Protein AF-0000000066029181 (afdb_homodimer)

Foldseek 3Di:
DPPPPPPPPPPPPQAEEEEAFDPDPLRVVCVVVLCVQQVVGHHYDPDHQPHQEYEYREAPLSQFVVCQVNFAANYEYAYEYSDPQHQAHAHYPVCSNCCNVCVVVFDKDWAKWKWKDWDHDIDIARFKKKWFFPFWFWKFKAKQNHGDFIFIDGTKIKGFQSNCLPCVVVLVADRHDPPDAWIKMADHGTDDDPVGDDPRYIDTGHQAMKMKMFGAAADDDQRGFIFMAGSRRTDGGDDHRIMMMMHMDITNYIYRPTDDPVRNVVSCCVVPND/DPPPPPPPPPPPPQAEEEEAFDPDPLRVVCVVVLCVLQVVGHHYDPDHQPHQEYEYREAPLSQFVVCQVNFAANYEYAYEYSDPQHQAHDHYPVCSNCCNVCVVVFDKDWAKWKWKDWDHDIDIARFKKKWFFPFWFWKFKAKQNHGDFIFIAGTKIKGFQSNCLPCVVVLVADRHDPPDAWIKMADHGTDDDPVGDDPRYIDTGHQAMKMKMFGAAADDDQRGFIFMAGSRHTDGGDDHRIMMMMHMDITNYIYRPTDDPVSNVVSCCVVPND

pLDDT: mean 89.33, std 13.44, range [31.59, 98.69]

Secondary structure (DSSP, 8-state):
---------------EEEEEE-SSHHHHHHHHHHHHHHTTT-EE-S-GGG-SEEEEEE-HHHHHHHHHHT--TT-EEEEEE-SS--SS--B-TTTGGGTTTTTTTS-EEPPEEEEEEETTEEEEESSEEEEEEEEEEEEEEEETTEEEEEEEEEEEEEE-TGGGGTHHHHTTPPEEPTT--EEEEEEEEE--BTTB----S-EEEETT--EEEEE------GGGS-EEEETTEEEE----SEEEEEEEEE-SSEEE----HHHHHHHHHHHH--/---------------EEEEEE-SSHHHHHHHHHHHHHHTTT-EE-S-GGG-SEEEEEE-HHHHHHHHHHT--TT-EEEEEE-SS--SS--B-TTTGGGTTTTTTTS-EEPPEEEEEEETTEEEEESSEEEEEEEEEEEEEEEETTEEEEEEEEEEEEEE-TGGGGTHHHHTTPPEEPTT--EEEEEEEEE--BTTB----S-EEEETT--EEEEE------GGGS-EEEETTEEEE----SEEEEEEEEE-SSEEE----HHHHHHHHHHHH--

Solvent-accessible surface area (backbone atoms only — not comparable to full-atom values): 28624 Å² total; per-residue (Å²): 136,82,80,75,75,72,73,71,69,73,70,75,76,69,53,31,25,20,79,48,64,40,87,47,69,57,16,53,68,43,44,66,58,52,50,58,40,40,56,74,68,34,41,81,48,96,44,68,90,74,24,43,28,38,38,32,28,18,32,49,70,56,38,52,57,49,51,65,73,64,52,31,72,78,27,35,40,40,31,27,37,26,52,60,95,46,85,65,37,80,32,33,87,90,50,44,85,46,51,55,80,35,59,86,71,54,56,67,34,64,47,64,28,39,36,39,37,44,86,93,44,77,48,71,21,57,30,27,42,37,38,34,33,78,41,74,42,57,35,41,36,23,50,70,87,32,81,58,48,77,44,43,14,26,32,40,36,39,24,29,31,79,12,14,74,44,69,37,39,78,64,61,19,44,37,41,36,84,88,47,68,35,35,36,41,31,71,32,68,63,54,78,39,96,76,36,34,60,77,88,42,23,35,39,34,41,39,87,47,39,38,36,39,35,31,66,53,75,75,53,62,71,79,42,18,33,27,35,25,38,66,83,40,79,76,45,68,57,52,50,56,42,58,39,40,37,33,57,41,69,47,54,22,29,27,57,53,63,63,56,70,64,56,44,45,51,51,48,30,74,71,50,36,83,137,81,79,75,74,74,70,70,68,72,72,76,73,71,51,33,25,20,81,46,66,40,87,46,68,56,15,53,66,43,45,64,57,53,50,59,40,38,54,72,66,33,41,81,48,97,44,68,90,76,25,42,28,40,37,31,28,18,31,48,70,55,39,50,56,49,53,63,73,66,51,31,75,78,29,35,41,41,33,26,38,24,54,61,95,45,85,68,37,82,32,32,87,89,48,44,84,47,51,57,80,35,58,86,71,54,57,69,35,64,47,64,28,39,35,38,35,43,87,94,44,77,48,72,20,56,30,27,42,38,38,35,33,78,40,74,43,59,34,41,34,24,51,70,86,34,81,60,48,76,43,41,15,27,30,39,36,39,25,28,32,78,14,13,74,46,68,37,38,78,62,61,19,44,36,43,37,83,88,46,66,34,34,36,41,31,73,32,70,63,55,77,40,96,77,35,34,59,77,87,44,22,36,40,35,42,40,87,46,39,39,37,39,37,33,66,54,75,73,56,60,70,79,43,18,34,27,35,26,40,66,85,39,78,74,45,70,57,54,50,54,42,55,39,38,37,32,56,41,71,47,54,22,31,26,57,53,67,64,56,69,64,58,44,45,50,50,49,30,74,71,51,35,84

InterPro domains:
  IPR002504 NAD kinase [MF_00361] (14-274)
  IPR002504 NAD kinase [PF01513] (37-103)
  IPR016064 NAD kinase/diacylglycerol kinase-like domain superfamily [SSF111331] (42-272)
  IPR017437 ATP-NAD kinase, PpnK-type, C-terminal [G3DSA:2.60.200.30] (113-250)
  IPR017438 Inorganic polyphosphate/ATP-NAD kinase, N-terminal [G3DSA:3.40.50.10330] (40-267)

Nearest PDB structures (foldseek):
  5dhq-assembly1_B  TM=8.739E-01  e=8.557E-24  Listeria monocytogenes EGD-e
  5dhu-assembly1_B  TM=8.751E-01  e=8.052E-23  Listeria monocytogenes EGD-e
  6rga-assembly1_A  TM=8.544E-01  e=4.959E-23  Listeria monocytogenes EGD-e
  5dht-assembly1_D  TM=8.774E-01  e=8.050E-22  Listeria monocytogenes EGD-e
  5dhs-assembly1_D  TM=8.440E-01  e=1.230E-20  Listeria monocytogenes EGD-e

Sequence (548 aa):
MIMKVHQVQEKKMNKTYYLISSLAPKSESLKPLIKKELNKKLVEVDDPTVADYLFINGGDGTFIKNAIKYDRAGLKIIGINGGSLGFYTTFNETNIDQIANNLDQLKYTQLDFIRLQIDDQIHHALNEFNINSTTAYGYDIFIDNEFYQKFRGTGLLISTTTGSTGINKSANGAILFPRIKAIQMVELYPLLHSSFTTIQSPIILPIDTKIRIEIKENYCDHDACPRIVADGAVIRQGLSSTTIEISATRSQADYVATTDLRSYIQRLQKTFIYMIMKVHQVQEKKMNKTYYLISSLAPKSESLKPLIKKELNKKLVEVDDPTVADYLFINGGDGTFIKNAIKYDRAGLKIIGINGGSLGFYTTFNETNIDQIANNLDQLKYTQLDFIRLQIDDQIHHALNEFNINSTTAYGYDIFIDNEFYQKFRGTGLLISTTTGSTGINKSANGAILFPRIKAIQMVELYPLLHSSFTTIQSPIILPIDTKIRIEIKENYCDHDACPRIVADGAVIRQGLSSTTIEISATRSQADYVATTDLRSYIQRLQKTFIY

Radius of gyration: 28.31 Å; Cα contacts (8 Å, |Δi|>4): 1292; chains: 2; bounding box: 60×95×96 Å

Structure (mmCIF, N/CA/C/O backbone):
data_AF-0000000066029181-model_v1
#
loop_
_entity.id
_entity.type
_entity.pdbx_description
1 polymer 'NAD kinase'
#
loop_
_atom_site.group_PDB
_atom_site.id
_atom_site.type_symbol
_atom_site.label_atom_id
_atom_site.label_alt_id
_atom_site.label_comp_id
_atom_site.label_asym_id
_atom_site.label_entity_id
_atom_site.label_seq_id
_atom_site.pdbx_PDB_ins_code
_atom_site.Cartn_x
_atom_site.Cartn_y
_atom_site.Cartn_z
_atom_site.occupancy
_atom_site.B_iso_or_equiv
_atom_site.auth_seq_id
_atom_site.auth_comp_id
_atom_site.auth_asym_id
_atom_site.auth_atom_id
_atom_site.pdbx_PDB_model_num
ATOM 1 N N . MET A 1 1 ? 28.469 -62.094 28.328 1 31.59 1 MET A N 1
ATOM 2 C CA . MET A 1 1 ? 27.203 -61.719 27.688 1 31.59 1 MET A CA 1
ATOM 3 C C . MET A 1 1 ? 27.297 -60.344 27.062 1 31.59 1 MET A C 1
ATOM 5 O O . MET A 1 1 ? 27.344 -59.344 27.766 1 31.59 1 MET A O 1
ATOM 9 N N . ILE A 1 2 ? 28.047 -60.156 25.953 1 38.91 2 ILE A N 1
ATOM 10 C CA . ILE A 1 2 ? 28.359 -58.969 25.156 1 38.91 2 ILE A CA 1
ATOM 11 C C . ILE A 1 2 ? 27.078 -58.375 24.578 1 38.91 2 ILE A C 1
ATOM 13 O O . ILE A 1 2 ? 26.344 -59.062 23.844 1 38.91 2 ILE A O 1
ATOM 17 N N . MET A 1 3 ? 26.422 -57.438 25.266 1 36.38 3 MET A N 1
ATOM 18 C CA . MET A 1 3 ? 25.25 -56.719 24.781 1 36.38 3 MET A CA 1
ATOM 19 C C . MET A 1 3 ? 25.531 -56.094 23.406 1 36.38 3 MET A C 1
ATOM 21 O O . MET A 1 3 ? 26.453 -55.281 23.266 1 36.38 3 MET A O 1
ATOM 25 N N . LYS A 1 4 ? 25.328 -56.844 22.312 1 32.94 4 LYS A N 1
ATOM 26 C CA . LYS A 1 4 ? 25.266 -56.281 20.969 1 32.94 4 LYS A CA 1
ATOM 27 C C . LYS A 1 4 ? 24.391 -55.031 20.938 1 32.94 4 LYS A C 1
ATOM 29 O O . LYS A 1 4 ? 23.188 -55.125 21.172 1 32.94 4 LYS A O 1
ATOM 34 N N . VAL A 1 5 ? 24.891 -53.844 21.312 1 38.62 5 VAL A N 1
ATOM 35 C CA . VAL A 1 5 ? 24.25 -52.562 21.031 1 38.62 5 VAL A CA 1
ATOM 36 C C . VAL A 1 5 ? 23.766 -52.531 19.578 1 38.62 5 VAL A C 1
ATOM 38 O O . VAL A 1 5 ? 24.578 -52.625 18.641 1 38.62 5 VAL A O 1
ATOM 41 N N . HIS A 1 6 ? 22.672 -53.219 19.266 1 33.16 6 HIS A N 1
ATOM 42 C CA . HIS A 1 6 ? 22.031 -53 17.969 1 33.16 6 HIS A CA 1
ATOM 43 C C . HIS A 1 6 ? 22.094 -51.5 17.578 1 33.16 6 HIS A C 1
ATOM 45 O O . HIS A 1 6 ? 21.516 -50.656 18.266 1 33.16 6 HIS A O 1
ATOM 51 N N . GLN A 1 7 ? 23.234 -51.031 17.078 1 37.78 7 GLN A N 1
ATOM 52 C CA .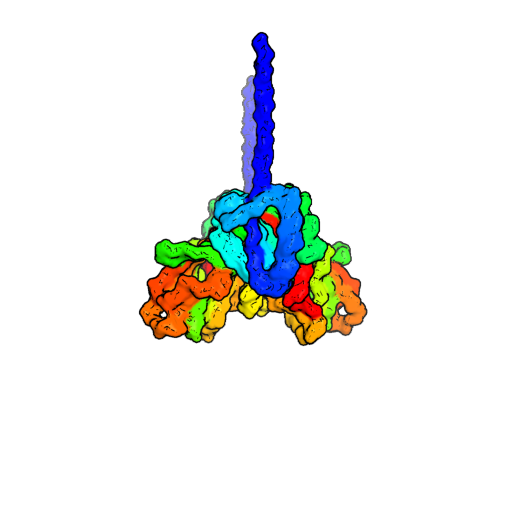 GLN A 1 7 ? 23.219 -49.719 16.406 1 37.78 7 GLN A CA 1
ATOM 53 C C . GLN A 1 7 ? 22.031 -49.625 15.461 1 37.78 7 GLN A C 1
ATOM 55 O O . GLN A 1 7 ? 21.938 -50.375 14.484 1 37.78 7 GLN A O 1
ATOM 60 N N . VAL A 1 8 ? 20.844 -49.469 16.016 1 36.41 8 VAL A N 1
ATOM 61 C CA . VAL A 1 8 ? 19.75 -49 15.164 1 36.41 8 VAL A CA 1
ATOM 62 C C . VAL A 1 8 ? 20.266 -48 14.148 1 36.41 8 VAL A C 1
ATOM 64 O O . VAL A 1 8 ? 20.719 -46.906 14.516 1 36.41 8 VAL A O 1
ATOM 67 N N . GLN A 1 9 ? 20.984 -48.438 13.148 1 37.94 9 GLN A N 1
ATOM 68 C CA . GLN A 1 9 ? 21.172 -47.562 12.016 1 37.94 9 GLN A CA 1
ATOM 69 C C . GLN A 1 9 ? 19.922 -46.719 11.766 1 37.94 9 GLN A C 1
ATOM 71 O O . GLN A 1 9 ? 18.859 -47.25 11.484 1 37.94 9 GLN A O 1
ATOM 76 N N . GLU A 1 10 ? 19.656 -45.781 12.547 1 42.59 10 GLU A N 1
ATOM 77 C CA . GLU A 1 10 ? 18.641 -44.812 12.148 1 42.59 10 GLU A CA 1
ATOM 78 C C . GLU A 1 10 ? 18.641 -44.594 10.641 1 42.59 10 GLU A C 1
ATOM 80 O O . GLU A 1 10 ? 19.641 -44.156 10.062 1 42.59 10 GLU A O 1
ATOM 85 N N . LYS A 1 11 ? 18.234 -45.625 9.867 1 39.16 11 LYS A N 1
ATOM 86 C CA . LYS A 1 11 ? 17.984 -45.438 8.445 1 39.16 11 LYS A CA 1
ATOM 87 C C . LYS A 1 11 ? 17.5 -44.031 8.141 1 39.16 11 LYS A C 1
ATOM 89 O O . LYS A 1 11 ? 16.438 -43.625 8.602 1 39.16 11 LYS A O 1
ATOM 94 N N . LYS A 1 12 ? 18.281 -43.094 8.07 1 50.88 12 LYS A N 1
ATOM 95 C CA . LYS A 1 12 ? 18.016 -41.719 7.613 1 50.88 12 LYS A CA 1
ATOM 96 C C . LYS A 1 12 ? 17.031 -41.719 6.449 1 50.88 12 LYS A C 1
ATOM 98 O O . LYS A 1 12 ? 17.359 -42.125 5.34 1 50.88 12 LYS A O 1
ATOM 103 N N . MET A 1 13 ? 15.742 -42 6.633 1 59.78 13 MET A N 1
ATOM 104 C CA . MET A 1 13 ? 14.703 -42.062 5.609 1 59.78 13 MET A CA 1
ATOM 105 C C . MET A 1 13 ? 14.867 -40.906 4.621 1 59.78 13 MET A C 1
ATOM 107 O O . MET A 1 13 ? 14.93 -39.75 5.02 1 59.78 13 MET A O 1
ATOM 111 N N . ASN A 1 14 ? 15.234 -41.156 3.354 1 84.38 14 ASN A N 1
ATOM 112 C CA . ASN A 1 14 ? 15.484 -40.188 2.299 1 84.38 14 ASN A CA 1
ATOM 113 C C . ASN A 1 14 ? 14.258 -39.312 2.051 1 84.38 14 ASN A C 1
ATOM 115 O O . ASN A 1 14 ? 13.133 -39.781 2.023 1 84.38 14 ASN A O 1
ATOM 119 N N .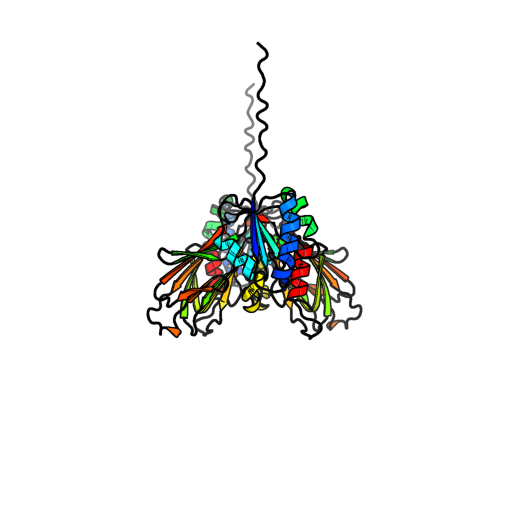 LYS A 1 15 ? 14.344 -38.031 2.189 1 93.5 15 LYS A N 1
ATOM 120 C CA . LYS A 1 15 ? 13.266 -37.094 1.857 1 93.5 15 LYS A CA 1
ATOM 121 C C . LYS A 1 15 ? 12.742 -37.344 0.446 1 93.5 15 LYS A C 1
ATOM 123 O O . LYS A 1 15 ? 13.477 -37.844 -0.415 1 93.5 15 LYS A O 1
ATOM 128 N N . THR A 1 16 ? 11.469 -37.188 0.278 1 97.5 16 THR A N 1
ATOM 129 C CA . THR A 1 16 ? 10.805 -37.531 -0.976 1 97.5 16 THR A CA 1
ATOM 130 C C . THR A 1 16 ? 10.391 -36.25 -1.725 1 97.5 16 THR A C 1
ATOM 132 O O . THR A 1 16 ? 10.281 -35.188 -1.129 1 97.5 16 THR A O 1
ATOM 135 N N . TYR A 1 17 ? 10.258 -36.406 -3.082 1 97.94 17 TYR A N 1
ATOM 136 C CA . TYR A 1 17 ? 9.773 -35.281 -3.855 1 97.94 17 TYR A CA 1
ATOM 137 C C . TYR A 1 17 ? 8.789 -35.719 -4.93 1 97.94 17 TYR A C 1
ATOM 139 O O . TYR A 1 17 ? 8.734 -36.906 -5.277 1 97.94 17 TYR A O 1
ATOM 147 N N . TYR A 1 18 ? 7.914 -34.844 -5.301 1 98.44 18 TYR A N 1
ATOM 148 C CA . TYR A 1 18 ? 7.07 -34.938 -6.484 1 98.44 18 TYR A CA 1
ATOM 149 C C . TYR A 1 18 ? 7.297 -33.75 -7.422 1 98.44 18 TYR A C 1
ATOM 151 O O . TYR A 1 18 ? 7.473 -32.625 -6.969 1 98.44 18 TYR A O 1
ATOM 159 N N . LEU A 1 19 ? 7.336 -34.031 -8.719 1 98.25 19 LEU A N 1
ATOM 160 C CA . LEU A 1 19 ? 7.562 -33 -9.711 1 98.25 19 LEU A CA 1
ATOM 161 C C . LEU A 1 19 ? 6.328 -32.812 -10.586 1 98.25 19 LEU A C 1
ATOM 163 O O . LEU A 1 19 ? 5.836 -33.75 -11.188 1 98.25 19 LEU A O 1
ATOM 167 N N . ILE A 1 20 ? 5.785 -31.578 -10.57 1 97.81 20 ILE A N 1
ATOM 168 C CA . ILE A 1 20 ? 4.75 -31.156 -11.516 1 97.81 20 ILE A CA 1
ATOM 169 C C . ILE A 1 20 ? 5.367 -30.281 -12.602 1 97.81 20 ILE A C 1
ATOM 171 O O . ILE A 1 20 ? 6.078 -29.328 -12.305 1 97.81 20 ILE A O 1
ATOM 175 N N . SER A 1 21 ? 5.105 -30.609 -13.859 1 96.44 21 SER A N 1
ATOM 176 C CA . SER A 1 21 ? 5.672 -29.844 -14.961 1 96.44 21 SER A CA 1
ATOM 177 C C . SER A 1 21 ? 4.594 -29.453 -15.969 1 96.44 21 SER A C 1
ATOM 179 O O . SER A 1 21 ? 3.734 -30.25 -16.328 1 96.44 21 SER A O 1
ATOM 181 N N . SER A 1 22 ? 4.664 -28.156 -16.328 1 94.94 22 SER A N 1
ATOM 182 C CA . SER A 1 22 ? 3.777 -27.719 -17.406 1 94.94 22 SER A CA 1
ATOM 183 C C . SER A 1 22 ? 4.113 -28.406 -18.719 1 94.94 22 SER A C 1
ATOM 185 O O . SER A 1 22 ? 5.211 -28.938 -18.891 1 94.94 22 SER A O 1
ATOM 187 N N . LEU A 1 23 ? 3.166 -28.359 -19.656 1 92.94 23 LEU A N 1
ATOM 188 C CA . LEU A 1 23 ? 3.348 -29 -20.938 1 92.94 23 LEU A CA 1
ATOM 189 C C . LEU A 1 23 ? 4.07 -28.094 -21.922 1 92.94 23 LEU A C 1
ATOM 191 O O . LEU A 1 23 ? 4.344 -28.484 -23.062 1 92.94 23 LEU A O 1
ATOM 195 N N . ALA A 1 24 ? 4.414 -26.938 -21.422 1 92.44 24 ALA A N 1
ATOM 196 C CA . ALA A 1 24 ? 5.152 -26.031 -22.281 1 92.44 24 ALA A CA 1
ATOM 197 C C . ALA A 1 24 ? 6.5 -26.625 -22.688 1 92.44 24 ALA A C 1
ATOM 199 O O . ALA A 1 24 ? 7.156 -27.297 -21.875 1 92.44 24 ALA A O 1
ATOM 200 N N . PRO A 1 25 ? 6.98 -26.312 -23.891 1 93.31 25 PRO A N 1
ATOM 201 C CA . PRO A 1 25 ? 8.211 -26.922 -24.406 1 93.31 25 PRO A CA 1
ATOM 202 C C . PRO A 1 25 ? 9.414 -26.672 -23.5 1 93.31 25 PRO A C 1
ATOM 204 O O . PRO A 1 25 ? 10.203 -27.578 -23.25 1 93.31 25 PRO A O 1
ATOM 207 N N . LYS A 1 26 ? 9.5 -25.5 -23.031 1 92.75 26 LYS A N 1
ATOM 208 C CA . LYS A 1 26 ? 10.625 -25.172 -22.156 1 92.75 26 LYS A CA 1
ATOM 209 C C . LYS A 1 26 ? 10.594 -26.016 -20.875 1 92.75 26 LYS A C 1
ATOM 211 O O . LYS A 1 26 ? 11.617 -26.531 -20.438 1 92.75 26 LYS A O 1
ATOM 216 N N . SER A 1 27 ? 9.484 -26.109 -20.297 1 94.44 27 SER A N 1
ATOM 217 C CA . SER A 1 27 ? 9.328 -26.906 -19.078 1 94.44 27 SER A CA 1
ATOM 218 C C . SER A 1 27 ? 9.641 -28.375 -19.344 1 94.44 27 SER A C 1
ATOM 220 O O . SER A 1 27 ? 10.328 -29.016 -18.547 1 94.44 27 SER A O 1
ATOM 222 N N . GLU A 1 28 ? 9.188 -28.844 -20.453 1 94.81 28 GLU A N 1
ATOM 223 C CA . GLU A 1 28 ? 9.398 -30.234 -20.797 1 94.81 28 GLU A CA 1
ATOM 224 C C . GLU A 1 28 ? 10.883 -30.531 -21.016 1 94.81 28 GLU A C 1
ATOM 226 O O . GLU A 1 28 ? 11.375 -31.594 -20.625 1 94.81 28 GLU A O 1
ATOM 231 N N . SER A 1 29 ? 11.484 -29.578 -21.625 1 94.38 29 SER A N 1
ATOM 232 C CA . SER A 1 29 ? 12.898 -29.766 -21.922 1 94.38 29 SER A CA 1
ATOM 233 C C . SER A 1 29 ? 13.734 -29.766 -20.641 1 94.38 29 SER A C 1
ATOM 235 O O . SER A 1 29 ? 14.812 -30.375 -20.594 1 94.38 29 SER A O 1
ATOM 237 N N . LEU A 1 30 ? 13.266 -29.156 -19.609 1 95.12 30 LEU A N 1
ATOM 238 C CA . LEU A 1 30 ? 14.016 -29.016 -18.375 1 95.12 30 LEU A CA 1
ATOM 239 C C . LEU A 1 30 ? 13.797 -30.219 -17.453 1 95.12 30 LEU A C 1
ATOM 241 O O . LEU A 1 30 ? 14.562 -30.453 -16.531 1 95.12 30 LEU A O 1
ATOM 245 N N . LYS A 1 31 ? 12.797 -31 -17.688 1 95.88 31 LYS A N 1
ATOM 246 C CA . LYS A 1 31 ? 12.344 -32.062 -16.797 1 95.88 31 LYS A CA 1
ATOM 247 C C . LYS A 1 31 ? 13.469 -33.062 -16.5 1 95.88 31 LYS A C 1
ATOM 249 O O . LYS A 1 31 ? 13.758 -33.375 -15.344 1 95.88 31 LYS A O 1
ATOM 254 N N . PRO A 1 32 ? 14.18 -33.562 -17.578 1 95.5 32 PRO A N 1
ATOM 255 C CA . PRO A 1 32 ? 15.227 -34.562 -17.312 1 95.5 32 PRO A CA 1
ATOM 256 C C . PRO A 1 32 ? 16.344 -34 -16.438 1 95.5 32 PRO A C 1
ATOM 258 O O . PRO A 1 32 ? 16.859 -34.719 -15.57 1 95.5 32 PRO A O 1
ATOM 261 N N . LEU A 1 33 ? 16.656 -32.812 -16.688 1 95 33 LEU A N 1
ATOM 262 C CA . LEU A 1 33 ? 17.703 -32.188 -15.914 1 95 33 LEU A CA 1
ATOM 263 C C . LEU A 1 33 ? 17.281 -32 -14.461 1 95 33 LEU A C 1
ATOM 265 O O . LEU A 1 33 ? 18.062 -32.25 -13.539 1 95 33 LEU A O 1
ATOM 269 N N . ILE A 1 34 ? 16.078 -31.562 -14.219 1 96.5 34 ILE A N 1
ATOM 270 C CA . ILE A 1 34 ? 15.531 -31.375 -12.875 1 96.5 34 ILE A CA 1
ATOM 271 C C . ILE A 1 34 ? 15.578 -32.688 -12.109 1 96.5 34 ILE A C 1
ATOM 273 O O . ILE A 1 34 ? 16.078 -32.75 -10.984 1 96.5 34 ILE A O 1
ATOM 277 N N . LYS A 1 35 ? 15.102 -33.719 -12.711 1 96.88 35 LYS A N 1
ATOM 278 C CA . LYS A 1 35 ? 15.039 -35.031 -12.055 1 96.88 35 LYS A CA 1
ATOM 279 C C . LYS A 1 35 ? 16.438 -35.562 -11.758 1 96.88 35 LYS A C 1
ATOM 281 O O . LYS A 1 35 ? 16.672 -36.125 -10.688 1 96.88 35 LYS A O 1
ATOM 286 N N . LYS A 1 36 ? 17.328 -35.375 -12.734 1 96.06 36 LYS A N 1
ATOM 287 C CA . LYS A 1 36 ? 18.719 -35.781 -12.523 1 96.06 36 LYS A CA 1
ATOM 288 C C . LYS A 1 36 ? 19.297 -35.156 -11.258 1 96.06 36 LYS A C 1
ATOM 290 O O . LYS A 1 36 ? 19.906 -35.844 -10.453 1 96.06 36 LYS A O 1
ATOM 295 N N . GLU A 1 37 ? 19.078 -33.938 -11.078 1 95.19 37 GLU A N 1
ATOM 296 C CA . GLU A 1 37 ? 19.625 -33.219 -9.93 1 95.19 37 GLU A CA 1
ATOM 297 C C . GLU A 1 37 ? 18.922 -33.625 -8.641 1 95.19 37 GLU A C 1
ATOM 299 O O . GLU A 1 37 ? 19.562 -33.844 -7.613 1 95.19 37 GLU A O 1
ATOM 304 N N . LEU A 1 38 ? 17.609 -33.719 -8.695 1 95.69 38 LEU A N 1
ATOM 305 C CA . LEU A 1 38 ? 16.844 -34 -7.492 1 95.69 38 LEU A CA 1
ATOM 306 C C . LEU A 1 38 ? 17.109 -35.438 -7 1 95.69 38 LEU A C 1
ATOM 308 O O . LEU A 1 38 ? 17.141 -35.688 -5.793 1 95.69 38 LEU A O 1
ATOM 312 N N . ASN A 1 39 ? 17.344 -36.312 -7.891 1 95.94 39 ASN A N 1
ATOM 313 C CA . ASN A 1 39 ? 17.547 -37.719 -7.547 1 95.94 39 ASN A CA 1
ATOM 314 C C . ASN A 1 39 ? 18.875 -37.938 -6.816 1 95.94 39 ASN A C 1
ATOM 316 O O . ASN A 1 39 ? 19.094 -39 -6.227 1 95.94 39 ASN A O 1
ATOM 320 N N . LYS A 1 40 ? 19.641 -36.969 -6.859 1 92.62 40 LYS A N 1
ATOM 321 C CA . LYS A 1 40 ? 20.891 -37.062 -6.117 1 92.62 40 LYS A CA 1
ATOM 322 C C . LYS A 1 40 ? 20.641 -37.062 -4.613 1 92.62 40 LYS A C 1
ATOM 324 O O . LYS A 1 40 ? 21.438 -37.625 -3.852 1 92.62 40 LYS A O 1
ATOM 329 N N . LYS A 1 41 ? 19.516 -36.5 -4.23 1 93.06 41 LYS A N 1
ATOM 330 C CA . LYS A 1 41 ? 19.344 -36.312 -2.795 1 93.06 41 LYS A CA 1
ATOM 331 C C . LYS A 1 41 ? 17.953 -36.75 -2.348 1 93.06 41 LYS A C 1
ATOM 333 O O . LYS A 1 41 ? 17.719 -36.969 -1.157 1 93.06 41 LYS A O 1
ATOM 338 N N . LEU A 1 42 ? 17.078 -36.75 -3.266 1 95.88 42 LEU A N 1
ATOM 339 C CA . LEU A 1 42 ? 15.703 -37.031 -2.914 1 95.88 42 LEU A CA 1
ATOM 340 C C . LEU A 1 42 ? 15.195 -38.281 -3.656 1 95.88 42 LEU A C 1
ATOM 342 O O . LEU A 1 42 ? 15.812 -38.719 -4.633 1 95.88 42 LEU A O 1
ATOM 346 N N . VAL A 1 43 ? 14.109 -38.812 -3.123 1 97.19 43 VAL A N 1
ATOM 347 C CA . VAL A 1 43 ? 13.461 -39.938 -3.773 1 97.19 43 VAL A CA 1
ATOM 348 C C . VAL A 1 43 ? 12.125 -39.5 -4.375 1 97.19 43 VAL A C 1
ATOM 350 O O . VAL A 1 43 ? 11.289 -38.906 -3.68 1 97.19 43 VAL A O 1
ATOM 353 N N . GLU A 1 44 ? 11.953 -39.75 -5.641 1 97.56 44 GLU A N 1
ATOM 354 C CA . GLU A 1 44 ? 10.711 -39.344 -6.316 1 97.56 44 GLU A CA 1
ATOM 355 C C . GLU A 1 44 ? 9.555 -40.25 -5.895 1 97.56 44 GLU A C 1
ATOM 357 O O . GLU A 1 44 ? 9.719 -41.469 -5.781 1 97.56 44 GLU A O 1
ATOM 362 N N . VAL A 1 45 ? 8.438 -39.625 -5.648 1 97.88 45 VAL A N 1
ATOM 363 C CA . VAL A 1 45 ? 7.23 -40.375 -5.352 1 97.88 45 VAL A CA 1
ATOM 364 C C . VAL A 1 45 ? 6.164 -40.094 -6.406 1 97.88 45 VAL A C 1
ATOM 366 O O . VAL A 1 45 ? 6.258 -39.094 -7.137 1 97.88 45 VAL A O 1
ATOM 369 N N . ASP A 1 46 ? 5.145 -40.906 -6.551 1 96.38 46 ASP A N 1
ATOM 370 C CA . ASP A 1 46 ? 4.145 -40.812 -7.605 1 96.38 46 ASP A CA 1
ATOM 371 C C . ASP A 1 46 ? 2.895 -40.094 -7.105 1 96.38 46 ASP A C 1
ATOM 373 O O . ASP A 1 46 ? 1.948 -39.875 -7.863 1 96.38 46 ASP A O 1
ATOM 377 N N . ASP A 1 47 ? 2.941 -39.719 -5.824 1 96.25 47 ASP A N 1
ATOM 378 C CA . ASP A 1 47 ? 1.81 -39.031 -5.199 1 96.25 47 ASP A CA 1
ATOM 379 C C . ASP A 1 47 ? 2.26 -37.75 -4.477 1 96.25 47 ASP A C 1
ATOM 381 O O . ASP A 1 47 ? 2.996 -37.844 -3.492 1 96.25 47 ASP A O 1
ATOM 385 N N . PRO A 1 48 ? 1.759 -36.625 -4.965 1 95.56 48 PRO A N 1
ATOM 386 C CA . PRO A 1 48 ? 2.176 -35.375 -4.324 1 95.56 48 PRO A CA 1
ATOM 387 C C . PRO A 1 48 ? 1.732 -35.312 -2.867 1 95.56 48 PRO A C 1
ATOM 389 O O . PRO A 1 48 ? 2.344 -34.562 -2.078 1 95.56 48 PRO A O 1
ATOM 392 N N . THR A 1 49 ? 0.771 -36.031 -2.428 1 94.88 49 THR A N 1
ATOM 393 C CA . THR A 1 49 ? 0.208 -35.906 -1.087 1 94.88 49 THR A CA 1
ATOM 394 C C . THR A 1 49 ? 1.143 -36.5 -0.051 1 94.88 49 THR A C 1
ATOM 396 O O . THR A 1 49 ? 0.989 -36.281 1.149 1 94.88 49 THR A O 1
ATOM 399 N N . VAL A 1 50 ? 2.154 -37.25 -0.492 1 95.12 50 VAL A N 1
ATOM 400 C CA . VAL A 1 50 ? 3.045 -37.906 0.467 1 95.12 50 VAL A CA 1
ATOM 401 C C . VAL A 1 50 ? 4.461 -37.344 0.315 1 95.12 50 VAL A C 1
ATOM 403 O O . VAL A 1 50 ? 5.391 -37.812 0.971 1 95.12 50 VAL A O 1
ATOM 406 N N . ALA A 1 51 ? 4.582 -36.438 -0.546 1 97.5 51 ALA A N 1
ATOM 407 C CA . ALA A 1 51 ? 5.906 -35.875 -0.814 1 97.5 51 ALA A CA 1
ATOM 408 C C . ALA A 1 51 ? 6.316 -34.875 0.267 1 97.5 51 ALA A C 1
ATOM 410 O O . ALA A 1 51 ? 5.477 -34.156 0.79 1 97.5 51 ALA A O 1
ATOM 411 N N . ASP A 1 52 ? 7.586 -34.844 0.562 1 96.88 52 ASP A N 1
ATOM 412 C CA . ASP A 1 52 ? 8.141 -33.812 1.425 1 96.88 52 ASP A CA 1
ATOM 413 C C . ASP A 1 52 ? 8.336 -32.5 0.657 1 96.88 52 ASP A C 1
ATOM 415 O O . ASP A 1 52 ? 8.227 -31.406 1.23 1 96.88 52 ASP A O 1
ATOM 419 N N . TYR A 1 53 ? 8.68 -32.688 -0.592 1 97 53 TYR A N 1
ATOM 420 C CA . TYR A 1 53 ? 8.922 -31.562 -1.48 1 97 53 TYR A CA 1
ATOM 421 C C . TYR A 1 53 ? 8.055 -31.656 -2.732 1 97 53 TYR A C 1
ATOM 423 O O . TYR A 1 53 ? 7.895 -32.75 -3.303 1 97 53 TYR A O 1
ATOM 431 N N . LEU A 1 54 ? 7.465 -30.562 -3.084 1 97.94 54 LEU A N 1
ATOM 432 C CA . LEU A 1 54 ? 6.801 -30.422 -4.375 1 97.94 54 LEU A CA 1
ATOM 433 C C . LEU A 1 54 ? 7.539 -29.422 -5.262 1 97.94 54 LEU A C 1
ATOM 435 O O . LEU A 1 54 ? 7.695 -28.25 -4.891 1 97.94 54 LEU A O 1
ATOM 439 N N . PHE A 1 55 ? 8 -29.859 -6.344 1 97.25 55 PHE A N 1
ATOM 440 C CA . PHE A 1 55 ? 8.625 -29 -7.332 1 97.25 55 PHE A CA 1
ATOM 441 C C . PHE A 1 55 ? 7.668 -28.703 -8.477 1 97.25 55 PHE A C 1
ATOM 443 O O . PHE A 1 55 ? 7.062 -29.609 -9.039 1 97.25 55 PHE A O 1
ATOM 450 N N . ILE A 1 56 ? 7.512 -27.422 -8.742 1 96.81 56 ILE A N 1
ATOM 451 C CA . ILE A 1 56 ? 6.617 -27 -9.812 1 96.81 56 ILE A CA 1
ATOM 452 C C . ILE A 1 56 ? 7.426 -26.344 -10.93 1 96.81 56 ILE A C 1
ATOM 454 O O . ILE A 1 56 ? 7.977 -25.25 -10.75 1 96.81 56 ILE A O 1
ATOM 458 N N . ASN A 1 57 ? 7.461 -27.031 -12.055 1 97 57 ASN A N 1
ATOM 459 C CA . ASN A 1 57 ? 8.18 -26.562 -13.242 1 97 57 ASN A CA 1
ATOM 460 C C . ASN A 1 57 ? 7.23 -25.938 -14.258 1 97 57 ASN A C 1
ATOM 462 O O . ASN A 1 57 ? 6.457 -26.641 -14.906 1 97 57 ASN A O 1
ATOM 466 N N . GLY A 1 58 ? 7.25 -24.688 -14.398 1 95.38 58 GLY A N 1
ATOM 467 C CA . GLY A 1 58 ? 6.367 -23.938 -15.273 1 95.38 58 GLY A CA 1
ATOM 468 C C . GLY A 1 58 ? 6.387 -22.438 -15 1 95.38 58 GLY A C 1
ATOM 469 O O . GLY A 1 58 ? 7.297 -21.938 -14.336 1 95.38 58 GLY A O 1
ATOM 470 N N . GLY A 1 59 ? 5.469 -21.734 -15.57 1 92.25 59 GLY A N 1
ATOM 471 C CA . GLY A 1 59 ? 5.309 -20.312 -15.297 1 92.25 59 GLY A CA 1
ATOM 472 C C . GLY A 1 59 ? 4.562 -20.031 -14.008 1 92.25 59 GLY A C 1
ATOM 473 O O . GLY A 1 59 ? 4.246 -20.953 -13.258 1 92.25 59 GLY A O 1
ATOM 474 N N . ASP A 1 60 ? 4.246 -18.766 -13.789 1 92.06 60 ASP A N 1
ATOM 475 C CA . ASP A 1 60 ? 3.553 -18.359 -12.57 1 92.06 60 ASP A CA 1
ATOM 476 C C . ASP A 1 60 ? 2.164 -18.984 -12.5 1 92.06 60 ASP A C 1
ATOM 478 O O . ASP A 1 60 ? 1.728 -19.406 -11.422 1 92.06 60 ASP A O 1
ATOM 482 N N . GLY A 1 61 ? 1.478 -19.031 -13.625 1 92.88 61 GLY A N 1
ATOM 483 C CA . GLY A 1 61 ? 0.166 -19.656 -13.625 1 92.88 61 GLY A CA 1
ATOM 484 C C . GLY A 1 61 ? 0.193 -21.094 -13.148 1 92.88 61 GLY A C 1
ATOM 485 O O . GLY A 1 61 ? -0.651 -21.5 -12.352 1 92.88 61 GLY A O 1
ATOM 486 N N . THR A 1 62 ? 1.182 -21.859 -13.648 1 94.12 62 THR A N 1
ATOM 487 C CA . THR A 1 62 ? 1.358 -23.234 -13.234 1 94.12 62 THR A CA 1
ATOM 488 C C . THR A 1 62 ? 1.676 -23.312 -11.742 1 94.12 62 THR A C 1
ATOM 490 O O . THR A 1 62 ? 1.123 -24.156 -11.023 1 94.12 62 THR A O 1
ATOM 493 N N . PHE A 1 63 ? 2.514 -22.469 -11.336 1 95.25 63 PHE A N 1
ATOM 494 C CA . PHE A 1 63 ? 2.898 -22.438 -9.93 1 95.25 63 PHE A CA 1
ATOM 495 C C . PHE A 1 63 ? 1.689 -22.156 -9.039 1 95.25 63 PHE A C 1
ATOM 497 O O . PHE A 1 63 ? 1.433 -22.891 -8.086 1 95.25 63 PHE A O 1
ATOM 504 N N . ILE A 1 64 ? 0.934 -21.109 -9.367 1 95.81 64 ILE A N 1
ATOM 505 C CA . ILE A 1 64 ? -0.178 -20.656 -8.547 1 95.81 64 ILE A CA 1
ATOM 506 C C . ILE A 1 64 ? -1.22 -21.766 -8.406 1 95.81 64 ILE A C 1
ATOM 508 O O . ILE A 1 64 ? -1.633 -22.094 -7.297 1 95.81 64 ILE A O 1
ATOM 512 N N . LYS A 1 65 ? -1.589 -22.344 -9.484 1 95.31 65 LYS A N 1
ATOM 513 C CA . LYS A 1 65 ? -2.607 -23.391 -9.508 1 95.31 65 LYS A CA 1
ATOM 514 C C . LYS A 1 65 ? -2.217 -24.547 -8.602 1 95.31 65 LYS A C 1
ATOM 516 O O . LYS A 1 65 ? -3.023 -25.016 -7.789 1 95.31 65 LYS A O 1
ATOM 521 N N . ASN A 1 66 ? -1.034 -24.953 -8.703 1 96.44 66 ASN A N 1
ATOM 522 C CA . ASN A 1 66 ? -0.605 -26.141 -7.98 1 96.44 66 ASN A CA 1
ATOM 523 C C . ASN A 1 66 ? -0.254 -25.812 -6.531 1 96.44 66 ASN A C 1
ATOM 525 O O . ASN A 1 66 ? -0.435 -26.641 -5.641 1 96.44 66 ASN A O 1
ATOM 529 N N . ALA A 1 67 ? 0.246 -24.609 -6.289 1 95.88 67 ALA A N 1
ATOM 530 C CA . ALA A 1 67 ? 0.528 -24.188 -4.922 1 95.88 67 ALA A CA 1
ATOM 531 C C . ALA A 1 67 ? -0.736 -24.219 -4.066 1 95.88 67 ALA A C 1
ATOM 533 O O . ALA A 1 67 ? -0.702 -24.641 -2.912 1 95.88 67 ALA A O 1
ATOM 534 N N . ILE A 1 68 ? -1.802 -23.766 -4.605 1 96.38 68 ILE A N 1
ATOM 535 C CA . ILE A 1 68 ? -3.066 -23.734 -3.881 1 96.38 68 ILE A CA 1
ATOM 536 C C . ILE A 1 68 ? -3.605 -25.156 -3.738 1 96.38 68 ILE A C 1
ATOM 538 O O . ILE A 1 68 ? -4.02 -25.562 -2.65 1 96.38 68 ILE A O 1
ATOM 542 N N . LYS A 1 69 ? -3.557 -25.922 -4.824 1 96.69 69 LYS A N 1
ATOM 543 C CA . LYS A 1 69 ? -4.129 -27.266 -4.875 1 96.69 69 LYS A CA 1
ATOM 544 C C . LYS A 1 69 ? -3.484 -28.172 -3.836 1 96.69 69 LYS A C 1
ATOM 546 O O . LYS A 1 69 ? -4.164 -28.984 -3.207 1 96.69 69 LYS A O 1
ATOM 551 N N . TYR A 1 70 ? -2.197 -28.016 -3.613 1 97.75 70 TYR A N 1
ATOM 552 C CA . TYR A 1 70 ? -1.486 -28.984 -2.783 1 97.75 70 TYR A CA 1
ATOM 553 C C . TYR A 1 70 ? -1.043 -28.344 -1.47 1 97.75 70 TYR A C 1
ATOM 555 O O . TYR A 1 70 ? -0.138 -28.859 -0.803 1 97.75 70 TYR A O 1
ATOM 563 N N . ASP A 1 71 ? -1.641 -27.266 -1.129 1 97.38 71 ASP A N 1
ATOM 564 C CA . ASP A 1 71 ? -1.302 -26.562 0.1 1 97.38 71 ASP A CA 1
ATOM 565 C C . ASP A 1 71 ? -1.607 -27.406 1.33 1 97.38 71 ASP A C 1
ATOM 567 O O . ASP A 1 71 ? -2.768 -27.547 1.727 1 97.38 71 ASP A O 1
ATOM 571 N N . ARG A 1 72 ? -0.531 -27.891 1.946 1 97.31 72 ARG A N 1
ATOM 572 C CA . ARG A 1 72 ? -0.701 -28.688 3.152 1 97.31 72 ARG A CA 1
ATOM 573 C C . ARG A 1 72 ? 0.48 -28.516 4.102 1 97.31 72 ARG A C 1
ATOM 575 O O . ARG A 1 72 ? 1.597 -28.234 3.662 1 97.31 72 ARG A O 1
ATOM 582 N N . ALA A 1 73 ? 0.183 -28.75 5.336 1 96.56 73 ALA A N 1
ATOM 583 C CA . ALA A 1 73 ? 1.208 -28.625 6.367 1 96.56 73 ALA A CA 1
ATOM 584 C C . ALA A 1 73 ? 2.35 -29.609 6.137 1 96.56 73 ALA A C 1
ATOM 586 O O . ALA A 1 73 ? 2.115 -30.766 5.789 1 96.56 73 ALA A O 1
ATOM 587 N N . GLY A 1 74 ? 3.529 -29.109 6.258 1 95.25 74 GLY A N 1
ATOM 588 C CA . GLY A 1 74 ? 4.699 -29.969 6.168 1 95.25 74 GLY A CA 1
ATOM 589 C C . GLY A 1 74 ? 5.281 -30.047 4.77 1 95.25 74 GLY A C 1
ATOM 590 O O . GLY A 1 74 ? 6.391 -30.547 4.578 1 95.25 74 GLY A O 1
ATOM 591 N N . LEU A 1 75 ? 4.531 -29.641 3.818 1 97.62 75 LEU A N 1
ATOM 592 C CA . LEU A 1 75 ? 5.008 -29.672 2.439 1 97.62 75 LEU A CA 1
ATOM 593 C C . LEU A 1 75 ? 5.836 -28.422 2.129 1 97.62 75 LEU A C 1
ATOM 595 O O . LEU A 1 75 ? 5.465 -27.312 2.514 1 97.62 75 LEU A O 1
ATOM 599 N N . LYS A 1 76 ? 6.941 -28.625 1.47 1 96.75 76 LYS A N 1
ATOM 600 C CA . LYS A 1 76 ? 7.75 -27.547 0.913 1 96.75 76 LYS A CA 1
ATOM 601 C C . LYS A 1 76 ? 7.578 -27.453 -0.6 1 96.75 76 LYS A C 1
ATOM 603 O O . LYS A 1 76 ? 7.754 -28.438 -1.312 1 96.75 76 LYS A O 1
ATOM 608 N N . ILE A 1 77 ? 7.234 -26.312 -1.06 1 96.81 77 ILE A N 1
ATOM 609 C CA . ILE A 1 77 ? 6.965 -26.141 -2.482 1 96.81 77 ILE A CA 1
ATOM 610 C C . ILE A 1 77 ? 8.016 -25.203 -3.094 1 96.81 77 ILE A C 1
ATOM 612 O O . ILE A 1 77 ? 8.297 -24.141 -2.557 1 96.81 77 ILE A O 1
ATOM 616 N N . ILE A 1 78 ? 8.602 -25.594 -4.191 1 95.5 78 ILE A N 1
ATOM 617 C CA . ILE A 1 78 ? 9.656 -24.844 -4.859 1 95.5 78 ILE A CA 1
ATOM 618 C C . ILE A 1 78 ? 9.312 -24.672 -6.34 1 95.5 78 ILE A C 1
ATOM 620 O O . ILE A 1 78 ? 8.984 -25.641 -7.023 1 95.5 78 ILE A O 1
ATOM 624 N N . GLY A 1 79 ? 9.359 -23.422 -6.785 1 94.88 79 GLY A N 1
ATOM 625 C CA . GLY A 1 79 ? 9.094 -23.125 -8.188 1 94.88 79 GLY A CA 1
ATOM 626 C C . GLY A 1 79 ? 10.344 -23.141 -9.047 1 94.88 79 GLY A C 1
ATOM 627 O O . GLY A 1 79 ? 11.391 -22.641 -8.641 1 94.88 79 GLY A O 1
ATOM 628 N N . ILE A 1 80 ? 10.203 -23.781 -10.188 1 94.5 80 ILE A N 1
ATOM 629 C CA . ILE A 1 80 ? 11.242 -23.781 -11.219 1 94.5 80 ILE A CA 1
ATOM 630 C C . ILE A 1 80 ? 10.711 -23.109 -12.484 1 94.5 80 ILE A C 1
ATOM 632 O O . ILE A 1 80 ? 9.695 -23.547 -13.039 1 94.5 80 ILE A O 1
ATOM 636 N N . ASN A 1 81 ? 11.406 -22.078 -12.906 1 92.25 81 ASN A N 1
ATOM 637 C CA . ASN A 1 81 ? 10.945 -21.312 -14.055 1 92.25 81 ASN A CA 1
ATOM 638 C C . ASN A 1 81 ? 11.172 -22.062 -15.367 1 92.25 81 ASN A C 1
ATOM 640 O O . ASN A 1 81 ? 12.281 -22.062 -15.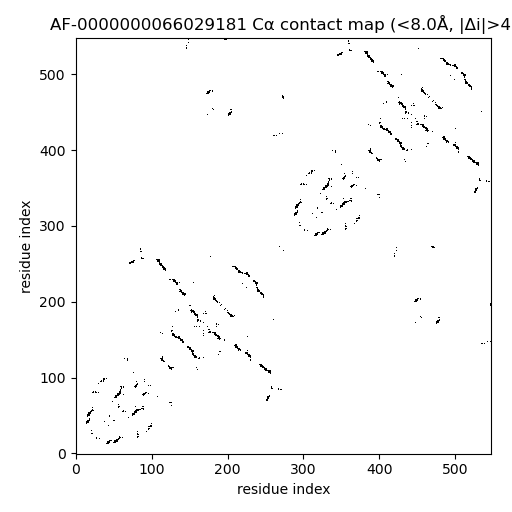906 1 92.25 81 ASN A O 1
ATOM 644 N N . GLY A 1 82 ? 10.18 -22.656 -15.844 1 87.12 82 GLY A N 1
ATOM 645 C CA . GLY A 1 82 ? 10.195 -23.312 -17.156 1 87.12 82 GLY A CA 1
ATOM 646 C C . GLY A 1 82 ? 9.438 -22.531 -18.203 1 87.12 82 GLY A C 1
ATOM 647 O O . GLY A 1 82 ? 9.078 -23.078 -19.25 1 87.12 82 GLY A O 1
ATOM 648 N N . GLY A 1 83 ? 9.062 -21.281 -17.875 1 76.31 83 GLY A N 1
ATOM 649 C CA . GLY A 1 83 ? 8.344 -20.406 -18.766 1 76.31 83 GLY A CA 1
ATOM 650 C C . GLY A 1 83 ? 9.016 -19.047 -18.938 1 76.31 83 GLY A C 1
ATOM 651 O O . GLY A 1 83 ? 10.211 -18.984 -19.25 1 76.31 83 GLY A O 1
ATOM 652 N N . SER A 1 84 ? 8.18 -18.094 -19.062 1 75.25 84 SER A N 1
ATOM 653 C CA . SER A 1 84 ? 8.648 -16.719 -19.078 1 75.25 84 SER A CA 1
ATOM 654 C C . SER A 1 84 ? 9.109 -16.281 -17.688 1 75.25 84 SER A C 1
ATOM 656 O O . SER A 1 84 ? 9.023 -17.047 -16.734 1 75.25 84 SER A O 1
ATOM 658 N N . LEU A 1 85 ? 9.609 -15.117 -17.531 1 74.12 85 LEU A N 1
ATOM 659 C CA . LEU A 1 85 ? 10.031 -14.547 -16.25 1 74.12 85 LEU A CA 1
ATOM 660 C C . LEU A 1 85 ? 8.906 -14.633 -15.227 1 74.12 85 LEU A C 1
ATOM 662 O O . LEU A 1 85 ? 7.742 -14.383 -15.555 1 74.12 85 LEU A O 1
ATOM 666 N N . GLY A 1 86 ? 9.18 -15.32 -14.102 1 83.69 86 GLY A N 1
ATOM 667 C CA . GLY A 1 86 ? 8.164 -15.523 -13.078 1 83.69 86 GLY A CA 1
ATOM 668 C C . GLY A 1 86 ? 8.531 -14.922 -11.742 1 83.69 86 GLY A C 1
ATOM 669 O O . GLY A 1 86 ? 9.711 -14.852 -11.383 1 83.69 86 GLY A O 1
ATOM 670 N N . PHE A 1 87 ? 7.527 -14.492 -10.945 1 89.75 87 PHE A N 1
ATOM 671 C CA . PHE A 1 87 ? 7.707 -13.883 -9.641 1 89.75 87 PHE A CA 1
ATOM 672 C C . PHE A 1 87 ? 7.738 -14.938 -8.547 1 89.75 87 PHE A C 1
ATOM 674 O O . PHE A 1 87 ? 8.164 -14.664 -7.418 1 89.75 87 PHE A O 1
ATOM 681 N N . TYR A 1 88 ? 7.383 -16.219 -8.859 1 91.12 88 TYR A N 1
ATOM 682 C CA . TYR A 1 88 ? 7.262 -17.234 -7.82 1 91.12 88 TYR A CA 1
ATOM 683 C C . TYR A 1 88 ? 8.312 -18.328 -7.996 1 91.12 88 TYR A C 1
ATOM 685 O O . TYR A 1 88 ? 8.344 -19.297 -7.23 1 91.12 88 TYR A O 1
ATOM 693 N N . THR A 1 89 ? 9.148 -18.203 -8.961 1 89.31 89 THR A N 1
ATOM 694 C CA . THR A 1 89 ? 10.117 -19.25 -9.258 1 89.31 89 THR A CA 1
ATOM 695 C C . THR A 1 89 ? 11.523 -18.828 -8.82 1 89.31 89 THR A C 1
ATOM 697 O O . THR A 1 89 ? 11.922 -17.688 -9.031 1 89.31 89 THR A O 1
ATOM 700 N N . THR A 1 90 ? 12.195 -19.656 -8.203 1 86.56 90 THR A N 1
ATOM 701 C CA . THR A 1 90 ? 13.516 -19.359 -7.664 1 86.56 90 THR A CA 1
ATOM 702 C C . THR A 1 90 ? 14.602 -19.984 -8.539 1 86.56 90 THR A C 1
ATOM 704 O O . THR A 1 90 ? 15.719 -19.453 -8.625 1 86.56 90 THR A O 1
ATOM 707 N N . PHE A 1 91 ? 14.273 -21.094 -9.18 1 90 91 PHE A N 1
ATOM 708 C CA . PHE A 1 91 ? 15.242 -21.781 -10.016 1 90 91 PHE A CA 1
ATOM 709 C C . PHE A 1 91 ? 14.828 -21.734 -11.484 1 90 91 PHE A C 1
ATOM 711 O O . PHE A 1 91 ? 13.656 -21.516 -11.797 1 90 91 PHE A O 1
ATOM 718 N N . ASN A 1 92 ? 15.805 -21.781 -12.234 1 91.12 92 ASN A N 1
ATOM 719 C CA . ASN A 1 92 ? 15.625 -21.875 -13.68 1 91.12 92 ASN A CA 1
ATOM 720 C C . ASN A 1 92 ? 16.734 -22.703 -14.328 1 91.12 92 ASN A C 1
ATOM 722 O O . ASN A 1 92 ? 17.5 -23.375 -13.633 1 91.12 92 ASN A O 1
ATOM 726 N N . GLU A 1 93 ? 16.812 -22.641 -15.617 1 90.12 93 GLU A N 1
ATOM 727 C CA . GLU A 1 93 ? 17.766 -23.469 -16.359 1 90.12 93 GLU A CA 1
ATOM 728 C C . GLU A 1 93 ? 19.203 -23.125 -15.969 1 90.12 93 GLU A C 1
ATOM 730 O O . GLU A 1 93 ? 20.078 -23.984 -16.016 1 90.12 93 GLU A O 1
ATOM 735 N N . THR A 1 94 ? 19.422 -21.891 -15.516 1 90 94 THR A N 1
ATOM 736 C CA . THR A 1 94 ? 20.781 -21.422 -15.289 1 90 94 THR A CA 1
ATOM 737 C C . THR A 1 94 ? 21.281 -21.844 -13.906 1 90 94 THR A C 1
ATOM 739 O O . THR A 1 94 ? 22.484 -21.875 -13.656 1 90 94 THR A O 1
ATOM 742 N N . ASN A 1 95 ? 20.453 -22.203 -13.047 1 90.25 95 ASN A N 1
ATOM 743 C CA . ASN A 1 95 ? 20.906 -22.531 -11.695 1 90.25 95 ASN A CA 1
ATOM 744 C C . ASN A 1 95 ? 20.25 -23.797 -11.172 1 90.25 95 ASN A C 1
ATOM 746 O O . ASN A 1 95 ? 20.25 -24.047 -9.961 1 90.25 95 ASN A O 1
ATOM 750 N N . ILE A 1 96 ? 19.672 -24.531 -12.008 1 90.19 96 ILE A N 1
ATOM 751 C CA . ILE A 1 96 ? 18.953 -25.734 -11.625 1 90.19 96 ILE A CA 1
ATOM 752 C C . ILE A 1 96 ? 19.922 -26.734 -10.992 1 90.19 96 ILE A C 1
ATOM 754 O O . ILE A 1 96 ? 19.531 -27.547 -10.148 1 90.19 96 ILE A O 1
ATOM 758 N N . ASP A 1 97 ? 21.172 -26.688 -11.344 1 89.69 97 ASP A N 1
ATOM 759 C CA . ASP A 1 97 ? 22.188 -27.609 -10.836 1 89.69 97 ASP A CA 1
ATOM 760 C C . ASP A 1 97 ? 22.422 -27.391 -9.336 1 89.69 97 ASP A C 1
ATOM 762 O O . ASP A 1 97 ? 22.984 -28.25 -8.664 1 89.69 97 ASP A O 1
ATOM 766 N N . GLN A 1 98 ? 21.938 -26.328 -8.844 1 89.75 98 GLN A N 1
ATOM 767 C CA . GLN A 1 98 ? 22.172 -25.984 -7.445 1 89.75 98 GLN A CA 1
ATOM 768 C C . GLN A 1 98 ? 20.969 -26.344 -6.582 1 89.75 98 GLN A C 1
ATOM 770 O O . GLN A 1 98 ? 21.016 -26.234 -5.355 1 89.75 98 GLN A O 1
ATOM 775 N N . ILE A 1 99 ? 19.922 -26.828 -7.152 1 88.56 99 ILE A N 1
ATOM 776 C CA . ILE A 1 99 ? 18.656 -26.984 -6.449 1 88.56 99 ILE A CA 1
ATOM 777 C C . ILE A 1 99 ? 18.812 -28.031 -5.344 1 88.56 99 ILE A C 1
ATOM 779 O O . ILE A 1 99 ? 18.391 -27.797 -4.203 1 88.56 99 ILE A O 1
ATOM 783 N N . ALA A 1 100 ? 19.516 -29.156 -5.57 1 86.62 100 ALA A N 1
ATOM 784 C CA . ALA A 1 100 ? 19.641 -30.234 -4.605 1 86.62 100 ALA A CA 1
ATOM 785 C C . ALA A 1 100 ? 20.562 -29.844 -3.451 1 86.62 100 ALA A C 1
ATOM 787 O O . ALA A 1 100 ? 20.266 -30.141 -2.289 1 86.62 100 ALA A O 1
ATOM 788 N N . ASN A 1 101 ? 21.562 -29.156 -3.791 1 84 101 ASN A N 1
ATOM 789 C CA . ASN A 1 101 ? 22.562 -28.812 -2.799 1 84 101 ASN A CA 1
ATOM 790 C C . ASN A 1 101 ? 22.078 -27.703 -1.86 1 84 101 ASN A C 1
ATOM 792 O O . ASN A 1 101 ? 22.594 -27.562 -0.746 1 84 101 ASN A O 1
ATOM 796 N N . ASN A 1 102 ? 21.109 -27 -2.262 1 84.25 102 ASN A N 1
ATOM 797 C CA . ASN A 1 102 ? 20.719 -25.812 -1.507 1 84.25 102 ASN A CA 1
ATOM 798 C C . ASN A 1 102 ? 19.391 -26.047 -0.773 1 84.25 102 ASN A C 1
ATOM 800 O O . ASN A 1 102 ? 18.891 -25.141 -0.089 1 84.25 102 ASN A O 1
ATOM 804 N N . LEU A 1 103 ? 18.875 -27.234 -0.86 1 86.62 103 LEU A N 1
ATOM 805 C CA . LEU A 1 103 ? 17.547 -27.469 -0.308 1 86.62 103 LEU A CA 1
ATOM 806 C C . LEU A 1 103 ? 17.516 -27.156 1.183 1 86.62 103 LEU A C 1
ATOM 808 O O . LEU A 1 103 ? 16.547 -26.562 1.672 1 86.62 103 LEU A O 1
ATOM 812 N N . ASP A 1 104 ? 18.594 -27.469 1.852 1 83.31 104 ASP A N 1
ATOM 813 C CA . ASP A 1 104 ? 18.656 -27.281 3.297 1 83.31 104 ASP A CA 1
ATOM 814 C C . ASP A 1 104 ? 19 -25.828 3.645 1 83.31 104 ASP A C 1
ATOM 816 O O . ASP A 1 104 ? 18.828 -25.406 4.785 1 83.31 104 ASP A O 1
ATOM 820 N N . GLN A 1 105 ? 19.484 -25.141 2.643 1 86.81 105 GLN A N 1
ATOM 821 C CA . GLN A 1 105 ? 19.906 -23.766 2.893 1 86.81 105 GLN A CA 1
ATOM 822 C C . GLN A 1 105 ? 18.844 -22.766 2.443 1 86.81 105 GLN A C 1
ATOM 824 O O . GLN A 1 105 ? 18.938 -21.578 2.756 1 86.81 105 GLN A O 1
ATOM 829 N N . LEU A 1 106 ? 17.922 -23.297 1.78 1 88.25 106 LEU A N 1
ATOM 830 C CA . LEU A 1 106 ? 16.859 -22.406 1.295 1 88.25 106 LEU A CA 1
ATOM 831 C C . LEU A 1 106 ? 16.016 -21.891 2.451 1 88.25 106 LEU A C 1
ATOM 833 O O . LEU A 1 106 ? 15.797 -22.594 3.434 1 88.25 106 LEU A O 1
ATOM 837 N N . LYS A 1 107 ? 15.68 -20.625 2.334 1 88.75 107 LYS A N 1
ATOM 838 C CA . LYS A 1 107 ? 14.758 -20.031 3.301 1 88.75 107 LYS A CA 1
ATOM 839 C C . LYS A 1 107 ? 13.305 -20.25 2.883 1 88.75 107 LYS A C 1
ATOM 841 O O . LYS A 1 107 ? 12.914 -19.875 1.772 1 88.75 107 LYS A O 1
ATOM 846 N N . TYR A 1 108 ? 12.594 -20.984 3.785 1 92.88 108 TYR A N 1
ATOM 847 C CA . TYR A 1 108 ? 11.195 -21.266 3.502 1 92.88 108 TYR A CA 1
ATOM 848 C C . TYR A 1 108 ? 10.273 -20.406 4.352 1 92.88 108 TYR A C 1
ATOM 850 O O . TYR A 1 108 ? 10.562 -20.141 5.523 1 92.88 108 TYR A O 1
ATOM 858 N N . THR A 1 109 ? 9.258 -19.906 3.658 1 93.25 109 THR A N 1
ATOM 859 C CA . THR A 1 109 ? 8.25 -19.109 4.348 1 93.25 109 THR A CA 1
ATOM 860 C C . THR A 1 109 ? 6.848 -19.438 3.836 1 93.25 109 THR A C 1
ATOM 862 O O . THR A 1 109 ? 6.699 -20.094 2.801 1 93.25 109 THR A O 1
ATOM 865 N N . GLN A 1 110 ? 5.875 -19.047 4.629 1 95.31 110 GLN A N 1
ATOM 866 C CA . GLN A 1 110 ? 4.496 -19.172 4.168 1 95.31 110 GLN A CA 1
ATOM 867 C C . GLN A 1 110 ? 4.113 -18 3.262 1 95.31 110 GLN A C 1
ATOM 869 O O . GLN A 1 110 ? 4.672 -16.906 3.381 1 95.31 110 GLN A O 1
ATOM 874 N N . LEU A 1 111 ? 3.211 -18.266 2.371 1 94.81 111 LEU A N 1
ATOM 875 C CA . LEU A 1 111 ? 2.674 -17.234 1.5 1 94.81 111 LEU A CA 1
ATOM 876 C C . LEU A 1 111 ? 1.341 -16.703 2.031 1 94.81 111 LEU A C 1
ATOM 878 O O . LEU A 1 111 ? 0.625 -17.422 2.73 1 94.81 111 LEU A O 1
ATOM 882 N N . ASP A 1 112 ? 1.101 -15.461 1.725 1 96.38 112 ASP A N 1
ATOM 883 C CA . ASP A 1 112 ? -0.213 -14.891 2.018 1 96.38 112 ASP A CA 1
ATOM 884 C C . ASP A 1 112 ? -1.214 -15.227 0.915 1 96.38 112 ASP A C 1
ATOM 886 O O . ASP A 1 112 ? -0.977 -14.938 -0.259 1 96.38 112 ASP A O 1
ATOM 890 N N . PHE A 1 113 ? -2.297 -15.867 1.292 1 97.75 113 PHE A N 1
ATOM 891 C CA . PHE A 1 113 ? -3.43 -16.109 0.406 1 97.75 113 PHE A CA 1
ATOM 892 C C . PHE A 1 113 ? -4.586 -15.172 0.735 1 97.75 113 PHE A C 1
ATOM 894 O O . PHE A 1 113 ? -4.625 -14.586 1.816 1 97.75 113 PHE A O 1
ATOM 901 N N . ILE A 1 114 ? -5.434 -14.977 -0.221 1 98.25 114 ILE A N 1
ATOM 902 C CA . ILE A 1 114 ? -6.738 -14.391 0.057 1 98.25 114 ILE A CA 1
ATOM 903 C C . ILE A 1 114 ? -7.777 -15.5 0.232 1 98.25 114 ILE A C 1
ATOM 905 O O . ILE A 1 114 ? -7.816 -16.453 -0.548 1 98.25 114 ILE A O 1
ATOM 909 N N . ARG A 1 115 ? -8.484 -15.375 1.291 1 98.25 115 ARG A N 1
ATOM 910 C CA . ARG A 1 115 ? -9.586 -16.281 1.603 1 98.25 115 ARG A CA 1
ATOM 911 C C . ARG A 1 115 ? -10.93 -15.625 1.323 1 98.25 115 ARG A C 1
ATOM 913 O O . ARG A 1 115 ? -11.188 -14.5 1.758 1 98.25 115 ARG A O 1
ATOM 920 N N . LEU A 1 116 ? -11.719 -16.25 0.544 1 98.31 116 LEU A N 1
ATOM 921 C CA . LEU A 1 116 ? -13.07 -15.773 0.25 1 98.31 116 LEU A CA 1
ATOM 922 C C . LEU A 1 116 ? -14.117 -16.781 0.72 1 98.31 116 LEU A C 1
ATOM 924 O O . LEU A 1 116 ? -14.016 -17.969 0.421 1 98.31 116 LEU A O 1
ATOM 928 N N . GLN A 1 117 ? -15.062 -16.312 1.469 1 98.06 117 GLN A N 1
ATOM 929 C CA . GLN A 1 117 ? -16.188 -17.125 1.923 1 98.06 117 GLN A CA 1
ATOM 930 C C . GLN A 1 117 ? -17.5 -16.609 1.351 1 98.06 117 GLN A C 1
ATOM 932 O O . GLN A 1 117 ? -17.828 -15.43 1.5 1 98.06 117 GLN A O 1
ATOM 937 N N . ILE A 1 118 ? -18.188 -17.391 0.685 1 95.5 118 ILE A N 1
ATOM 938 C CA . ILE A 1 118 ? -19.531 -17.125 0.189 1 95.5 118 ILE A CA 1
ATOM 939 C C . ILE A 1 118 ? -20.469 -18.281 0.573 1 95.5 118 ILE A C 1
ATOM 941 O O . ILE A 1 118 ? -20.219 -19.422 0.203 1 95.5 118 ILE A O 1
ATOM 945 N N . ASP A 1 119 ? -21.484 -17.922 1.306 1 91.81 119 ASP A N 1
ATOM 946 C CA . ASP A 1 119 ? -22.328 -18.969 1.871 1 91.81 119 ASP A CA 1
ATOM 947 C C . ASP A 1 119 ? -21.516 -19.984 2.643 1 91.81 119 ASP A C 1
ATOM 949 O O . ASP A 1 119 ? -20.766 -19.641 3.551 1 91.81 119 ASP A O 1
ATOM 953 N N . ASP A 1 120 ? -21.484 -21.219 2.311 1 92.38 120 ASP A N 1
ATOM 954 C CA . ASP A 1 120 ? -20.781 -22.25 3.051 1 92.38 120 ASP A CA 1
ATOM 955 C C . ASP A 1 120 ? -19.531 -22.703 2.307 1 92.38 120 ASP A C 1
ATOM 957 O O . ASP A 1 120 ? -18.906 -23.703 2.666 1 92.38 120 ASP A O 1
ATOM 961 N N . GLN A 1 121 ? -19.203 -21.953 1.353 1 96.06 121 GLN A N 1
ATOM 962 C CA . GLN A 1 121 ? -18.047 -22.328 0.548 1 96.06 121 GLN A CA 1
ATOM 963 C C . GLN A 1 121 ? -16.859 -21.406 0.795 1 96.06 121 GLN A C 1
ATOM 965 O O . GLN A 1 121 ? -17.047 -20.188 0.944 1 96.06 121 GLN A O 1
ATOM 970 N N . ILE A 1 122 ? -15.703 -22.016 0.909 1 97.19 122 ILE A N 1
ATOM 971 C CA . ILE A 1 122 ? -14.461 -21.281 1.108 1 97.19 122 ILE A CA 1
ATOM 972 C C . ILE A 1 122 ? -13.539 -21.484 -0.092 1 97.19 122 ILE A C 1
ATOM 974 O O . ILE A 1 122 ? -13.375 -22.609 -0.568 1 97.19 122 ILE A O 1
ATOM 978 N N . HIS A 1 123 ? -13.031 -20.422 -0.611 1 97.25 123 HIS A N 1
ATOM 979 C CA . HIS A 1 123 ? -12.07 -20.453 -1.708 1 97.25 123 HIS A CA 1
ATOM 980 C C . HIS A 1 123 ? -10.812 -19.656 -1.354 1 97.25 123 HIS A C 1
ATOM 982 O O . HIS A 1 123 ? -10.844 -18.781 -0.483 1 97.25 123 HIS A O 1
ATOM 988 N N . HIS A 1 124 ? -9.703 -20.016 -1.997 1 97.88 124 HIS A N 1
ATOM 989 C CA . HIS A 1 124 ? -8.445 -19.312 -1.789 1 97.88 124 HIS A CA 1
ATOM 990 C C . HIS A 1 124 ? -7.863 -18.828 -3.111 1 97.88 124 HIS A C 1
ATOM 992 O O . HIS A 1 124 ? -8.094 -19.438 -4.156 1 97.88 124 HIS A O 1
ATOM 998 N N . ALA A 1 125 ? -7.184 -17.766 -3.08 1 98.06 125 ALA A N 1
ATOM 999 C CA . ALA A 1 125 ? -6.41 -17.25 -4.203 1 98.06 125 ALA A CA 1
ATOM 1000 C C . ALA A 1 125 ? -5.031 -16.766 -3.746 1 98.06 125 ALA A C 1
ATOM 1002 O O . ALA A 1 125 ? -4.879 -16.266 -2.627 1 98.06 125 ALA A O 1
ATOM 1003 N N . LEU A 1 126 ? -4.098 -16.969 -4.59 1 97.31 126 LEU A N 1
ATOM 1004 C CA . LEU A 1 126 ? -2.746 -16.516 -4.289 1 97.31 126 LEU A CA 1
ATOM 1005 C C . LEU A 1 126 ? -2.547 -15.078 -4.75 1 97.31 126 LEU A C 1
ATOM 1007 O O . LEU A 1 126 ? -1.924 -14.273 -4.051 1 97.31 126 LEU A O 1
ATOM 1011 N N . ASN A 1 127 ? -3.061 -14.766 -5.934 1 96.62 127 ASN A N 1
ATOM 1012 C CA . ASN A 1 127 ? -2.92 -13.414 -6.469 1 96.62 127 ASN A CA 1
ATOM 1013 C C . ASN A 1 127 ? -4.125 -12.547 -6.113 1 96.62 127 ASN A C 1
ATOM 1015 O O . ASN A 1 127 ? -3.979 -11.516 -5.449 1 96.62 127 ASN A O 1
ATOM 1019 N N . GLU A 1 128 ? -5.254 -12.945 -6.582 1 97.94 128 GLU A N 1
ATOM 1020 C CA . GLU A 1 128 ? -6.367 -12.023 -6.395 1 97.94 128 GLU A CA 1
ATOM 1021 C C . GLU A 1 128 ? -7.707 -12.734 -6.551 1 97.94 128 GLU A C 1
ATOM 1023 O O . GLU A 1 128 ? -7.777 -13.82 -7.141 1 97.94 128 GLU A O 1
ATOM 1028 N N . PHE A 1 129 ? -8.75 -12.203 -6.016 1 98 129 PHE A N 1
ATOM 1029 C CA . PHE A 1 129 ? -10.141 -12.406 -6.41 1 98 129 PHE A CA 1
ATOM 1030 C C . PHE A 1 129 ? -10.656 -11.227 -7.219 1 98 129 PHE A C 1
ATOM 1032 O O . PHE A 1 129 ? -10.453 -10.07 -6.84 1 98 129 PHE A O 1
ATOM 1039 N N . ASN A 1 130 ? -11.25 -11.539 -8.328 1 96.94 130 ASN A N 1
ATOM 1040 C CA . ASN A 1 130 ? -11.938 -10.578 -9.188 1 96.94 130 ASN A CA 1
ATOM 1041 C C . ASN A 1 130 ? -13.445 -10.789 -9.18 1 96.94 130 ASN A C 1
ATOM 1043 O O . ASN A 1 130 ? -13.945 -11.805 -9.68 1 96.94 130 ASN A O 1
ATOM 1047 N N . ILE A 1 131 ? -14.125 -9.961 -8.516 1 95.62 131 ILE A N 1
ATOM 1048 C CA . ILE A 1 131 ? -15.586 -9.953 -8.555 1 95.62 131 ILE A CA 1
ATOM 1049 C C . ILE A 1 131 ? -16.062 -9.008 -9.648 1 95.62 131 ILE A C 1
ATOM 1051 O O . ILE A 1 131 ? -15.906 -7.793 -9.539 1 95.62 131 ILE A O 1
ATOM 1055 N N . ASN A 1 132 ? -16.625 -9.594 -10.688 1 93.5 132 ASN A N 1
ATOM 1056 C CA . ASN A 1 132 ? -16.891 -8.711 -11.82 1 93.5 132 ASN A CA 1
ATOM 1057 C C . ASN A 1 132 ? -18.188 -9.094 -12.531 1 93.5 132 ASN A C 1
ATOM 1059 O O . ASN A 1 132 ? -18.719 -10.188 -12.328 1 93.5 132 ASN A O 1
ATOM 1063 N N . SER A 1 133 ? -18.703 -8.164 -13.281 1 91.5 133 SER A N 1
ATOM 1064 C CA . SER A 1 133 ? -19.906 -8.281 -14.109 1 91.5 133 SER A CA 1
ATOM 1065 C C . SER A 1 133 ? -19.719 -7.551 -15.438 1 91.5 133 SER A C 1
ATOM 1067 O O . SER A 1 133 ? -18.766 -6.801 -15.617 1 91.5 133 SER A O 1
ATOM 1069 N N . THR A 1 134 ? -20.672 -7.879 -16.359 1 87.94 134 THR A N 1
ATOM 1070 C CA . THR A 1 134 ? -20.609 -7.246 -17.672 1 87.94 134 THR A CA 1
ATOM 1071 C C . THR A 1 134 ? -21.266 -5.871 -17.656 1 87.94 134 THR A C 1
ATOM 1073 O O . THR A 1 134 ? -21.078 -5.066 -18.562 1 87.94 134 THR A O 1
ATOM 1076 N N . THR A 1 135 ? -22.016 -5.637 -16.672 1 85.75 135 THR A N 1
ATOM 1077 C CA . THR A 1 135 ? -22.672 -4.344 -16.484 1 85.75 135 THR A CA 1
ATOM 1078 C C . THR A 1 135 ? -22.5 -3.848 -15.055 1 85.75 135 THR A C 1
ATOM 1080 O O . THR A 1 135 ? -21.984 -4.57 -14.195 1 85.75 135 THR A O 1
ATOM 1083 N N . ALA A 1 136 ? -22.906 -2.6 -14.844 1 87.12 136 ALA A N 1
ATOM 1084 C CA . ALA A 1 136 ? -22.75 -2.027 -13.516 1 87.12 136 ALA A CA 1
ATOM 1085 C C . ALA A 1 136 ? -23.688 -2.689 -12.516 1 87.12 136 ALA A C 1
ATOM 1087 O O . ALA A 1 136 ? -24.875 -2.881 -12.805 1 87.12 136 ALA A O 1
ATOM 1088 N N . TYR A 1 137 ? -23.109 -3.057 -11.414 1 88.19 137 TYR A N 1
ATOM 1089 C CA . TYR A 1 137 ? -23.859 -3.594 -10.281 1 88.19 137 TYR A CA 1
ATOM 1090 C C . TYR A 1 137 ? -23.562 -2.814 -9.008 1 88.19 137 TYR A C 1
ATOM 1092 O O . TYR A 1 137 ? -22.516 -2.16 -8.898 1 88.19 137 TYR A O 1
ATOM 1100 N N . GLY A 1 138 ? -24.5 -2.875 -8.078 1 88.56 138 GLY A N 1
ATOM 1101 C CA . GLY A 1 138 ? -24.312 -2.229 -6.793 1 88.56 138 GLY A CA 1
ATOM 1102 C C . GLY A 1 138 ? -23.656 -3.135 -5.766 1 88.56 138 GLY A C 1
ATOM 1103 O O . GLY A 1 138 ? -24.047 -4.289 -5.605 1 88.56 138 GLY A O 1
ATOM 1104 N N . TYR A 1 139 ? -22.656 -2.645 -5.109 1 91.62 139 TYR A N 1
ATOM 1105 C CA . TYR A 1 139 ? -21.922 -3.344 -4.055 1 91.62 139 TYR A CA 1
ATOM 1106 C C . TYR A 1 139 ? -21.828 -2.488 -2.797 1 91.62 139 TYR A C 1
ATOM 1108 O O . TYR A 1 139 ? -21.391 -1.338 -2.85 1 91.62 139 TYR A O 1
ATOM 1116 N N . ASP A 1 140 ? -22.359 -2.994 -1.7 1 94.81 140 ASP A N 1
ATOM 1117 C CA . ASP A 1 140 ? -22.031 -2.375 -0.418 1 94.81 140 ASP A CA 1
ATOM 1118 C C . ASP A 1 140 ? -20.766 -2.979 0.178 1 94.81 140 ASP A C 1
ATOM 1120 O O . ASP A 1 140 ? -20.656 -4.195 0.345 1 94.81 140 ASP A O 1
ATOM 1124 N N . ILE A 1 141 ? -19.828 -2.133 0.481 1 96.12 141 ILE A N 1
ATOM 1125 C CA . ILE A 1 141 ? -18.531 -2.594 0.948 1 96.12 141 ILE A CA 1
ATOM 1126 C C . ILE A 1 141 ? -18.344 -2.221 2.418 1 96.12 141 ILE A C 1
ATOM 1128 O O . ILE A 1 141 ? -18.594 -1.077 2.809 1 96.12 141 ILE A O 1
ATOM 1132 N N . PHE A 1 142 ? -17.906 -3.148 3.189 1 97.94 142 PHE A N 1
ATOM 1133 C CA . PHE A 1 142 ? -17.594 -2.953 4.602 1 97.94 142 PHE A CA 1
ATOM 1134 C C . PHE A 1 142 ? -16.156 -3.342 4.898 1 97.94 142 PHE A C 1
ATOM 1136 O O . PHE A 1 142 ? -15.656 -4.344 4.379 1 97.94 142 PHE A O 1
ATOM 1143 N N . ILE A 1 143 ? -15.508 -2.561 5.68 1 97.81 143 ILE A N 1
ATOM 1144 C CA . ILE A 1 143 ? -14.148 -2.828 6.141 1 97.81 143 ILE A CA 1
ATOM 1145 C C . ILE A 1 143 ? -14.141 -2.977 7.66 1 97.81 143 ILE A C 1
ATOM 1147 O O . ILE A 1 143 ? -14.445 -2.029 8.383 1 97.81 143 ILE A O 1
ATOM 1151 N N . ASP A 1 144 ? -13.742 -4.188 8.156 1 97.56 144 ASP A N 1
ATOM 1152 C CA . ASP A 1 144 ? -13.773 -4.523 9.578 1 97.56 144 ASP A CA 1
ATOM 1153 C C . ASP A 1 144 ? -15.102 -4.105 10.211 1 97.56 144 ASP A C 1
ATOM 1155 O O . ASP A 1 144 ? -15.117 -3.422 11.234 1 97.56 144 ASP A O 1
ATOM 1159 N N . ASN A 1 145 ? -16.125 -4.41 9.578 1 95.81 145 ASN A N 1
ATOM 1160 C CA . ASN A 1 145 ? -17.516 -4.273 10.023 1 95.81 145 ASN A CA 1
ATOM 1161 C C . ASN A 1 145 ? -17.969 -2.818 9.984 1 95.81 145 ASN A C 1
ATOM 1163 O O . ASN A 1 145 ? -19.078 -2.5 10.438 1 95.81 145 ASN A O 1
ATOM 1167 N N . GLU A 1 146 ? -17.125 -1.938 9.531 1 96.56 146 GLU A N 1
ATOM 1168 C CA . GLU A 1 146 ? -17.547 -0.557 9.305 1 96.56 146 GLU A CA 1
ATOM 1169 C C . GLU A 1 146 ? -17.969 -0.337 7.855 1 96.56 146 GLU A C 1
ATOM 1171 O O . GLU A 1 146 ? -17.25 -0.737 6.93 1 96.56 146 GLU A O 1
ATOM 1176 N N . PHE A 1 147 ? -19.156 0.319 7.664 1 96.25 147 PHE A N 1
ATOM 1177 C CA . PHE A 1 147 ? -19.578 0.662 6.309 1 96.25 147 PHE A CA 1
ATOM 1178 C C . PHE A 1 147 ? -18.562 1.592 5.648 1 96.25 147 PHE A C 1
ATOM 1180 O O . PHE A 1 147 ? -18.25 2.654 6.188 1 96.25 147 PHE A O 1
ATOM 1187 N N . TYR A 1 148 ? -18.078 1.158 4.555 1 95.06 148 TYR A N 1
ATOM 1188 C CA . TYR A 1 148 ? -17.062 1.94 3.852 1 95.06 148 TYR A CA 1
ATOM 1189 C C . TYR A 1 148 ? -17.688 2.75 2.721 1 95.06 148 TYR A C 1
ATOM 1191 O O . TYR A 1 148 ? -17.656 3.982 2.742 1 95.06 148 TYR A O 1
ATOM 1199 N N . GLN A 1 149 ? -18.281 2.064 1.747 1 92.19 149 GLN A N 1
ATOM 1200 C CA . GLN A 1 149 ? -18.891 2.809 0.644 1 92.19 149 GLN A CA 1
ATOM 1201 C C . GLN A 1 149 ? -19.906 1.954 -0.108 1 92.19 149 GLN A C 1
ATOM 1203 O O . GLN A 1 149 ? -19.844 0.724 -0.063 1 92.19 149 GLN A O 1
ATOM 1208 N N . LYS A 1 150 ? -20.812 2.693 -0.737 1 90.12 150 LYS A N 1
ATOM 1209 C CA . LYS A 1 150 ? -21.625 2.104 -1.802 1 90.12 150 LYS A CA 1
ATOM 1210 C C . LYS A 1 150 ? -20.953 2.287 -3.162 1 90.12 150 LYS A C 1
ATOM 1212 O O . LYS A 1 150 ? -20.625 3.41 -3.549 1 90.12 150 LYS A O 1
ATOM 1217 N N . PHE A 1 151 ? -20.766 1.176 -3.777 1 89.62 151 PHE A N 1
ATOM 1218 C CA . PHE A 1 151 ? -20.062 1.196 -5.059 1 89.62 151 PHE A CA 1
ATOM 1219 C C . PHE A 1 151 ? -20.953 0.646 -6.168 1 89.62 151 PHE A C 1
ATOM 1221 O O . PHE A 1 151 ? -21.625 -0.372 -5.984 1 89.62 151 PHE A O 1
ATOM 1228 N N . ARG A 1 152 ? -21.016 1.387 -7.203 1 88.19 152 ARG A N 1
ATOM 1229 C CA . ARG A 1 152 ? -21.672 0.893 -8.406 1 88.19 152 ARG A CA 1
ATOM 1230 C C . ARG A 1 152 ? -20.703 0.879 -9.586 1 88.19 152 ARG A C 1
ATOM 1232 O O . ARG A 1 152 ? -20.156 1.917 -9.961 1 88.19 152 ARG A O 1
ATOM 1239 N N . GLY A 1 153 ? -20.484 -0.204 -10.078 1 90.12 153 GLY A N 1
ATOM 1240 C CA . GLY A 1 153 ? -19.578 -0.421 -11.195 1 90.12 153 GLY A CA 1
ATOM 1241 C C . GLY A 1 153 ? -19.531 -1.865 -11.656 1 90.12 153 GLY A C 1
ATOM 1242 O O . GLY A 1 153 ? -20.406 -2.658 -11.32 1 90.12 153 GLY A O 1
ATOM 1243 N N . THR A 1 154 ? -18.453 -2.217 -12.453 1 91.25 154 THR A N 1
ATOM 1244 C CA . THR A 1 154 ? -18.422 -3.551 -13.039 1 91.25 154 THR A CA 1
ATOM 1245 C C . THR A 1 154 ? -17.781 -4.551 -12.078 1 91.25 154 THR A C 1
ATOM 1247 O O . THR A 1 154 ? -17.844 -5.762 -12.305 1 91.25 154 THR A O 1
ATOM 1250 N N . GLY A 1 155 ? -17.078 -3.988 -11.023 1 93.19 155 GLY A N 1
ATOM 1251 C CA . GLY A 1 155 ? -16.594 -4.984 -10.078 1 93.19 155 GLY A CA 1
ATOM 1252 C C . GLY A 1 155 ? -15.492 -4.465 -9.18 1 93.19 155 GLY A C 1
ATOM 1253 O O . GLY A 1 155 ? -15.281 -3.254 -9.086 1 93.19 155 GLY A O 1
ATOM 1254 N N . LEU A 1 156 ? -14.922 -5.406 -8.422 1 96.06 156 LEU A N 1
ATOM 1255 C CA . LEU A 1 156 ? -13.844 -5.148 -7.469 1 96.06 156 LEU A CA 1
ATOM 1256 C C . LEU A 1 156 ? -12.734 -6.184 -7.613 1 96.06 156 LEU A C 1
ATOM 1258 O O . LEU A 1 156 ? -13.008 -7.367 -7.832 1 96.06 156 LEU A O 1
ATOM 1262 N N . LEU A 1 157 ? -11.57 -5.711 -7.484 1 97.5 157 LEU A N 1
ATOM 1263 C CA . LEU A 1 157 ? -10.398 -6.574 -7.422 1 97.5 157 LEU A CA 1
ATOM 1264 C C . LEU A 1 157 ? -9.773 -6.547 -6.031 1 97.5 157 LEU A C 1
ATOM 1266 O O . LEU A 1 157 ? -9.531 -5.473 -5.477 1 97.5 157 LEU A O 1
ATOM 1270 N N . ILE A 1 158 ? -9.57 -7.699 -5.422 1 98.44 158 ILE A N 1
ATOM 1271 C CA . ILE A 1 158 ? -8.867 -7.816 -4.145 1 98.44 158 ILE A CA 1
ATOM 1272 C C . ILE A 1 158 ? -7.605 -8.656 -4.324 1 98.44 158 ILE A C 1
ATOM 1274 O O . ILE A 1 158 ? -7.68 -9.82 -4.738 1 98.44 158 ILE A O 1
ATOM 1278 N N . SER A 1 159 ? -6.484 -8.117 -3.961 1 98.06 159 SER A N 1
ATOM 1279 C CA . SER A 1 159 ? -5.246 -8.828 -4.266 1 98.06 159 SER A CA 1
ATOM 1280 C C . SER A 1 159 ? -4.312 -8.859 -3.059 1 98.06 159 SER A C 1
ATOM 1282 O O . SER A 1 159 ? -4.434 -8.031 -2.152 1 98.06 159 SER A O 1
ATOM 1284 N N . THR A 1 160 ? -3.465 -9.812 -3.031 1 97.25 160 THR A N 1
ATOM 1285 C CA . THR A 1 160 ? -2.348 -9.875 -2.094 1 97.25 160 THR A CA 1
ATOM 1286 C C . THR A 1 160 ? -1.194 -8.992 -2.568 1 97.25 160 THR A C 1
ATOM 1288 O O . THR A 1 160 ? -1.254 -8.422 -3.656 1 97.25 160 THR A O 1
ATOM 1291 N N . THR A 1 161 ? -0.173 -8.898 -1.728 1 96.38 161 THR A N 1
ATOM 1292 C CA . THR A 1 161 ? 1.037 -8.172 -2.09 1 96.38 161 THR A CA 1
ATOM 1293 C C . THR A 1 161 ? 1.672 -8.766 -3.344 1 96.38 161 THR A C 1
ATOM 1295 O O . THR A 1 161 ? 2.021 -8.031 -4.273 1 96.38 161 THR A O 1
ATOM 1298 N N . THR A 1 162 ? 1.721 -10.078 -3.404 1 92.56 162 THR A N 1
ATOM 1299 C CA . THR A 1 162 ? 2.322 -10.711 -4.574 1 92.56 162 THR A CA 1
ATOM 1300 C C . THR A 1 162 ? 1.427 -10.547 -5.797 1 92.56 162 THR A C 1
ATOM 1302 O O . THR A 1 162 ? 1.919 -10.367 -6.914 1 92.56 162 THR A O 1
ATOM 1305 N N . GLY A 1 163 ? 0.143 -10.508 -5.582 1 94.94 163 GLY A N 1
ATOM 1306 C CA . GLY A 1 163 ? -0.811 -10.344 -6.668 1 94.94 163 GLY A CA 1
ATOM 1307 C C . GLY A 1 163 ? -0.828 -8.938 -7.238 1 94.94 163 GLY A C 1
ATOM 1308 O O . GLY A 1 163 ? -1.415 -8.703 -8.297 1 94.94 163 GLY A O 1
ATOM 1309 N N . SER A 1 164 ? -0.153 -8.008 -6.59 1 96.06 164 SER A N 1
ATOM 1310 C CA . SER A 1 164 ? -0.188 -6.613 -7.016 1 96.06 164 SER A CA 1
ATOM 1311 C C . SER A 1 164 ? 0.465 -6.438 -8.383 1 96.06 164 SER A C 1
ATOM 1313 O O . SER A 1 164 ? 0.197 -5.457 -9.086 1 96.06 164 SER A O 1
ATOM 1315 N N . THR A 1 165 ? 1.307 -7.379 -8.859 1 91.38 165 THR A N 1
ATOM 1316 C CA . THR A 1 165 ? 2.01 -7.285 -10.141 1 91.38 165 THR A CA 1
ATOM 1317 C C . THR A 1 165 ? 1.226 -7.984 -11.242 1 91.38 165 THR A C 1
ATOM 1319 O O . THR A 1 165 ? 1.628 -7.961 -12.406 1 91.38 165 THR A O 1
ATOM 1322 N N . GLY A 1 166 ? 0.099 -8.609 -10.859 1 92.06 166 GLY A N 1
ATOM 1323 C CA . GLY A 1 166 ? -0.727 -9.281 -11.852 1 92.06 166 GLY A CA 1
ATOM 1324 C C . GLY A 1 166 ? -1.751 -8.359 -12.492 1 92.06 166 GLY A C 1
ATOM 1325 O O . GLY A 1 166 ? -1.409 -7.273 -12.969 1 92.06 166 GLY A O 1
ATOM 1326 N N . ILE A 1 167 ? -2.986 -8.82 -12.547 1 91.5 167 ILE A N 1
ATOM 1327 C CA . ILE A 1 167 ? -4.035 -8.047 -13.211 1 91.5 167 ILE A CA 1
ATOM 1328 C C . ILE A 1 167 ? -4.285 -6.754 -12.438 1 91.5 167 ILE A C 1
ATOM 1330 O O . ILE A 1 167 ? -4.828 -5.793 -12.984 1 91.5 167 ILE A O 1
ATOM 1334 N N . ASN A 1 168 ? -3.908 -6.77 -11.188 1 92.31 168 ASN A N 1
ATOM 1335 C CA . ASN A 1 168 ? -4.023 -5.551 -10.398 1 92.31 168 ASN A CA 1
ATOM 1336 C C . ASN A 1 168 ? -3.277 -4.391 -11.039 1 92.31 168 ASN A C 1
ATOM 1338 O O . ASN A 1 168 ? -3.777 -3.264 -11.07 1 92.31 168 ASN A O 1
ATOM 1342 N N . LYS A 1 169 ? -2.109 -4.648 -11.469 1 89.5 169 LYS A N 1
ATOM 1343 C CA . LYS A 1 169 ? -1.327 -3.619 -12.148 1 89.5 169 LYS A CA 1
ATOM 1344 C C . LYS A 1 169 ? -2.07 -3.076 -13.359 1 89.5 169 LYS A C 1
ATOM 1346 O O . LYS A 1 169 ? -2.117 -1.863 -13.578 1 89.5 169 LYS A O 1
ATOM 1351 N N . SER A 1 170 ? -2.717 -3.93 -14.094 1 87.94 170 SER A N 1
ATOM 1352 C CA . SER A 1 170 ? -3.449 -3.547 -15.297 1 87.94 170 SER A CA 1
ATOM 1353 C C . SER A 1 170 ? -4.695 -2.74 -14.953 1 87.94 170 SER A C 1
ATOM 1355 O O . SER A 1 170 ? -5.168 -1.94 -15.766 1 87.94 170 SER A O 1
ATOM 1357 N N . ALA A 1 171 ? -5.18 -2.982 -13.781 1 90.62 171 ALA A N 1
ATOM 1358 C CA . ALA A 1 171 ? -6.371 -2.281 -13.312 1 90.62 171 ALA A CA 1
ATOM 1359 C C . ALA A 1 171 ? -5.996 -0.977 -12.617 1 90.62 171 ALA A C 1
ATOM 1361 O O . ALA A 1 171 ? -6.797 -0.425 -11.852 1 90.62 171 ALA A O 1
ATOM 1362 N N . ASN A 1 172 ? -4.77 -0.55 -12.766 1 90.06 172 ASN A N 1
ATOM 1363 C CA . ASN A 1 172 ? -4.258 0.702 -12.219 1 90.06 172 ASN A CA 1
ATOM 1364 C C . ASN A 1 172 ? -4.082 0.623 -10.703 1 90.06 172 ASN A C 1
ATOM 1366 O O . ASN A 1 172 ? -4.23 1.626 -10.008 1 90.06 172 ASN A O 1
ATOM 1370 N N . GLY A 1 173 ? -3.908 -0.571 -10.258 1 95.69 173 GLY A N 1
ATOM 1371 C CA . GLY A 1 173 ? -3.553 -0.744 -8.852 1 95.69 173 GLY A CA 1
ATOM 1372 C C . GLY A 1 173 ? -2.111 -0.38 -8.555 1 95.69 173 GLY A C 1
ATOM 1373 O O . GLY A 1 173 ? -1.336 -0.091 -9.469 1 95.69 173 GLY A O 1
ATOM 1374 N N . ALA A 1 174 ? -1.817 -0.362 -7.309 1 97.69 174 ALA A N 1
ATOM 1375 C CA . ALA A 1 174 ? -0.449 -0.106 -6.867 1 97.69 174 ALA A CA 1
ATOM 1376 C C . ALA A 1 174 ? 0.375 -1.391 -6.863 1 97.69 174 ALA A C 1
ATOM 1378 O O . ALA A 1 174 ? -0.173 -2.486 -6.715 1 97.69 174 ALA A O 1
ATOM 1379 N N . ILE A 1 175 ? 1.628 -1.26 -7.086 1 97.25 175 ILE A N 1
ATOM 1380 C CA . ILE A 1 175 ? 2.549 -2.373 -6.875 1 97.25 175 ILE A CA 1
ATOM 1381 C C . ILE A 1 175 ? 3.037 -2.373 -5.43 1 97.25 175 ILE A C 1
ATOM 1383 O O . ILE A 1 175 ? 3.572 -1.372 -4.945 1 97.25 175 ILE A O 1
ATOM 1387 N N . LEU A 1 176 ? 2.811 -3.436 -4.75 1 97.62 176 LEU A N 1
ATOM 1388 C CA . LEU A 1 176 ? 3.281 -3.602 -3.379 1 97.62 176 LEU A CA 1
ATOM 1389 C C . LEU A 1 176 ? 4.598 -4.367 -3.346 1 97.62 176 LEU A C 1
ATOM 1391 O O . LEU A 1 176 ? 4.68 -5.496 -3.838 1 97.62 176 LEU A O 1
ATOM 1395 N N . PHE A 1 177 ? 5.598 -3.736 -2.824 1 96.56 177 PHE A N 1
ATOM 1396 C CA . PHE A 1 177 ? 6.902 -4.383 -2.756 1 96.56 177 PHE A CA 1
ATOM 1397 C C . PHE A 1 177 ? 6.895 -5.508 -1.729 1 96.56 177 PHE A C 1
ATOM 1399 O O . PHE A 1 177 ? 6.027 -5.555 -0.856 1 96.56 177 PHE A O 1
ATOM 1406 N N . PRO A 1 178 ? 7.984 -6.332 -1.832 1 92.19 178 PRO A N 1
ATOM 1407 C CA . PRO A 1 178 ? 8.07 -7.422 -0.855 1 92.19 178 PRO A CA 1
ATOM 1408 C C . PRO A 1 178 ? 8.125 -6.918 0.586 1 92.19 178 PRO A C 1
ATOM 1410 O O . PRO A 1 178 ? 8.633 -5.824 0.845 1 92.19 178 PRO A O 1
ATOM 1413 N N . ARG A 1 179 ? 7.578 -7.641 1.563 1 92.06 179 ARG A N 1
ATOM 1414 C CA . ARG A 1 179 ? 7.555 -7.371 2.998 1 92.06 179 ARG A CA 1
ATOM 1415 C C . ARG A 1 179 ? 6.348 -6.52 3.377 1 92.06 179 ARG A C 1
ATOM 1417 O O . ARG A 1 179 ? 6.031 -6.375 4.559 1 92.06 179 ARG A O 1
ATOM 1424 N N . ILE A 1 180 ? 5.762 -5.824 2.342 1 96.38 180 ILE A N 1
ATOM 1425 C CA . ILE A 1 180 ? 4.504 -5.16 2.65 1 96.38 180 ILE A CA 1
ATOM 1426 C C . ILE A 1 180 ? 3.439 -6.199 2.994 1 96.38 180 ILE A C 1
ATOM 1428 O O . ILE A 1 180 ? 3.178 -7.113 2.207 1 96.38 180 ILE A O 1
ATOM 1432 N N . LYS A 1 181 ? 2.891 -6.109 4.145 1 96.19 181 LYS A N 1
ATOM 1433 C CA . LYS A 1 181 ? 1.799 -6.984 4.566 1 96.19 181 LYS A CA 1
ATOM 1434 C C . LYS A 1 181 ? 0.454 -6.27 4.457 1 96.19 181 LYS A C 1
ATOM 1436 O O . LYS A 1 181 ? 0.047 -5.555 5.375 1 96.19 181 LYS A O 1
ATOM 1441 N N . ALA A 1 182 ? -0.183 -6.551 3.324 1 98.25 182 ALA A N 1
ATOM 1442 C CA . ALA A 1 182 ? -1.406 -5.797 3.062 1 98.25 182 ALA A CA 1
ATOM 1443 C C . ALA A 1 182 ? -2.305 -6.535 2.074 1 98.25 182 ALA A C 1
ATOM 1445 O O . ALA A 1 182 ? -1.869 -7.484 1.419 1 98.25 182 ALA A O 1
ATOM 1446 N N . ILE A 1 183 ? -3.58 -6.168 2.07 1 98.12 183 ILE A N 1
ATOM 1447 C CA . ILE A 1 183 ? -4.512 -6.465 0.989 1 98.12 183 ILE A CA 1
ATOM 1448 C C . ILE A 1 183 ? -4.852 -5.184 0.23 1 98.12 183 ILE A C 1
ATOM 1450 O O . ILE A 1 183 ? -4.965 -4.113 0.829 1 98.12 183 ILE A O 1
ATOM 1454 N N . GLN A 1 184 ? -4.957 -5.344 -1.031 1 98.56 184 GLN A N 1
ATOM 1455 C CA . GLN A 1 184 ? -5.273 -4.203 -1.884 1 98.56 184 GLN A CA 1
ATOM 1456 C C . GLN A 1 184 ? -6.645 -4.367 -2.535 1 98.56 184 GLN A C 1
ATOM 1458 O O . GLN A 1 184 ? -6.984 -5.449 -3.018 1 98.56 184 GLN A O 1
ATOM 1463 N N . MET A 1 185 ? -7.441 -3.34 -2.504 1 98 185 MET A N 1
ATOM 1464 C CA . MET A 1 185 ? -8.742 -3.32 -3.164 1 98 185 MET A CA 1
ATOM 1465 C C . MET A 1 185 ? -8.773 -2.27 -4.27 1 98 185 MET A C 1
ATOM 1467 O O . MET A 1 185 ? -8.391 -1.12 -4.051 1 98 185 MET A O 1
ATOM 1471 N N . VAL A 1 186 ? -9.234 -2.65 -5.449 1 97 186 VAL A N 1
ATOM 1472 C CA . VAL A 1 186 ? -9.328 -1.764 -6.605 1 97 186 VAL A CA 1
ATOM 1473 C C . VAL A 1 186 ? -10.742 -1.825 -7.188 1 97 186 VAL A C 1
ATOM 1475 O O . VAL A 1 186 ? -11.289 -2.91 -7.391 1 97 186 VAL A O 1
ATOM 1478 N N . GLU A 1 187 ? -11.32 -0.69 -7.387 1 94.06 187 GLU A N 1
ATOM 1479 C CA . GLU A 1 187 ? -12.609 -0.594 -8.055 1 94.06 187 GLU A CA 1
ATOM 1480 C C . GLU A 1 187 ? -12.461 -0.741 -9.57 1 94.06 187 GLU A C 1
ATOM 1482 O O . GLU A 1 187 ? -11.539 -0.184 -10.164 1 94.06 187 GLU A O 1
ATOM 1487 N N . LEU A 1 188 ? -13.367 -1.489 -10.102 1 93.31 188 LEU A N 1
ATOM 1488 C CA . LEU A 1 188 ? -13.336 -1.657 -11.555 1 93.31 188 LEU A CA 1
ATOM 1489 C C . LEU A 1 188 ? -14.453 -0.86 -12.219 1 93.31 188 LEU A C 1
ATOM 1491 O O . LEU A 1 188 ? -15.633 -1.054 -11.898 1 93.31 188 LEU A O 1
ATOM 1495 N N . TYR A 1 189 ? -14.078 0.024 -13.023 1 88.12 189 TYR A N 1
ATOM 1496 C CA . TYR A 1 189 ? -14.961 0.836 -13.852 1 88.12 189 TYR A CA 1
ATOM 1497 C C . TYR A 1 189 ? -16.125 1.376 -13.031 1 88.12 189 TYR A C 1
ATOM 1499 O O . TYR A 1 189 ? -17.297 1.075 -13.32 1 88.12 189 TYR A O 1
ATOM 1507 N N . PRO A 1 190 ? -15.812 2.195 -12.109 1 85.06 190 PRO A N 1
ATOM 1508 C CA . PRO A 1 190 ? -16.891 2.793 -11.32 1 85.06 190 PRO A CA 1
ATOM 1509 C C . PRO A 1 190 ? -17.797 3.711 -12.141 1 85.06 190 PRO A C 1
ATOM 1511 O O . PRO A 1 190 ? -17.312 4.414 -13.039 1 85.06 190 PRO A O 1
ATOM 1514 N N . LEU A 1 191 ? -19.062 3.51 -11.992 1 80.31 191 LEU A N 1
ATOM 1515 C CA . LEU A 1 191 ? -20 4.496 -12.531 1 80.31 191 LEU A CA 1
ATOM 1516 C C . LEU A 1 191 ? -19.938 5.793 -11.727 1 80.31 191 LEU A C 1
ATOM 1518 O O . LEU A 1 191 ? -20.141 5.781 -10.508 1 80.31 191 LEU A O 1
ATOM 1522 N N . LEU A 1 192 ? -19.453 6.77 -12.438 1 72.31 192 LEU A N 1
ATOM 1523 C CA . LEU A 1 192 ? -19.328 8.055 -11.75 1 72.31 192 LEU A CA 1
ATOM 1524 C C . LEU A 1 192 ? -20.547 8.93 -12.031 1 72.31 192 LEU A C 1
ATOM 1526 O O . LEU A 1 192 ? -20.922 9.141 -13.188 1 72.31 192 LEU A O 1
ATOM 1530 N N . HIS A 1 193 ? -21.281 9.102 -11.039 1 74.31 193 HIS A N 1
ATOM 1531 C CA . HIS A 1 193 ? -22.422 10 -11.094 1 74.31 193 HIS A CA 1
ATOM 1532 C C . HIS A 1 193 ? -22.391 11.016 -9.953 1 74.31 193 HIS A C 1
ATOM 1534 O O . HIS A 1 193 ? -21.734 10.781 -8.938 1 74.31 193 HIS A O 1
ATOM 1540 N N . SER A 1 194 ? -22.875 12.164 -10.266 1 69.44 194 SER A N 1
ATOM 1541 C CA . SER A 1 194 ? -22.844 13.242 -9.281 1 69.44 194 SER A CA 1
ATOM 1542 C C . SER A 1 194 ? -23.344 12.766 -7.93 1 69.44 194 SER A C 1
ATOM 1544 O O . SER A 1 194 ? -22.906 13.258 -6.887 1 69.44 194 SER A O 1
ATOM 1546 N N . SER A 1 195 ? -24.188 11.758 -8.008 1 64.31 195 SER A N 1
ATOM 1547 C CA . SER A 1 195 ? -24.781 11.258 -6.77 1 64.31 195 SER A CA 1
ATOM 1548 C C . SER A 1 195 ? -23.984 10.078 -6.215 1 64.31 195 SER A C 1
ATOM 1550 O O . SER A 1 195 ? -24.266 9.602 -5.109 1 64.31 195 SER A O 1
ATOM 1552 N N . PHE A 1 196 ? -23.016 9.602 -7.055 1 68 196 PHE A N 1
ATOM 1553 C CA . PHE A 1 196 ? -22.266 8.422 -6.633 1 68 196 PHE A CA 1
ATOM 1554 C C . PHE A 1 196 ? -20.781 8.594 -6.926 1 68 196 PHE A C 1
ATOM 1556 O O . PHE A 1 196 ? -20.312 8.234 -8.008 1 68 196 PHE A O 1
ATOM 1563 N N . THR A 1 197 ? -20.109 9.289 -6.098 1 76.19 197 THR A N 1
ATOM 1564 C CA . THR A 1 197 ? -18.672 9.406 -6.262 1 76.19 197 THR A CA 1
ATOM 1565 C C . THR A 1 197 ? -17.938 8.453 -5.324 1 76.19 197 THR A C 1
ATOM 1567 O O . THR A 1 197 ? -18.312 8.305 -4.16 1 76.19 197 THR A O 1
ATOM 1570 N N . THR A 1 198 ? -17.094 7.691 -5.953 1 83.12 198 THR A N 1
ATOM 1571 C CA . THR A 1 198 ? -16.312 6.738 -5.18 1 83.12 198 THR A CA 1
ATOM 1572 C C . THR A 1 198 ? -14.875 7.238 -5.008 1 83.12 198 THR A C 1
ATOM 1574 O O . THR A 1 198 ? -14.516 8.297 -5.523 1 83.12 198 THR A O 1
ATOM 1577 N N . ILE A 1 199 ? -14.117 6.605 -4.258 1 83.19 199 ILE A N 1
ATOM 1578 C CA . ILE A 1 199 ? -12.766 7.016 -3.912 1 83.19 199 ILE A CA 1
ATOM 1579 C C . ILE A 1 199 ? -11.898 7.047 -5.172 1 83.19 199 ILE A C 1
ATOM 1581 O O . ILE A 1 199 ? -11.023 7.902 -5.312 1 83.19 199 ILE A O 1
ATOM 1585 N N . GLN A 1 200 ? -12.031 6.18 -6.113 1 83.44 200 GLN A N 1
ATOM 1586 C CA . GLN A 1 200 ? -11.352 6.109 -7.406 1 83.44 200 GLN A CA 1
ATOM 1587 C C . GLN A 1 200 ? -9.844 6.004 -7.23 1 83.44 200 GLN A C 1
ATOM 1589 O O . GLN A 1 200 ? -9.078 6.695 -7.91 1 83.44 200 GLN A O 1
ATOM 1594 N N . SER A 1 201 ? -9.391 5.363 -6.227 1 92.06 201 SER A N 1
ATOM 1595 C CA . SER A 1 201 ? -7.996 5.023 -5.953 1 92.06 201 SER A CA 1
ATOM 1596 C C . SER A 1 201 ? -7.871 3.609 -5.391 1 92.06 201 SER A C 1
ATOM 1598 O O . SER A 1 201 ? -8.789 3.119 -4.727 1 92.06 201 SER A O 1
ATOM 1600 N N . PRO A 1 202 ? -6.699 2.973 -5.727 1 96.19 202 PRO A N 1
ATOM 1601 C CA . PRO A 1 202 ? -6.453 1.743 -4.969 1 96.19 202 PRO A CA 1
ATOM 1602 C C . PRO A 1 202 ? -6.441 1.972 -3.459 1 96.19 202 PRO A C 1
ATOM 1604 O O . PRO A 1 202 ? -5.977 3.014 -2.992 1 96.19 202 PRO A O 1
ATOM 1607 N N . ILE A 1 203 ? -6.949 1.021 -2.795 1 97.31 203 ILE A N 1
ATOM 1608 C CA . ILE A 1 203 ? -6.977 1.068 -1.337 1 97.31 203 ILE A CA 1
ATOM 1609 C C . ILE A 1 203 ? -6.078 -0.026 -0.768 1 97.31 203 ILE A C 1
ATOM 1611 O O . ILE A 1 203 ? -6.234 -1.203 -1.1 1 97.31 203 ILE A O 1
ATOM 1615 N N . ILE A 1 204 ? -5.113 0.394 0.049 1 98.56 204 ILE A N 1
ATOM 1616 C CA . ILE A 1 204 ? -4.211 -0.555 0.697 1 98.56 204 ILE A CA 1
ATOM 1617 C C . ILE A 1 204 ? -4.625 -0.743 2.154 1 98.56 204 ILE A C 1
ATOM 1619 O O . ILE A 1 204 ? -4.66 0.219 2.926 1 98.56 204 ILE A O 1
ATOM 1623 N N . LEU A 1 205 ? -4.918 -1.955 2.523 1 98.5 205 LEU A N 1
ATOM 1624 C CA . LEU A 1 205 ? -5.441 -2.295 3.84 1 98.5 205 LEU A CA 1
ATOM 1625 C C . LEU A 1 205 ? -4.477 -3.205 4.594 1 98.5 205 LEU A C 1
ATOM 1627 O O . LEU A 1 205 ? -3.809 -4.047 3.986 1 98.5 205 LEU A O 1
ATOM 1631 N N . PRO A 1 206 ? -4.488 -3.008 5.938 1 97.94 206 PRO A N 1
ATOM 1632 C CA . PRO A 1 206 ? -3.686 -3.959 6.707 1 97.94 206 PRO A CA 1
ATOM 1633 C C . PRO A 1 206 ? -4.051 -5.41 6.418 1 97.94 206 PRO A C 1
ATOM 1635 O O . PRO A 1 206 ? -5.219 -5.723 6.172 1 97.94 206 PRO A O 1
ATOM 1638 N N . ILE A 1 207 ? -3.107 -6.27 6.535 1 98.06 207 ILE A N 1
ATOM 1639 C CA . ILE A 1 207 ? -3.23 -7.656 6.102 1 98.06 207 ILE A CA 1
ATOM 1640 C C . ILE A 1 207 ? -4.305 -8.359 6.93 1 98.06 207 ILE A C 1
ATOM 1642 O O . ILE A 1 207 ? -4.918 -9.328 6.469 1 98.06 207 ILE A O 1
ATOM 1646 N N . ASP A 1 208 ? -4.574 -7.926 8.156 1 97.69 208 ASP A N 1
ATOM 1647 C CA . ASP A 1 208 ? -5.527 -8.594 9.039 1 97.69 208 ASP A CA 1
ATOM 1648 C C . ASP A 1 208 ? -6.926 -8.008 8.875 1 97.69 208 ASP A C 1
ATOM 1650 O O . ASP A 1 208 ? -7.828 -8.312 9.664 1 97.69 208 ASP A O 1
ATOM 1654 N N . THR A 1 209 ? -7.141 -7.176 7.867 1 98.25 209 THR A N 1
ATOM 1655 C CA . THR A 1 209 ? -8.43 -6.543 7.621 1 98.25 209 THR A CA 1
ATOM 1656 C C . THR A 1 209 ? -9.438 -7.551 7.074 1 98.25 209 THR A C 1
ATOM 1658 O O . THR A 1 209 ? -9.078 -8.414 6.27 1 98.25 209 THR A O 1
ATOM 1661 N N . LYS A 1 210 ? -10.688 -7.422 7.457 1 98.5 210 LYS A N 1
ATOM 1662 C CA . LYS A 1 210 ? -11.797 -8.18 6.895 1 98.5 210 LYS A CA 1
ATOM 1663 C C . LYS A 1 210 ? -12.672 -7.301 6 1 98.5 210 LYS A C 1
ATOM 1665 O O . LYS A 1 210 ? -13.125 -6.234 6.426 1 98.5 210 LYS A O 1
ATOM 1670 N N . ILE A 1 211 ? -12.883 -7.73 4.762 1 98.69 211 ILE A N 1
ATOM 1671 C CA . ILE A 1 211 ? -13.727 -7.016 3.814 1 98.69 211 ILE A CA 1
ATOM 1672 C C . ILE A 1 211 ? -15.031 -7.789 3.605 1 98.69 211 ILE A C 1
ATOM 1674 O O . ILE A 1 211 ? -15.008 -9 3.385 1 98.69 211 ILE A O 1
ATOM 1678 N N . ARG A 1 212 ? -16.062 -7.145 3.756 1 98.44 212 ARG A N 1
ATOM 1679 C CA . ARG A 1 212 ? -17.359 -7.727 3.459 1 98.44 212 ARG A CA 1
ATOM 1680 C C . ARG A 1 212 ? -18.047 -6.98 2.316 1 98.44 212 ARG A C 1
ATOM 1682 O O . ARG A 1 212 ? -18.125 -5.75 2.326 1 98.44 212 ARG A O 1
ATOM 1689 N N . ILE A 1 213 ? -18.469 -7.68 1.322 1 97.44 213 ILE A N 1
ATOM 1690 C CA . ILE A 1 213 ? -19.172 -7.117 0.169 1 97.44 213 ILE A CA 1
ATOM 1691 C C . ILE A 1 213 ? -20.594 -7.672 0.107 1 97.44 213 ILE A C 1
ATOM 1693 O O . ILE A 1 213 ? -20.797 -8.883 0.124 1 97.44 213 ILE A O 1
ATOM 1697 N N . GLU A 1 214 ? -21.516 -6.816 0.022 1 95.88 214 GLU A N 1
ATOM 1698 C CA . GLU A 1 214 ? -22.922 -7.223 -0.113 1 95.88 214 GLU A CA 1
ATOM 1699 C C . GLU A 1 214 ? -23.469 -6.848 -1.486 1 95.88 214 GLU A C 1
ATOM 1701 O O . GLU A 1 214 ? -23.438 -5.68 -1.878 1 95.88 214 GLU A O 1
ATOM 1706 N N . ILE A 1 215 ? -23.875 -7.879 -2.191 1 91.31 215 ILE A N 1
ATOM 1707 C CA . ILE A 1 215 ? -24.578 -7.688 -3.449 1 91.31 215 ILE A CA 1
ATOM 1708 C C . ILE A 1 215 ? -26.094 -7.711 -3.195 1 91.31 215 ILE A C 1
ATOM 1710 O O . ILE A 1 215 ? -26.656 -8.758 -2.865 1 91.31 215 ILE A O 1
ATOM 1714 N N . LYS A 1 216 ? -26.703 -6.605 -3.406 1 81.38 216 LYS A N 1
ATOM 1715 C CA . LYS A 1 216 ? -28.094 -6.508 -2.986 1 81.38 216 LYS A CA 1
ATOM 1716 C C . LYS A 1 216 ? -29.047 -6.742 -4.164 1 81.38 216 LYS A C 1
ATOM 1718 O O . LYS A 1 216 ? -30.188 -7.16 -3.973 1 81.38 216 LYS A O 1
ATOM 1723 N N . GLU A 1 217 ? -28.562 -6.496 -5.297 1 80.06 217 GLU A N 1
ATOM 1724 C CA . GLU A 1 217 ? -29.453 -6.633 -6.445 1 80.06 217 GLU A CA 1
ATOM 1725 C C . GLU A 1 217 ? -29.891 -8.086 -6.629 1 80.06 217 GLU A C 1
ATOM 1727 O O . GLU A 1 217 ? -29.078 -9 -6.523 1 80.06 217 GLU A O 1
ATOM 1732 N N . ASN A 1 218 ? -31.141 -8.281 -6.84 1 70.88 218 ASN A N 1
ATOM 1733 C CA . ASN A 1 218 ? -31.719 -9.617 -6.926 1 70.88 218 ASN A CA 1
ATOM 1734 C C . ASN A 1 218 ? -32.031 -10 -8.375 1 70.88 218 ASN A C 1
ATOM 1736 O O . ASN A 1 218 ? -32.562 -11.07 -8.625 1 70.88 218 ASN A O 1
ATOM 1740 N N . TYR A 1 219 ? -31.844 -9.102 -9.242 1 68 219 TYR A N 1
ATOM 1741 C CA . TYR A 1 219 ? -32.156 -9.438 -10.625 1 68 219 TYR A CA 1
ATOM 1742 C C . TYR A 1 219 ? -30.891 -9.469 -11.484 1 68 219 TYR A C 1
ATOM 1744 O O . TYR A 1 219 ? -29.969 -8.68 -11.273 1 68 219 TYR A O 1
ATOM 1752 N N . CYS A 1 220 ? -30.531 -10.5 -11.914 1 69.81 220 CYS A N 1
ATOM 1753 C CA . CYS A 1 220 ? -29.438 -10.422 -12.891 1 69.81 220 CYS A CA 1
ATOM 1754 C C . CYS A 1 220 ? -29.719 -11.32 -14.094 1 69.81 220 CYS A C 1
ATOM 1756 O O . CYS A 1 220 ? -30.188 -12.445 -13.938 1 69.81 220 CYS A O 1
ATOM 1758 N N . ASP A 1 221 ? -29.812 -10.602 -15.258 1 68.44 221 ASP A N 1
ATOM 1759 C CA . ASP A 1 221 ? -29.781 -11.406 -16.469 1 68.44 221 ASP A CA 1
ATOM 1760 C C . ASP A 1 221 ? -28.516 -12.258 -16.547 1 68.44 221 ASP A C 1
ATOM 1762 O O . ASP A 1 221 ? -27.406 -11.75 -16.328 1 68.44 221 ASP A O 1
ATOM 1766 N N . HIS A 1 222 ? -28.641 -13.555 -16.531 1 64.88 222 HIS A N 1
ATOM 1767 C CA . HIS A 1 222 ? -27.625 -14.594 -16.406 1 64.88 222 HIS A CA 1
ATOM 1768 C C . HIS A 1 222 ? -26.25 -14.062 -16.781 1 64.88 222 HIS A C 1
ATOM 1770 O O . HIS A 1 222 ? -25.312 -14.117 -15.984 1 64.88 222 HIS A O 1
ATOM 1776 N N . ASP A 1 223 ? -26.203 -13.398 -17.859 1 71.75 223 ASP A N 1
ATOM 1777 C CA . ASP A 1 223 ? -24.891 -13.023 -18.391 1 71.75 223 ASP A CA 1
ATOM 1778 C C . ASP A 1 223 ? -24.375 -11.734 -17.75 1 71.75 223 ASP A C 1
ATOM 1780 O O . ASP A 1 223 ? -23.188 -11.469 -17.766 1 71.75 223 ASP A O 1
ATOM 1784 N N . ALA A 1 224 ? -25.297 -11.086 -17.031 1 80.19 224 ALA A N 1
ATOM 1785 C CA . ALA A 1 224 ? -24.938 -9.773 -16.516 1 80.19 224 ALA A CA 1
ATOM 1786 C C . ALA A 1 224 ? -24.656 -9.844 -15.008 1 80.19 224 ALA A C 1
ATOM 1788 O O . ALA A 1 224 ? -24.125 -8.898 -14.422 1 80.19 224 ALA A O 1
ATOM 1789 N N . CYS A 1 225 ? -24.859 -11.062 -14.484 1 86.69 225 CYS A N 1
ATOM 1790 C CA . CYS A 1 225 ? -24.688 -11.195 -13.047 1 86.69 225 CYS A CA 1
ATOM 1791 C C . CYS A 1 225 ? -23.203 -11.25 -12.68 1 86.69 225 CYS A C 1
ATOM 1793 O O . CYS A 1 225 ? -22.391 -11.797 -13.43 1 86.69 225 CYS A O 1
ATOM 1795 N N . PRO A 1 226 ? -22.875 -10.727 -11.484 1 92.31 226 PRO A N 1
ATOM 1796 C CA . PRO A 1 226 ? -21.484 -10.805 -11.039 1 92.31 226 PRO A CA 1
ATOM 1797 C C . PRO A 1 226 ? -20.984 -12.242 -10.906 1 92.31 226 PRO A C 1
ATOM 1799 O O . PRO A 1 226 ? -21.766 -13.148 -10.609 1 92.31 226 PRO A O 1
ATOM 1802 N N . ARG A 1 227 ? -19.797 -12.422 -11.203 1 94.44 227 ARG A N 1
ATOM 1803 C CA . ARG A 1 227 ? -19.078 -13.68 -11.008 1 94.44 227 ARG A CA 1
ATOM 1804 C C . ARG A 1 227 ? -17.797 -13.461 -10.211 1 94.44 227 ARG A C 1
ATOM 1806 O O . ARG A 1 227 ? -17.359 -12.328 -10.047 1 94.44 227 ARG A O 1
ATOM 1813 N N . ILE A 1 228 ? -17.312 -14.562 -9.727 1 96.25 228 ILE A N 1
ATOM 1814 C CA . ILE A 1 228 ? -16.062 -14.523 -8.977 1 96.25 228 ILE A CA 1
ATOM 1815 C C . ILE A 1 228 ? -14.977 -15.305 -9.734 1 96.25 228 ILE A C 1
ATOM 1817 O O . ILE A 1 228 ? -15.188 -16.453 -10.117 1 96.25 228 ILE A O 1
ATOM 1821 N N . VAL A 1 229 ? -13.898 -14.641 -9.961 1 96.94 229 VAL A N 1
ATOM 1822 C CA . VAL A 1 229 ? -12.727 -15.242 -10.594 1 96.94 229 VAL A CA 1
ATOM 1823 C C . VAL A 1 229 ? -11.562 -15.266 -9.609 1 96.94 229 VAL A C 1
ATOM 1825 O O . VAL A 1 229 ? -11.211 -14.234 -9.031 1 96.94 229 VAL A O 1
ATOM 1828 N N . ALA A 1 230 ? -10.992 -16.453 -9.352 1 97.56 230 ALA A N 1
ATOM 1829 C CA . ALA A 1 230 ? -9.828 -16.625 -8.492 1 97.56 230 ALA A CA 1
ATOM 1830 C C . ALA A 1 230 ? -8.586 -16.969 -9.305 1 97.56 230 ALA A C 1
ATOM 1832 O O . ALA A 1 230 ? -8.523 -18.016 -9.938 1 97.56 230 ALA A O 1
ATOM 1833 N N . ASP A 1 231 ? -7.648 -16.109 -9.25 1 97.12 231 ASP A N 1
ATOM 1834 C CA . ASP A 1 231 ? -6.398 -16.312 -9.969 1 97.12 231 ASP A CA 1
ATOM 1835 C C . ASP A 1 231 ? -6.664 -16.703 -11.422 1 97.12 231 ASP A C 1
ATOM 1837 O O . ASP A 1 231 ? -6.047 -17.641 -11.945 1 97.12 231 ASP A O 1
ATOM 1841 N N . GLY A 1 232 ? -7.664 -16.078 -11.945 1 94.62 232 GLY A N 1
ATOM 1842 C CA . GLY A 1 232 ? -7.945 -16.25 -13.359 1 94.62 232 GLY A CA 1
ATOM 1843 C C . GLY A 1 232 ? -8.961 -17.328 -13.641 1 94.62 232 GLY A C 1
ATOM 1844 O O . GLY A 1 232 ? -9.414 -17.5 -14.773 1 94.62 232 GLY A O 1
ATOM 1845 N N . ALA A 1 233 ? -9.383 -18.078 -12.648 1 94.62 233 ALA A N 1
ATOM 1846 C CA . ALA A 1 233 ? -10.352 -19.156 -12.828 1 94.62 233 ALA A CA 1
ATOM 1847 C C . ALA A 1 233 ? -11.711 -18.766 -12.258 1 94.62 233 ALA A C 1
ATOM 1849 O O . ALA A 1 233 ? -11.82 -18.359 -11.094 1 94.62 233 ALA A O 1
ATOM 1850 N N . VAL A 1 234 ? -12.781 -18.969 -13.062 1 94.69 234 VAL A N 1
ATOM 1851 C CA . VAL A 1 234 ? -14.125 -18.688 -12.586 1 94.69 234 VAL A CA 1
ATOM 1852 C C . VAL A 1 234 ? -14.531 -19.734 -11.539 1 94.69 234 VAL A C 1
ATOM 1854 O O . VAL A 1 234 ? -14.516 -20.938 -11.812 1 94.69 234 VAL A O 1
ATOM 1857 N N . ILE A 1 235 ? -14.953 -19.266 -10.422 1 94.75 235 ILE A N 1
ATOM 1858 C CA . ILE A 1 235 ? -15.266 -20.234 -9.375 1 94.75 235 ILE A CA 1
ATOM 1859 C C . ILE A 1 235 ? -16.734 -20.125 -9.008 1 94.75 235 ILE A C 1
ATOM 1861 O O . ILE A 1 235 ? -17.281 -21.031 -8.367 1 94.75 235 ILE A O 1
ATOM 1865 N N . ARG A 1 236 ? -17.328 -19 -9.273 1 92.06 236 ARG A N 1
ATOM 1866 C CA . ARG A 1 236 ? -18.75 -18.797 -9 1 92.06 236 ARG A CA 1
ATOM 1867 C C . ARG A 1 236 ? -19.359 -17.812 -9.992 1 92.06 236 ARG A C 1
ATOM 1869 O O . ARG A 1 236 ? -18.734 -16.828 -10.367 1 92.06 236 ARG A O 1
ATOM 1876 N N . GLN A 1 237 ? -20.562 -18.125 -10.445 1 90.5 237 GLN A N 1
ATOM 1877 C CA . GLN A 1 237 ? -21.281 -17.234 -11.352 1 90.5 237 GLN A CA 1
ATOM 1878 C C . GLN A 1 237 ? -22.703 -16.969 -10.852 1 90.5 237 GLN A C 1
ATOM 1880 O O . GLN A 1 237 ? -23.203 -17.672 -9.969 1 90.5 237 GLN A O 1
ATOM 1885 N N . GLY A 1 238 ? -23.219 -15.898 -11.453 1 87.38 238 GLY A N 1
ATOM 1886 C CA . GLY 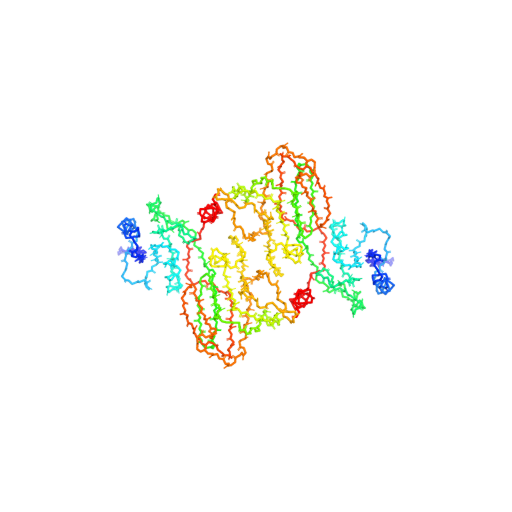A 1 238 ? -24.625 -15.641 -11.211 1 87.38 238 GLY A CA 1
ATOM 1887 C C . GLY A 1 238 ? -24.906 -15.164 -9.797 1 87.38 238 GLY A C 1
ATOM 1888 O O . GLY A 1 238 ? -25.875 -15.594 -9.172 1 87.38 238 GLY A O 1
ATOM 1889 N N . LEU A 1 239 ? -24.062 -14.375 -9.273 1 86.44 239 LEU A N 1
ATOM 1890 C CA . LEU A 1 239 ? -24.234 -13.906 -7.906 1 86.44 239 LEU A CA 1
ATOM 1891 C C . LEU A 1 239 ? -25.344 -12.867 -7.824 1 86.44 239 LEU A C 1
ATOM 1893 O O . LEU A 1 239 ? -25.406 -11.961 -8.656 1 86.44 239 LEU A O 1
ATOM 1897 N N . SER A 1 240 ? -26.203 -13.078 -6.879 1 86.19 240 SER A N 1
ATOM 1898 C CA . SER A 1 240 ? -27.281 -12.148 -6.551 1 86.19 240 SER A CA 1
ATOM 1899 C C . SER A 1 240 ? -27.656 -12.242 -5.074 1 86.19 240 SER A C 1
ATOM 1901 O O . SER A 1 240 ? -27.625 -13.32 -4.484 1 86.19 240 SER A O 1
ATOM 1903 N N . SER A 1 241 ? -27.953 -11.062 -4.598 1 86.94 241 SER A N 1
ATOM 1904 C CA . SER A 1 241 ? -28.391 -10.992 -3.207 1 86.94 241 SER A CA 1
ATOM 1905 C C . SER A 1 241 ? -27.531 -11.875 -2.311 1 86.94 241 SER A C 1
ATOM 1907 O O . SER A 1 241 ? -28.047 -12.727 -1.586 1 86.94 241 SER A O 1
ATOM 1909 N N . THR A 1 242 ? -26.281 -11.672 -2.361 1 91 242 THR A N 1
ATOM 1910 C CA . THR A 1 242 ? -25.328 -12.508 -1.635 1 91 242 THR A CA 1
ATOM 1911 C C . THR A 1 242 ? -24.297 -11.648 -0.904 1 91 242 THR A C 1
ATOM 1913 O O . THR A 1 242 ? -24.125 -10.469 -1.226 1 91 242 THR A O 1
ATOM 1916 N N . THR A 1 243 ? -23.734 -12.266 0.15 1 95.69 243 THR A N 1
ATOM 1917 C CA . THR A 1 243 ? -22.672 -11.633 0.921 1 95.69 243 THR A CA 1
ATOM 1918 C C . THR A 1 243 ? -21.375 -12.406 0.771 1 95.69 243 THR A C 1
ATOM 1920 O O . THR A 1 243 ? -21.344 -13.633 0.884 1 95.69 243 THR A O 1
ATOM 1923 N N . ILE A 1 244 ? -20.328 -11.703 0.485 1 97.5 244 ILE A N 1
ATOM 1924 C CA . ILE A 1 244 ? -19 -12.266 0.305 1 97.5 244 ILE A CA 1
ATOM 1925 C C . ILE A 1 244 ? -18.062 -11.742 1.4 1 97.5 244 ILE A C 1
ATOM 1927 O O . ILE A 1 244 ? -18.016 -10.539 1.652 1 97.5 244 ILE A O 1
ATOM 1931 N N . GLU A 1 245 ? -17.391 -12.594 2.062 1 98.5 245 GLU A N 1
ATOM 1932 C CA . GLU A 1 245 ? -16.391 -12.211 3.068 1 98.5 245 GLU A CA 1
ATOM 1933 C C . GLU A 1 245 ? -14.977 -12.531 2.596 1 98.5 245 GLU A C 1
ATOM 1935 O O . GLU A 1 245 ? -14.703 -13.648 2.158 1 98.5 245 GLU A O 1
ATOM 1940 N N . ILE A 1 246 ? -14.125 -11.562 2.725 1 98.69 246 ILE A N 1
ATOM 1941 C CA . ILE A 1 246 ? -12.766 -11.703 2.205 1 98.69 246 ILE A CA 1
ATOM 1942 C C . ILE A 1 246 ? -11.758 -11.344 3.297 1 98.69 246 ILE A C 1
ATOM 1944 O O . ILE A 1 246 ? -11.922 -10.352 4 1 98.69 246 ILE A O 1
ATOM 1948 N N . SER A 1 247 ? -10.727 -12.102 3.441 1 98.56 247 SER A N 1
ATOM 1949 C CA . SER A 1 247 ? -9.617 -11.867 4.359 1 98.56 247 SER A CA 1
ATOM 1950 C C . SER A 1 247 ? -8.344 -12.547 3.873 1 98.56 247 SER A C 1
ATOM 1952 O O . SER A 1 247 ? -8.375 -13.336 2.922 1 98.56 247 SER A O 1
ATOM 1954 N N . ALA A 1 248 ? -7.262 -12.195 4.453 1 98.38 248 ALA A N 1
ATOM 1955 C CA . ALA A 1 248 ? -6.008 -12.883 4.16 1 98.38 248 ALA A CA 1
ATOM 1956 C C . ALA A 1 248 ? -5.82 -14.094 5.07 1 98.38 248 ALA A C 1
ATOM 1958 O O . ALA A 1 248 ? -6.41 -14.164 6.148 1 98.38 248 ALA A O 1
ATOM 1959 N N . THR A 1 249 ? -5.102 -15.031 4.594 1 97.81 249 THR A N 1
ATOM 1960 C CA . THR A 1 249 ? -4.695 -16.188 5.375 1 97.81 249 THR A CA 1
ATOM 1961 C C . THR A 1 249 ? -3.311 -16.672 4.949 1 97.81 249 THR A C 1
ATOM 1963 O O . THR A 1 249 ? -2.854 -16.375 3.846 1 97.81 249 THR A O 1
ATOM 1966 N N . ARG A 1 250 ? -2.656 -17.375 5.855 1 97.06 250 ARG A N 1
ATOM 1967 C CA . ARG A 1 250 ? -1.344 -17.922 5.52 1 97.06 250 ARG A CA 1
ATOM 1968 C C . ARG A 1 250 ? -1.469 -19.312 4.918 1 97.06 250 ARG A C 1
ATOM 1970 O O . ARG A 1 250 ? -2.352 -20.094 5.297 1 97.06 250 ARG A O 1
ATOM 1977 N N . SER A 1 251 ? -0.602 -19.578 4.039 1 97.5 251 SER A N 1
ATOM 1978 C CA . SER A 1 251 ? -0.543 -20.938 3.486 1 97.5 251 SER A CA 1
ATOM 1979 C C . SER A 1 251 ? -0.139 -21.953 4.551 1 97.5 251 SER A C 1
ATOM 1981 O O . SER A 1 251 ? 0.429 -21.578 5.582 1 97.5 251 SER A O 1
ATOM 1983 N N . GLN A 1 252 ? -0.519 -23.156 4.262 1 97.62 252 GLN A N 1
ATOM 1984 C CA . GLN A 1 252 ? -0.099 -24.25 5.137 1 97.62 252 GLN A CA 1
ATOM 1985 C C . GLN A 1 252 ? 1.285 -24.766 4.75 1 97.62 252 GLN A C 1
ATOM 1987 O O . GLN A 1 252 ? 2.092 -25.094 5.617 1 97.62 252 GLN A O 1
ATOM 1992 N N . ALA A 1 253 ? 1.515 -24.812 3.484 1 97.69 253 ALA A N 1
ATOM 1993 C CA . ALA A 1 253 ? 2.816 -25.25 2.977 1 97.69 253 ALA A CA 1
ATOM 1994 C C . ALA A 1 253 ? 3.842 -24.125 3.084 1 97.69 253 ALA A C 1
ATOM 1996 O O . ALA A 1 253 ? 3.482 -22.953 3.299 1 97.69 253 ALA A O 1
ATOM 1997 N N . ASP A 1 254 ? 5.059 -24.516 3.008 1 96 254 ASP A N 1
ATOM 1998 C CA . ASP A 1 254 ? 6.156 -23.562 2.973 1 96 254 ASP A CA 1
ATOM 1999 C C . ASP A 1 254 ? 6.699 -23.391 1.556 1 96 254 ASP A C 1
ATOM 2001 O O . ASP A 1 254 ? 6.773 -24.359 0.796 1 96 254 ASP A O 1
ATOM 2005 N N . TYR A 1 255 ? 7.012 -22.234 1.281 1 94.62 255 TYR A N 1
ATOM 2006 C CA . TYR A 1 255 ? 7.523 -21.875 -0.038 1 94.62 255 TYR A CA 1
ATOM 2007 C C . TYR A 1 255 ? 8.906 -21.234 0.066 1 94.62 255 TYR A C 1
ATOM 2009 O O . TYR A 1 255 ? 9.25 -20.656 1.098 1 94.62 255 TYR A O 1
ATOM 2017 N N . VAL A 1 256 ? 9.617 -21.469 -0.927 1 89.19 256 VAL A N 1
ATOM 2018 C CA . VAL A 1 256 ? 10.906 -20.797 -0.912 1 89.19 256 VAL A CA 1
ATOM 2019 C C . VAL A 1 256 ? 10.695 -19.281 -0.991 1 89.19 256 VAL A C 1
ATOM 2021 O O . VAL A 1 256 ? 9.945 -18.797 -1.847 1 89.19 256 VAL A O 1
ATOM 2024 N N . ALA A 1 257 ? 11.125 -18.625 0.091 1 73.81 257 ALA A N 1
ATOM 2025 C CA . ALA A 1 257 ? 11.023 -17.172 0.132 1 73.81 257 ALA A CA 1
ATOM 2026 C C . ALA A 1 257 ? 11.656 -16.547 -1.107 1 73.81 257 ALA A C 1
ATOM 2028 O O . ALA A 1 257 ? 12.703 -17 -1.572 1 73.81 257 ALA A O 1
ATOM 2029 N N . THR A 1 258 ? 10.695 -16.188 -1.814 1 63.03 258 THR A N 1
ATOM 2030 C CA . THR A 1 258 ? 11.141 -15.656 -3.094 1 63.03 258 THR A CA 1
ATOM 2031 C C . THR A 1 258 ? 12.414 -14.836 -2.918 1 63.03 258 THR A C 1
ATOM 2033 O O . THR A 1 258 ? 12.945 -14.727 -1.811 1 63.03 258 THR A O 1
ATOM 2036 N N . THR A 1 259 ? 12.508 -13.703 -3.775 1 63.56 259 THR A N 1
ATOM 2037 C CA . THR A 1 259 ? 13.555 -12.953 -4.453 1 63.56 259 THR A CA 1
ATOM 2038 C C . THR A 1 259 ? 14.102 -11.852 -3.547 1 63.56 259 THR A C 1
ATOM 2040 O O . THR A 1 259 ? 13.367 -11.266 -2.752 1 63.56 259 THR A O 1
ATOM 2043 N N . ASP A 1 260 ? 15.328 -11.961 -3.225 1 82.25 260 ASP A N 1
ATOM 2044 C CA . ASP A 1 260 ? 15.977 -10.766 -2.705 1 82.25 260 ASP A CA 1
ATOM 2045 C C . ASP A 1 260 ? 15.523 -9.523 -3.469 1 82.25 260 ASP A C 1
ATOM 2047 O O . ASP A 1 260 ? 14.922 -9.633 -4.539 1 82.25 260 ASP A O 1
ATOM 2051 N N . LEU A 1 261 ? 15.68 -8.461 -2.838 1 90.88 261 LEU A N 1
ATOM 2052 C CA . LEU A 1 261 ? 15.211 -7.195 -3.398 1 90.88 261 LEU A CA 1
ATOM 2053 C C . LEU A 1 261 ? 15.727 -7.012 -4.824 1 90.88 261 LEU A C 1
ATOM 2055 O O . LEU A 1 261 ? 14.969 -6.625 -5.715 1 90.88 261 LEU A O 1
ATOM 2059 N N . ARG A 1 262 ? 16.969 -7.324 -5.02 1 91.5 262 ARG A N 1
ATOM 2060 C CA . ARG A 1 262 ? 17.578 -7.148 -6.336 1 91.5 262 ARG A CA 1
ATOM 2061 C C . ARG A 1 262 ? 16.891 -8.016 -7.383 1 91.5 262 ARG A C 1
ATOM 2063 O O . ARG A 1 262 ? 16.562 -7.535 -8.469 1 91.5 262 ARG A O 1
ATOM 2070 N N . SER A 1 263 ? 16.719 -9.289 -7.07 1 88.56 263 SER A N 1
ATOM 2071 C CA . SER A 1 263 ? 16.047 -10.203 -7.992 1 88.56 263 SER A CA 1
ATOM 2072 C C . SER A 1 263 ? 14.625 -9.742 -8.281 1 88.56 263 SER A C 1
ATOM 2074 O O . SER A 1 263 ? 14.156 -9.844 -9.422 1 88.56 263 SER A O 1
ATOM 2076 N N . TYR A 1 264 ? 13.969 -9.258 -7.309 1 91.94 264 TYR A N 1
ATOM 2077 C CA . TYR A 1 264 ? 12.602 -8.766 -7.5 1 91.94 264 TYR A CA 1
ATOM 2078 C C . TYR A 1 264 ? 12.578 -7.578 -8.453 1 91.94 264 TYR A C 1
ATOM 2080 O O . TYR A 1 264 ? 11.773 -7.543 -9.391 1 91.94 264 TYR A O 1
ATOM 2088 N N . ILE A 1 265 ? 13.43 -6.602 -8.203 1 93.25 265 ILE A N 1
ATOM 2089 C CA . ILE A 1 265 ? 13.484 -5.395 -9.023 1 93.25 265 ILE A CA 1
ATOM 2090 C C . ILE A 1 265 ? 13.812 -5.77 -10.469 1 93.25 265 ILE A C 1
ATOM 2092 O O . ILE A 1 265 ? 13.227 -5.23 -11.406 1 93.25 265 ILE A O 1
ATOM 2096 N N . GLN A 1 266 ? 14.695 -6.676 -10.641 1 90.06 266 GLN A N 1
ATOM 2097 C CA . GLN A 1 266 ? 15.047 -7.125 -11.977 1 90.06 266 GLN A CA 1
ATOM 2098 C C . GLN A 1 266 ? 13.844 -7.727 -12.695 1 90.06 266 GLN A C 1
ATOM 2100 O O . GLN A 1 266 ? 13.648 -7.504 -13.891 1 90.06 266 GLN A O 1
ATOM 2105 N N . ARG A 1 267 ? 13.125 -8.477 -11.969 1 89.38 267 ARG A N 1
ATOM 2106 C CA . ARG A 1 267 ? 11.922 -9.062 -12.555 1 89.38 267 ARG A CA 1
ATOM 2107 C C . ARG A 1 267 ? 10.922 -7.98 -12.953 1 89.38 267 ARG A C 1
ATOM 2109 O O . ARG A 1 267 ? 10.305 -8.062 -14.016 1 89.38 267 ARG A O 1
ATOM 2116 N N . LEU A 1 268 ? 10.742 -7.012 -12.094 1 90.56 268 LEU A N 1
ATOM 2117 C CA . LEU A 1 268 ? 9.867 -5.891 -12.398 1 90.56 268 LEU A CA 1
ATOM 2118 C C . LEU A 1 268 ? 10.312 -5.176 -13.672 1 90.56 268 LEU A C 1
ATOM 2120 O O . LEU A 1 268 ? 9.492 -4.871 -14.539 1 90.56 268 LEU A O 1
ATOM 2124 N N . GLN A 1 269 ? 11.594 -4.934 -13.734 1 90 269 GLN A N 1
ATOM 2125 C CA . GLN A 1 269 ? 12.18 -4.234 -14.883 1 90 269 GLN A CA 1
ATOM 2126 C C . GLN A 1 269 ? 11.961 -5.016 -16.172 1 90 269 GLN A C 1
ATOM 2128 O O . GLN A 1 269 ? 11.508 -4.457 -17.172 1 90 269 GLN A O 1
ATOM 2133 N N . LYS A 1 270 ? 12.188 -6.262 -16.125 1 87.06 270 LYS A N 1
ATOM 2134 C CA . LYS A 1 270 ? 12.086 -7.102 -17.312 1 87.06 270 LYS A CA 1
ATOM 2135 C C . LYS A 1 270 ? 10.625 -7.258 -17.75 1 87.06 270 LYS A C 1
ATOM 2137 O O . LYS A 1 270 ? 10.344 -7.414 -18.938 1 87.06 270 LYS A O 1
ATOM 2142 N N . THR A 1 271 ? 9.805 -7.152 -16.766 1 83.44 271 THR A N 1
ATOM 2143 C CA . THR A 1 271 ? 8.391 -7.383 -17.031 1 83.44 271 THR A CA 1
ATOM 2144 C C . THR A 1 271 ? 7.715 -6.094 -17.484 1 83.44 271 THR A C 1
ATOM 2146 O O . THR A 1 271 ? 6.883 -6.105 -18.391 1 83.44 271 THR A O 1
ATOM 2149 N N . PHE A 1 272 ? 8.102 -4.957 -16.844 1 82.75 272 PHE A N 1
ATOM 2150 C CA . PHE A 1 272 ? 7.25 -3.787 -17.016 1 82.75 272 PHE A CA 1
ATOM 2151 C C . PHE A 1 272 ? 8.055 -2.604 -17.547 1 82.75 272 PHE A C 1
ATOM 2153 O O . PHE A 1 272 ? 7.488 -1.624 -18.031 1 82.75 272 PHE A O 1
ATOM 2160 N N . ILE A 1 273 ? 9.383 -2.617 -17.344 1 76.88 273 ILE A N 1
ATOM 2161 C CA . ILE A 1 273 ? 10.195 -1.432 -17.594 1 76.88 273 ILE A CA 1
ATOM 2162 C C . ILE A 1 273 ? 11.117 -1.679 -18.797 1 76.88 273 ILE A C 1
ATOM 2164 O O . ILE A 1 273 ? 11.727 -2.744 -18.906 1 76.88 273 ILE A O 1
ATOM 2168 N N . TYR A 1 274 ? 11.094 -0.897 -19.828 1 68.5 274 TYR A N 1
ATOM 2169 C CA . TYR A 1 274 ? 11.977 -1.038 -20.969 1 68.5 274 TYR A CA 1
ATOM 2170 C C . TYR A 1 274 ? 13.086 0.009 -20.938 1 68.5 274 TYR A C 1
ATOM 2172 O O . TYR A 1 274 ? 12.867 1.141 -20.5 1 68.5 274 TYR A O 1
ATOM 2180 N N . MET B 1 1 ? 12.977 16.484 70.625 1 31.94 1 MET B N 1
ATOM 2181 C CA . MET B 1 1 ? 13.43 16.938 69.312 1 31.94 1 MET B CA 1
ATOM 2182 C C . MET B 1 1 ? 12.562 16.359 68.188 1 31.94 1 MET B C 1
ATOM 2184 O O . MET B 1 1 ? 12.625 15.164 67.875 1 31.94 1 MET B O 1
ATOM 2188 N N . ILE B 1 2 ? 11.289 16.828 68 1 38.66 2 ILE B N 1
ATOM 2189 C CA . ILE B 1 2 ? 10.234 16.469 67.062 1 38.66 2 ILE B CA 1
ATOM 2190 C C . ILE B 1 2 ? 10.703 16.734 65.625 1 38.66 2 ILE B C 1
ATOM 2192 O O . ILE B 1 2 ? 11.039 17.859 65.312 1 38.66 2 ILE B O 1
ATOM 2196 N N . MET B 1 3 ? 11.289 15.727 64.938 1 36.22 3 MET B N 1
ATOM 2197 C CA . MET B 1 3 ? 11.633 15.805 63.531 1 36.22 3 MET B CA 1
ATOM 2198 C C . MET B 1 3 ? 10.422 16.219 62.719 1 36.22 3 MET B C 1
ATOM 2200 O O . MET B 1 3 ? 9.406 15.508 62.688 1 36.22 3 MET B O 1
ATOM 2204 N N . LYS B 1 4 ? 10.094 17.516 62.625 1 33.5 4 LYS B N 1
ATOM 2205 C CA . LYS B 1 4 ? 9.156 18.016 61.625 1 33.5 4 LYS B CA 1
ATOM 2206 C C . LYS B 1 4 ? 9.461 17.438 60.25 1 33.5 4 LYS B C 1
ATOM 2208 O O . LYS B 1 4 ? 10.531 17.672 59.688 1 33.5 4 LYS B O 1
ATOM 2213 N N . VAL B 1 5 ? 8.969 16.25 59.906 1 36.31 5 VAL B N 1
ATOM 2214 C CA . VAL B 1 5 ? 8.906 15.734 58.531 1 36.31 5 VAL B CA 1
ATOM 2215 C C . VAL B 1 5 ? 8.391 16.828 57.594 1 36.31 5 VAL B C 1
ATOM 2217 O O . VAL B 1 5 ? 7.262 17.297 57.75 1 36.31 5 VAL B O 1
ATOM 2220 N N . HIS B 1 6 ? 9.25 17.797 57.25 1 33.03 6 HIS B N 1
ATOM 2221 C CA . HIS B 1 6 ? 8.883 18.672 56.125 1 33.03 6 HIS B CA 1
ATOM 2222 C C . HIS B 1 6 ? 8.203 17.891 55.031 1 33.03 6 HIS B C 1
ATOM 2224 O O . HIS B 1 6 ? 8.812 17 54.406 1 33.03 6 HIS B O 1
ATOM 2230 N N . GLN B 1 7 ? 6.945 17.547 55.156 1 35.78 7 GLN B N 1
ATOM 2231 C CA . GLN B 1 7 ? 6.207 17.078 54 1 35.78 7 GLN B CA 1
ATOM 2232 C C . GLN B 1 7 ? 6.52 17.922 52.781 1 35.78 7 GLN B C 1
ATOM 2234 O O . GLN B 1 7 ? 6.234 19.125 52.75 1 35.78 7 GLN B O 1
ATOM 2239 N N . VAL B 1 8 ? 7.645 17.734 52.188 1 34.72 8 VAL B N 1
ATOM 2240 C CA . VAL B 1 8 ? 7.824 18.266 50.844 1 34.72 8 VAL B CA 1
ATOM 2241 C C . VAL B 1 8 ? 6.539 18.094 50.031 1 34.72 8 VAL B C 1
ATOM 2243 O O . VAL B 1 8 ? 6.109 16.969 49.781 1 34.72 8 VAL B O 1
ATOM 2246 N N . GLN B 1 9 ? 5.547 18.828 50.438 1 36.59 9 GLN B N 1
ATOM 2247 C CA . GLN B 1 9 ? 4.461 18.875 49.438 1 36.59 9 GLN B CA 1
ATOM 2248 C C . GLN B 1 9 ? 5.008 18.891 48.031 1 36.59 9 GLN B C 1
ATOM 2250 O O . GLN B 1 9 ? 5.75 19.797 47.656 1 36.59 9 GLN B O 1
ATOM 2255 N N . GLU B 1 10 ? 5.465 17.812 47.531 1 42.44 10 GLU B N 1
ATOM 2256 C CA . GLU B 1 10 ? 5.727 17.719 46.094 1 42.44 10 GLU B CA 1
ATOM 2257 C C . GLU B 1 10 ? 4.73 18.562 45.312 1 42.44 10 GLU B C 1
ATOM 2259 O O . GLU B 1 10 ? 3.523 18.312 45.344 1 42.44 10 GLU B O 1
ATOM 2264 N N . LYS B 1 11 ? 4.809 19.891 45.406 1 39.19 11 LYS B N 1
ATOM 2265 C CA . LYS B 1 11 ? 4.066 20.766 44.5 1 39.19 11 LYS B CA 1
ATOM 2266 C C . LYS B 1 11 ? 3.898 20.125 43.125 1 39.19 11 LYS B C 1
ATOM 2268 O O . LYS B 1 11 ? 4.883 19.875 42.406 1 39.19 11 LYS B O 1
ATOM 2273 N N . LYS B 1 12 ? 3.049 19.297 42.969 1 51 12 LYS B N 1
ATOM 2274 C CA . LYS B 1 12 ? 2.635 18.734 41.688 1 51 12 LYS B CA 1
ATOM 2275 C C . LYS B 1 12 ? 2.67 19.797 40.562 1 51 12 LYS B C 1
ATOM 2277 O O . LYS B 1 12 ? 1.867 20.734 40.562 1 51 12 LYS B O 1
ATOM 2282 N N . MET B 1 13 ? 3.818 20.25 40.094 1 60.03 13 MET B N 1
ATOM 2283 C CA . MET B 1 13 ? 4.016 21.25 39.031 1 60.03 13 MET B CA 1
ATOM 2284 C C . MET B 1 13 ? 2.996 21.078 37.906 1 60.03 13 MET B C 1
ATOM 2286 O O . MET B 1 13 ? 2.871 19.984 37.344 1 60.03 13 MET B O 1
ATOM 2290 N N . ASN B 1 14 ? 2.047 22.031 37.719 1 84.75 14 ASN B N 1
ATOM 2291 C CA . ASN B 1 14 ? 0.973 21.984 36.75 1 84.75 14 ASN B CA 1
ATOM 2292 C C . ASN B 1 14 ? 1.52 21.875 35.312 1 84.75 14 ASN B C 1
ATOM 2294 O O . ASN B 1 14 ? 2.498 22.547 34.969 1 84.75 14 ASN B O 1
ATOM 2298 N N . LYS B 1 15 ? 1.185 20.891 34.594 1 93.44 15 LYS B N 1
ATOM 2299 C CA . LYS B 1 15 ? 1.558 20.766 33.188 1 93.44 15 LYS B CA 1
ATOM 2300 C C . LYS B 1 15 ? 1.189 22.031 32.406 1 93.44 15 LYS B C 1
ATOM 2302 O O . LYS B 1 15 ? 0.26 22.75 32.781 1 93.44 15 LYS B O 1
ATOM 2307 N N . THR B 1 16 ? 2.008 22.391 31.453 1 97.44 16 THR B N 1
ATOM 2308 C CA . THR B 1 16 ? 1.858 23.641 30.719 1 97.44 16 THR B CA 1
ATOM 2309 C C . THR B 1 16 ? 1.392 23.375 29.297 1 97.44 16 THR B C 1
ATOM 2311 O O . THR B 1 16 ? 1.535 22.266 28.781 1 97.44 16 THR B O 1
ATOM 2314 N N . TYR B 1 17 ? 0.732 24.422 28.703 1 97.94 17 TYR B N 1
ATOM 2315 C CA . TYR B 1 17 ? 0.338 24.281 27.297 1 97.94 17 TYR B CA 1
ATOM 2316 C C . TYR B 1 17 ? 0.574 25.578 26.531 1 97.94 17 TYR B C 1
ATOM 2318 O O . TYR B 1 17 ? 0.724 26.656 27.141 1 97.94 17 TYR B O 1
ATOM 2326 N N . TYR B 1 18 ? 0.784 25.453 25.266 1 98.44 18 TYR B N 1
ATOM 2327 C CA . TYR B 1 18 ? 0.754 26.547 24.297 1 98.44 18 TYR B CA 1
ATOM 2328 C C . TYR B 1 18 ? -0.293 26.281 23.219 1 98.44 18 TYR B C 1
ATOM 2330 O O . TYR B 1 18 ? -0.465 25.156 22.766 1 98.44 18 TYR B O 1
ATOM 2338 N N . LEU B 1 19 ? -0.996 27.328 22.844 1 98.25 19 LEU B N 1
ATOM 2339 C CA . LEU B 1 19 ? -2.037 27.203 21.828 1 98.25 19 LEU B CA 1
ATOM 2340 C C . LEU B 1 19 ? -1.668 27.984 20.578 1 98.25 19 LEU B C 1
ATOM 2342 O O . LEU B 1 19 ? -1.386 29.188 20.641 1 98.25 19 LEU B O 1
ATOM 2346 N N . ILE B 1 20 ? -1.588 27.266 19.438 1 97.88 20 ILE B N 1
ATOM 2347 C CA . ILE B 1 20 ? -1.475 27.906 18.125 1 97.88 20 ILE B CA 1
ATOM 2348 C C . ILE B 1 20 ? -2.822 27.844 17.406 1 97.88 20 ILE B C 1
ATOM 2350 O O . ILE B 1 20 ? -3.443 26.781 17.328 1 97.88 20 ILE B O 1
ATOM 2354 N N . SER B 1 21 ? -3.275 28.984 16.906 1 96.56 21 SER B N 1
ATOM 2355 C CA . SER B 1 21 ? -4.562 29.047 16.219 1 96.56 21 SER B CA 1
ATOM 2356 C C . SER B 1 21 ? -4.445 29.734 14.867 1 96.56 21 SER B C 1
ATOM 2358 O O . SER B 1 21 ? -3.781 30.766 14.75 1 96.56 21 SER B O 1
ATOM 2360 N N . SER B 1 22 ? -5.059 29.047 13.891 1 95 22 SER B N 1
ATOM 2361 C CA . SER B 1 22 ? -5.133 29.703 12.586 1 95 22 SER B CA 1
ATOM 2362 C C . SER B 1 22 ? -5.98 30.969 12.648 1 95 22 SER B C 1
ATOM 2364 O O . SER B 1 22 ? -6.762 31.156 13.586 1 95 22 SER B O 1
ATOM 2366 N N . LEU B 1 23 ? -5.82 31.812 11.625 1 93.12 23 LEU B N 1
ATOM 2367 C CA . LEU B 1 23 ? -6.543 33.094 11.586 1 93.12 23 LEU B CA 1
ATOM 2368 C C . LEU B 1 23 ? -7.918 32.906 10.953 1 93.12 23 LEU B C 1
ATOM 2370 O O . LEU B 1 23 ? -8.688 33.875 10.852 1 93.12 23 LEU B O 1
ATOM 2374 N N . ALA B 1 24 ? -8.195 31.688 10.625 1 92.69 24 ALA B N 1
ATOM 2375 C CA . ALA B 1 24 ? -9.516 31.422 10.055 1 92.69 24 ALA B CA 1
ATOM 2376 C C . ALA B 1 24 ? -10.617 31.734 11.062 1 92.69 24 ALA B C 1
ATOM 2378 O O . ALA B 1 24 ? -10.461 31.484 12.258 1 92.69 24 ALA B O 1
ATOM 2379 N N . PRO B 1 25 ? -11.781 32.188 10.594 1 93.62 25 PRO B N 1
ATOM 2380 C CA . PRO B 1 25 ? -12.867 32.625 11.492 1 93.62 25 PRO B CA 1
ATOM 2381 C C . PRO B 1 25 ? -13.297 31.5 12.445 1 93.62 25 PRO B C 1
ATOM 2383 O O . PRO B 1 25 ? -13.508 31.75 13.633 1 93.62 25 PRO B O 1
ATOM 2386 N N . LYS B 1 26 ? -13.406 30.359 11.93 1 93.12 26 LYS B N 1
ATOM 2387 C CA . LYS B 1 26 ? -13.828 29.25 12.766 1 93.12 26 LYS B CA 1
ATOM 2388 C C . LYS B 1 26 ? -12.828 28.984 13.891 1 93.12 26 LYS B C 1
ATOM 2390 O O . LYS B 1 26 ? -13.211 28.781 15.039 1 93.12 26 LYS B O 1
ATOM 2395 N N . SER B 1 27 ? -11.617 28.969 13.562 1 94.56 27 SER B N 1
ATOM 2396 C CA . SER B 1 27 ? -10.57 28.75 14.555 1 94.56 27 SER B CA 1
ATOM 2397 C C . SER B 1 27 ? -10.562 29.859 15.602 1 94.56 27 SER B C 1
ATOM 2399 O O . SER B 1 27 ? -10.445 29.594 16.797 1 94.56 27 SER B O 1
ATOM 2401 N N . GLU B 1 28 ? -10.742 31.047 15.148 1 94.94 28 GLU B N 1
ATOM 2402 C CA . GLU B 1 28 ? -10.742 32.188 16.047 1 94.94 28 GLU B CA 1
ATOM 2403 C C . GLU B 1 28 ? -11.914 32.156 17.016 1 94.94 28 GLU B C 1
ATOM 2405 O O . GLU B 1 28 ? -11.773 32.469 18.203 1 94.94 28 GLU B O 1
ATOM 2410 N N . SER B 1 29 ? -12.984 31.719 16.469 1 94.56 29 SER B N 1
ATOM 2411 C CA . SER B 1 29 ? -14.188 31.641 17.281 1 94.56 29 SER B CA 1
ATOM 2412 C C . SER B 1 29 ? -14.062 30.578 18.359 1 94.56 29 SER B C 1
ATOM 2414 O O . SER B 1 29 ? -14.695 30.672 19.422 1 94.56 29 SER B O 1
ATOM 2416 N N . LEU B 1 30 ? -13.258 29.594 18.141 1 95.25 30 LEU B N 1
ATOM 2417 C CA . LEU B 1 30 ? -13.141 28.469 19.047 1 95.25 30 LEU B CA 1
ATOM 2418 C C . LEU B 1 30 ? -12.109 28.75 20.141 1 95.25 30 LEU B C 1
ATOM 2420 O O . LEU B 1 30 ? -12.078 28.078 21.172 1 95.25 30 LEU B O 1
ATOM 2424 N N . LYS B 1 31 ? -11.273 29.719 19.969 1 95.94 31 LYS B N 1
ATOM 2425 C CA . LYS B 1 31 ? -10.117 29.984 20.828 1 95.94 31 LYS B CA 1
ATOM 2426 C C . LYS B 1 31 ? -10.531 30.172 22.281 1 95.94 31 LYS B C 1
ATOM 2428 O O . LYS B 1 31 ? -9.984 29.531 23.172 1 95.94 31 LYS B O 1
ATOM 2433 N N . PRO B 1 32 ? -11.578 31.047 22.547 1 95.5 32 PRO B N 1
ATOM 2434 C CA . PRO B 1 32 ? -11.953 31.266 23.938 1 95.5 32 PRO B CA 1
ATOM 2435 C C . PRO B 1 32 ? -12.43 29.984 24.625 1 95.5 32 PRO B C 1
ATOM 2437 O O . PRO B 1 32 ? -12.117 29.766 25.797 1 95.5 32 PRO B O 1
ATOM 2440 N N . LEU B 1 33 ? -13.133 29.25 23.906 1 95.06 33 LEU B N 1
ATOM 2441 C CA . LEU B 1 33 ? -13.641 28.016 24.469 1 95.06 33 LEU B CA 1
ATOM 2442 C C . LEU B 1 33 ? -12.508 27.031 24.75 1 95.06 33 LEU B C 1
ATOM 2444 O O . LEU B 1 33 ? -12.492 26.375 25.797 1 95.06 33 LEU B O 1
ATOM 2448 N N . ILE B 1 34 ? -11.578 26.891 23.844 1 96.5 34 ILE B N 1
ATOM 2449 C CA . ILE B 1 34 ? -10.43 26.016 24 1 96.5 34 ILE B CA 1
ATOM 2450 C C . ILE B 1 34 ? -9.648 26.406 25.25 1 96.5 34 ILE B C 1
ATOM 2452 O O . ILE B 1 34 ? -9.359 25.562 26.094 1 96.5 34 ILE B O 1
ATOM 2456 N N . LYS B 1 35 ? -9.359 27.656 25.406 1 96.88 35 LYS B N 1
ATOM 2457 C CA . LYS B 1 35 ? -8.57 28.141 26.531 1 96.88 35 LYS B CA 1
ATOM 2458 C C . LYS B 1 35 ? -9.312 27.938 27.844 1 96.88 35 LYS B C 1
ATOM 2460 O O . LYS B 1 35 ? -8.711 27.547 28.859 1 96.88 35 LYS B O 1
ATOM 2465 N N . LYS B 1 36 ? -10.625 28.203 27.797 1 96.06 36 LYS B N 1
ATOM 2466 C CA . LYS B 1 36 ? -11.438 27.984 29 1 96.06 36 LYS B CA 1
ATOM 2467 C C . LYS B 1 36 ? -11.305 26.547 29.484 1 96.06 36 LYS B C 1
ATOM 2469 O O . LYS B 1 36 ? -11.109 26.312 30.688 1 96.06 36 LYS B O 1
ATOM 2474 N N . GLU B 1 37 ? -11.359 25.625 28.625 1 95.19 37 GLU B N 1
ATOM 2475 C CA . GLU B 1 37 ? -11.289 24.219 28.984 1 95.19 37 GLU B CA 1
ATOM 2476 C C . GLU B 1 37 ? -9.883 23.828 29.438 1 95.19 37 GLU B C 1
ATOM 2478 O O . GLU B 1 37 ? -9.711 23.125 30.438 1 95.19 37 GLU B O 1
ATOM 2483 N N . LEU B 1 38 ? -8.898 24.297 28.703 1 95.69 38 LEU B N 1
ATOM 2484 C CA . LEU B 1 38 ? -7.52 23.906 28.984 1 95.69 38 LEU B CA 1
ATOM 2485 C C . LEU B 1 38 ? -7.055 24.484 30.312 1 95.69 38 LEU B C 1
ATOM 2487 O O . LEU B 1 38 ? -6.301 23.844 31.047 1 95.69 38 LEU B O 1
ATOM 2491 N N . ASN B 1 39 ? -7.523 25.625 30.641 1 95.94 39 ASN B N 1
ATOM 2492 C CA . ASN B 1 39 ? -7.094 26.328 31.859 1 95.94 39 ASN B CA 1
ATOM 2493 C C . ASN B 1 39 ? -7.617 25.625 33.094 1 95.94 39 ASN B C 1
ATOM 2495 O O . ASN B 1 39 ? -7.156 25.906 34.219 1 95.94 39 ASN B O 1
ATOM 2499 N N . LYS B 1 40 ? -8.484 24.766 32.906 1 92.62 40 LYS B N 1
ATOM 2500 C CA . LYS B 1 40 ? -8.977 23.984 34.031 1 92.62 40 LYS B CA 1
ATOM 2501 C C . LYS B 1 40 ? -7.895 23.062 34.562 1 92.62 40 LYS B C 1
ATOM 2503 O O . LYS B 1 40 ? -7.906 22.719 35.75 1 92.62 40 LYS B O 1
ATOM 2508 N N . LYS B 1 41 ? -6.965 22.719 33.719 1 92.94 41 LYS B N 1
ATOM 2509 C CA . LYS B 1 41 ? -6.035 21.688 34.125 1 92.94 41 LYS B CA 1
ATOM 2510 C C . LYS B 1 41 ? -4.594 22.062 33.812 1 92.94 41 LYS B C 1
ATOM 2512 O O . LYS B 1 41 ? -3.652 21.484 34.344 1 92.94 41 LYS B O 1
ATOM 2517 N N . LEU B 1 42 ? -4.477 22.906 32.875 1 95.88 42 LEU B N 1
ATOM 2518 C CA . LEU B 1 42 ? -3.141 23.25 32.406 1 95.88 42 LEU B CA 1
ATOM 2519 C C . LEU B 1 42 ? -2.863 24.75 32.625 1 95.88 42 LEU B C 1
ATOM 2521 O O . LEU B 1 42 ? -3.789 25.531 32.812 1 95.88 42 LEU B O 1
ATOM 2525 N N . VAL B 1 43 ? -1.57 25.062 32.562 1 97.19 43 VAL B N 1
ATOM 2526 C CA . VAL B 1 43 ? -1.152 26.453 32.656 1 97.19 43 VAL B CA 1
ATOM 2527 C C . VAL B 1 43 ? -0.618 26.922 31.281 1 97.19 43 VAL B C 1
ATOM 2529 O O . VAL B 1 43 ? 0.269 26.281 30.719 1 97.19 43 VAL B O 1
ATOM 2532 N N . GLU B 1 44 ? -1.167 27.969 30.766 1 97.56 44 GLU B N 1
ATOM 2533 C CA . GLU B 1 44 ? -0.73 28.5 29.484 1 97.56 44 GLU B CA 1
ATOM 2534 C C . GLU B 1 44 ? 0.645 29.156 29.594 1 97.56 44 GLU B C 1
ATOM 2536 O O . GLU B 1 44 ? 0.919 29.875 30.562 1 97.56 44 GLU B O 1
ATOM 2541 N N . VAL B 1 45 ? 1.465 28.844 28.609 1 97.81 45 VAL B N 1
ATOM 2542 C CA . VAL B 1 45 ? 2.764 29.516 28.531 1 97.81 45 VAL B CA 1
ATOM 2543 C C . VAL B 1 45 ? 2.871 30.297 27.234 1 97.81 45 VAL B C 1
ATOM 2545 O O . VAL B 1 45 ? 2.1 30.078 26.297 1 97.81 45 VAL B O 1
ATOM 2548 N N . ASP B 1 46 ? 3.785 31.25 27.125 1 96.31 46 ASP B N 1
ATOM 2549 C CA . ASP B 1 46 ? 3.891 32.156 25.984 1 96.31 46 ASP B CA 1
ATOM 2550 C C . ASP B 1 46 ? 4.945 31.656 24.984 1 96.31 46 ASP B C 1
ATOM 2552 O O . ASP B 1 46 ? 5.156 32.281 23.938 1 96.31 46 ASP B O 1
ATOM 2556 N N . ASP B 1 47 ? 5.551 30.531 25.344 1 96.25 47 ASP B N 1
ATOM 2557 C CA . ASP B 1 47 ? 6.598 29.953 24.516 1 96.25 47 ASP B CA 1
ATOM 2558 C C . ASP B 1 47 ? 6.344 28.469 24.25 1 96.25 47 ASP B C 1
ATOM 2560 O O . ASP B 1 47 ? 6.383 27.656 25.188 1 96.25 47 ASP B O 1
ATOM 2564 N N . PRO B 1 48 ? 6.156 28.141 22.984 1 95.5 48 PRO B N 1
ATOM 2565 C CA . PRO B 1 48 ? 5.883 26.734 22.688 1 95.5 48 PRO B CA 1
ATOM 2566 C C . PRO B 1 48 ? 7.055 25.828 23.031 1 95.5 48 PRO B C 1
ATOM 2568 O O . PRO B 1 48 ? 6.859 24.625 23.266 1 95.5 48 PRO B O 1
ATOM 2571 N N . THR B 1 49 ? 8.242 26.297 23.141 1 94.88 49 THR B N 1
ATOM 2572 C CA . THR B 1 49 ? 9.43 25.484 23.344 1 94.88 49 THR B CA 1
ATOM 2573 C C . THR B 1 49 ? 9.492 24.953 24.766 1 94.88 49 THR B C 1
ATOM 2575 O O . THR B 1 49 ? 10.25 24.047 25.078 1 94.88 49 THR B O 1
ATOM 2578 N N . VAL B 1 50 ? 8.664 25.5 25.672 1 95.12 50 VAL B N 1
ATOM 2579 C CA . VAL B 1 50 ? 8.719 25.062 27.062 1 95.12 50 VAL B CA 1
ATOM 2580 C C . VAL B 1 50 ? 7.402 24.391 27.453 1 95.12 50 VAL B C 1
ATOM 2582 O O . VAL B 1 50 ? 7.203 24.031 28.609 1 95.12 50 VAL B O 1
ATOM 2585 N N . ALA B 1 51 ? 6.562 24.281 26.516 1 97.5 51 ALA B N 1
ATOM 2586 C CA . ALA B 1 51 ? 5.246 23.719 26.797 1 97.5 51 ALA B CA 1
ATOM 2587 C C . ALA B 1 51 ? 5.305 22.203 26.875 1 97.5 51 ALA B C 1
ATOM 2589 O O . ALA B 1 51 ? 6.051 21.562 26.125 1 97.5 51 ALA B O 1
ATOM 2590 N N . ASP B 1 52 ? 4.496 21.625 27.719 1 96.81 52 ASP B N 1
ATOM 2591 C CA . ASP B 1 52 ? 4.305 20.188 27.75 1 96.81 52 ASP B CA 1
ATOM 2592 C C . ASP B 1 52 ? 3.35 19.734 26.641 1 96.81 52 ASP B C 1
ATOM 2594 O O . ASP B 1 52 ? 3.48 18.625 26.109 1 96.81 52 ASP B O 1
ATOM 2598 N N . TYR B 1 53 ? 2.406 20.609 26.422 1 97 53 TYR B N 1
ATOM 2599 C CA . TYR B 1 53 ? 1.391 20.359 25.406 1 97 53 TYR B CA 1
ATOM 2600 C C . TYR B 1 53 ? 1.333 21.5 24.391 1 97 53 TYR B C 1
ATOM 2602 O O . TYR B 1 53 ? 1.408 22.672 24.766 1 97 53 TYR B O 1
ATOM 2610 N N . LEU B 1 54 ? 1.275 21.125 23.141 1 97.94 54 LEU B N 1
ATOM 2611 C CA . LEU B 1 54 ? 0.98 22.078 22.078 1 97.94 54 LEU B CA 1
ATOM 2612 C C . LEU B 1 54 ? -0.372 21.766 21.438 1 97.94 54 LEU B C 1
ATOM 2614 O O . LEU B 1 54 ? -0.585 20.672 20.922 1 97.94 54 LEU B O 1
ATOM 2618 N N . PHE B 1 55 ? -1.24 22.672 21.516 1 97.25 55 PHE B N 1
ATOM 2619 C CA . PHE B 1 55 ? -2.535 22.562 20.859 1 97.25 55 PHE B CA 1
ATOM 2620 C C . PHE B 1 55 ? -2.561 23.391 19.578 1 97.25 55 PHE B C 1
ATOM 2622 O O . PHE B 1 55 ? -2.182 24.562 19.578 1 97.25 55 PHE B O 1
ATOM 2629 N N . ILE B 1 56 ? -2.945 22.719 18.516 1 96.88 56 ILE B N 1
ATOM 2630 C CA . ILE B 1 56 ? -3.012 23.375 17.219 1 96.88 56 ILE B CA 1
ATOM 2631 C C . ILE B 1 56 ? -4.461 23.453 16.75 1 96.88 56 ILE B C 1
ATOM 2633 O O . ILE B 1 56 ? -5.07 22.422 16.422 1 96.88 56 ILE B O 1
ATOM 2637 N N . ASN B 1 57 ? -4.969 24.672 16.703 1 97.06 57 ASN B N 1
ATOM 2638 C CA . ASN B 1 57 ? -6.336 24.938 16.281 1 97.06 57 ASN B CA 1
ATOM 2639 C C . ASN B 1 57 ? -6.391 25.453 14.844 1 97.06 57 ASN B C 1
ATOM 2641 O O . ASN B 1 57 ? -5.992 26.578 14.562 1 97.06 57 ASN B O 1
ATOM 2645 N N . GLY B 1 58 ? -6.816 24.656 13.953 1 95.44 58 GLY B N 1
ATOM 2646 C CA . GLY B 1 58 ? -6.863 24.969 12.531 1 95.44 58 GLY B CA 1
ATOM 2647 C C . GLY B 1 58 ? -7.117 23.75 11.672 1 95.44 58 GLY B C 1
ATOM 2648 O O . GLY B 1 58 ? -7.559 22.703 12.164 1 95.44 58 GLY B O 1
ATOM 2649 N N . GLY B 1 59 ? -6.961 23.875 10.398 1 92.44 59 GLY B N 1
ATOM 2650 C CA . GLY B 1 59 ? -7.059 22.75 9.477 1 92.44 59 GLY B CA 1
ATOM 2651 C C . GLY B 1 59 ? -5.797 21.906 9.438 1 92.44 59 GLY B C 1
ATOM 2652 O O . GLY B 1 59 ? -4.867 22.141 10.211 1 92.44 59 GLY B O 1
ATOM 2653 N N . ASP B 1 60 ? -5.773 20.969 8.5 1 92.19 60 ASP B N 1
ATOM 2654 C CA . ASP B 1 60 ? -4.633 20.062 8.375 1 92.19 60 ASP B CA 1
ATOM 2655 C C . ASP B 1 60 ? -3.361 20.828 8.016 1 92.19 60 ASP B C 1
ATOM 2657 O O . ASP B 1 60 ? -2.281 20.531 8.531 1 92.19 60 ASP B O 1
ATOM 2661 N N . GLY B 1 61 ? -3.492 21.797 7.129 1 93 61 GLY B N 1
ATOM 2662 C CA . GLY B 1 61 ? -2.328 22.594 6.773 1 93 61 GLY B CA 1
ATOM 2663 C C . GLY B 1 61 ? -1.679 23.266 7.969 1 93 61 GLY B C 1
ATOM 2664 O O . GLY B 1 61 ? -0.454 23.25 8.109 1 93 61 GLY B O 1
ATOM 2665 N N . THR B 1 62 ? -2.527 23.859 8.82 1 94.25 62 THR B N 1
ATOM 2666 C CA . THR B 1 62 ? -2.039 24.484 10.047 1 94.25 62 THR B CA 1
ATOM 2667 C C . THR B 1 62 ? -1.378 23.469 10.961 1 94.25 62 THR B C 1
ATOM 2669 O O . THR B 1 62 ? -0.31 23.719 11.516 1 94.25 62 THR B O 1
ATOM 2672 N N . PHE B 1 63 ? -2 22.375 11.078 1 95.31 63 PHE B N 1
ATOM 2673 C CA . PHE B 1 63 ? -1.469 21.312 11.922 1 95.31 63 PHE B CA 1
ATOM 2674 C C . PHE B 1 63 ? -0.1 20.859 11.43 1 95.31 63 PHE B C 1
ATOM 2676 O O . PHE B 1 63 ? 0.859 20.812 12.203 1 95.31 63 PHE B O 1
ATOM 2683 N N . ILE B 1 64 ? 0 20.547 10.141 1 95.88 64 ILE B N 1
ATOM 2684 C CA . ILE B 1 64 ? 1.206 19.984 9.547 1 95.88 64 ILE B CA 1
ATOM 2685 C C . ILE B 1 64 ? 2.377 20.953 9.734 1 95.88 64 ILE B C 1
ATOM 2687 O O . ILE B 1 64 ? 3.438 20.562 10.227 1 95.88 64 ILE B O 1
ATOM 2691 N N . LYS B 1 65 ? 2.18 22.172 9.414 1 95.38 65 LYS B N 1
ATOM 2692 C CA . LYS B 1 65 ? 3.225 23.188 9.5 1 95.38 65 LYS B CA 1
ATOM 2693 C C . LYS B 1 65 ? 3.775 23.297 10.922 1 95.38 65 LYS B C 1
ATOM 2695 O O . LYS B 1 65 ? 4.992 23.297 11.125 1 95.38 65 LYS B O 1
ATOM 2700 N N . ASN B 1 66 ? 2.918 23.312 11.836 1 96.44 66 ASN B N 1
ATOM 2701 C CA . ASN B 1 66 ? 3.34 23.531 13.219 1 96.44 66 ASN B CA 1
ATOM 2702 C C . ASN B 1 66 ? 3.844 22.25 13.867 1 96.44 66 ASN B C 1
ATOM 2704 O O . ASN B 1 66 ? 4.734 22.281 14.711 1 96.44 66 ASN B O 1
ATOM 2708 N N . ALA B 1 67 ? 3.283 21.109 13.461 1 95.81 67 ALA B N 1
ATOM 2709 C CA . ALA B 1 67 ? 3.762 19.828 13.969 1 95.81 67 ALA B CA 1
ATOM 2710 C C . ALA B 1 67 ? 5.234 19.625 13.625 1 95.81 67 ALA B C 1
ATOM 2712 O O . ALA B 1 67 ? 6.008 19.141 14.453 1 95.81 67 ALA B O 1
ATOM 2713 N N . ILE B 1 68 ? 5.594 19.969 12.453 1 96.31 68 ILE B N 1
ATOM 2714 C CA . ILE B 1 68 ? 6.977 19.812 12.016 1 96.31 68 ILE B CA 1
ATOM 2715 C C . ILE B 1 68 ? 7.855 20.844 12.711 1 96.31 68 ILE B C 1
ATOM 2717 O O . ILE B 1 68 ? 8.922 20.516 13.227 1 96.31 68 ILE B O 1
ATOM 2721 N N . LYS B 1 69 ? 7.387 22.094 12.758 1 96.69 69 LYS B N 1
ATOM 2722 C CA . LYS B 1 69 ? 8.156 23.203 13.297 1 96.69 69 LYS B CA 1
ATOM 2723 C C . LYS B 1 69 ? 8.523 22.969 14.758 1 96.69 69 LYS B C 1
ATOM 2725 O O . LYS B 1 69 ? 9.633 23.297 15.18 1 96.69 69 LYS B O 1
ATOM 2730 N N . TYR B 1 70 ? 7.637 22.359 15.508 1 97.75 70 TYR B N 1
ATOM 2731 C CA . TYR B 1 70 ? 7.848 22.297 16.953 1 97.75 70 TYR B CA 1
ATOM 2732 C C . TYR B 1 70 ? 8.117 20.859 17.391 1 97.75 70 TYR B C 1
ATOM 2734 O O . TYR B 1 70 ? 7.965 20.516 18.562 1 97.75 70 TYR B O 1
ATOM 2742 N N . ASP B 1 71 ? 8.477 20.031 16.469 1 97.38 71 ASP B N 1
ATOM 2743 C CA . ASP B 1 71 ? 8.75 18.625 16.75 1 97.38 71 ASP B CA 1
ATOM 2744 C C . ASP B 1 71 ? 9.938 18.484 17.688 1 97.38 71 ASP B C 1
ATOM 2746 O O . ASP B 1 71 ? 11.086 18.625 17.281 1 97.38 71 ASP B O 1
ATOM 2750 N N . ARG B 1 72 ? 9.617 18.125 18.922 1 97.31 72 ARG B N 1
ATOM 2751 C CA . ARG B 1 72 ? 10.672 17.922 19.906 1 97.31 72 ARG B CA 1
ATOM 2752 C C . ARG B 1 72 ? 10.289 16.844 20.922 1 97.31 72 ARG B C 1
ATOM 2754 O O . ARG B 1 72 ? 9.102 16.625 21.188 1 97.31 72 ARG B O 1
ATOM 2761 N N . ALA B 1 73 ? 11.312 16.25 21.453 1 96.56 73 ALA B N 1
ATOM 2762 C CA . ALA B 1 73 ? 11.102 15.195 22.453 1 96.56 73 ALA B CA 1
ATOM 2763 C C . ALA B 1 73 ? 10.367 15.719 23.672 1 96.56 73 ALA B C 1
ATOM 2765 O O . ALA B 1 73 ? 10.648 16.828 24.156 1 96.56 73 ALA B O 1
ATOM 2766 N N . GLY B 1 74 ? 9.398 14.977 24.094 1 95.25 74 GLY B N 1
ATOM 2767 C CA . GLY B 1 74 ? 8.688 15.312 25.312 1 95.25 74 GLY B CA 1
ATOM 2768 C C . GLY B 1 74 ? 7.438 16.141 25.062 1 95.25 74 GLY B C 1
ATOM 2769 O O . GLY B 1 74 ? 6.613 16.312 25.969 1 95.25 74 GLY B O 1
ATOM 2770 N N . LEU B 1 75 ? 7.336 16.703 23.938 1 97.56 75 LEU B N 1
ATOM 2771 C CA . LEU B 1 75 ? 6.168 17.5 23.594 1 97.56 75 LEU B CA 1
ATOM 2772 C C . LEU B 1 75 ? 5.016 16.625 23.109 1 97.56 75 LEU B C 1
ATOM 2774 O O . LEU B 1 75 ? 5.227 15.703 22.328 1 97.56 75 LEU B O 1
ATOM 2778 N N . LYS B 1 76 ? 3.838 16.906 23.594 1 96.75 76 LYS B N 1
ATOM 2779 C CA . LYS B 1 76 ? 2.604 16.297 23.094 1 96.75 76 LYS B CA 1
ATOM 2780 C C . LYS B 1 76 ? 1.812 17.297 22.25 1 96.75 76 LYS B C 1
ATOM 2782 O O . LYS B 1 76 ? 1.524 18.406 22.688 1 96.75 76 LYS B O 1
ATOM 2787 N N . ILE B 1 77 ? 1.504 16.891 21.078 1 96.81 77 ILE B N 1
ATOM 2788 C CA . ILE B 1 77 ? 0.818 17.797 20.156 1 96.81 77 ILE B CA 1
ATOM 2789 C C . ILE B 1 77 ? -0.591 17.281 19.891 1 96.81 77 ILE B C 1
ATOM 2791 O O . ILE B 1 77 ? -0.777 16.094 19.578 1 96.81 77 ILE B O 1
ATOM 2795 N N . ILE B 1 78 ? -1.573 18.109 19.984 1 95.5 78 ILE B N 1
ATOM 2796 C CA . ILE B 1 78 ? -2.977 17.75 19.812 1 95.5 78 ILE B CA 1
ATOM 2797 C C . ILE B 1 78 ? -3.631 18.719 18.828 1 95.5 78 ILE B C 1
ATOM 2799 O O . ILE B 1 78 ? -3.518 19.938 18.969 1 95.5 78 ILE B O 1
ATOM 2803 N N . GLY B 1 79 ? -4.281 18.141 17.812 1 94.81 79 GLY B N 1
ATOM 2804 C CA . GLY B 1 79 ? -4.98 18.938 16.812 1 94.81 79 GLY B CA 1
ATOM 2805 C C . GLY B 1 79 ? -6.434 19.188 17.172 1 94.81 79 GLY B C 1
ATOM 2806 O O . GLY B 1 79 ? -7.129 18.281 17.641 1 94.81 79 GLY B O 1
ATOM 2807 N N . ILE B 1 80 ? -6.828 20.422 17 1 94.62 80 ILE B N 1
ATOM 2808 C CA . ILE B 1 80 ? -8.219 20.828 17.141 1 94.62 80 ILE B CA 1
ATOM 2809 C C . ILE B 1 80 ? -8.742 21.359 15.812 1 94.62 80 ILE B C 1
ATOM 2811 O O . ILE B 1 80 ? -8.188 22.297 15.25 1 94.62 80 ILE B O 1
ATOM 2815 N N . ASN B 1 81 ? -9.812 20.734 15.352 1 92.44 81 ASN B N 1
ATOM 2816 C CA . ASN B 1 81 ? -10.352 21.094 14.039 1 92.44 81 ASN B CA 1
ATOM 2817 C C . ASN B 1 81 ? -11.094 22.422 14.078 1 92.44 81 ASN B C 1
ATOM 2819 O O . ASN B 1 81 ? -12.258 22.484 14.484 1 92.44 81 ASN B O 1
ATOM 2823 N N . GLY B 1 82 ? -10.453 23.438 13.68 1 88 82 GLY B N 1
ATOM 2824 C CA . GLY B 1 82 ? -11.062 24.75 13.523 1 88 82 GLY B CA 1
ATOM 2825 C C . GLY B 1 82 ? -11.305 25.125 12.078 1 88 82 GLY B C 1
ATOM 2826 O O . GLY B 1 82 ? -11.492 26.297 11.766 1 88 82 GLY B O 1
ATOM 2827 N N . GLY B 1 83 ? -11.148 24.141 11.172 1 77.94 83 GLY B N 1
ATOM 2828 C CA . GLY B 1 83 ? -11.352 24.328 9.742 1 77.94 83 GLY B CA 1
ATOM 2829 C C . GLY B 1 83 ? -12.328 23.328 9.141 1 77.94 83 GLY B C 1
ATOM 2830 O O . GLY B 1 83 ? -13.438 23.156 9.648 1 77.94 83 GLY B O 1
ATOM 2831 N N . SER B 1 84 ? -12.016 23 7.953 1 76.44 84 SER B N 1
ATOM 2832 C CA . SER B 1 84 ? -12.758 21.922 7.293 1 76.44 84 SER B CA 1
ATOM 2833 C C . SER B 1 84 ? -12.422 20.562 7.898 1 76.44 84 SER B C 1
ATOM 2835 O O . SER B 1 84 ? -11.602 20.469 8.82 1 76.44 84 SER B O 1
ATOM 2837 N N . LEU B 1 85 ? -13.008 19.531 7.449 1 75.12 85 LEU B N 1
ATOM 2838 C CA . LEU B 1 85 ? -12.734 18.156 7.895 1 75.12 85 LEU B CA 1
ATOM 2839 C C . LEU B 1 85 ? -11.25 17.844 7.781 1 75.12 85 LEU B C 1
ATOM 2841 O O . LEU B 1 85 ? -10.602 18.219 6.801 1 75.12 85 LEU B O 1
ATOM 2845 N N . GLY B 1 86 ? -10.641 17.469 8.906 1 83.88 86 GLY B N 1
ATOM 2846 C CA . GLY B 1 86 ? -9.203 17.203 8.945 1 83.88 86 GLY B CA 1
ATOM 2847 C C . GLY B 1 86 ? -8.867 15.789 9.359 1 83.88 86 GLY B C 1
ATOM 2848 O O . GLY B 1 86 ? -9.594 15.172 10.148 1 83.88 86 GLY B O 1
ATOM 2849 N N . PHE B 1 87 ? -7.742 15.242 8.875 1 89.81 87 PHE B N 1
ATOM 2850 C CA . PHE B 1 87 ? -7.277 13.891 9.164 1 89.81 87 PHE B CA 1
ATOM 2851 C C . PHE B 1 87 ? -6.371 13.883 10.391 1 89.81 87 PHE B C 1
ATOM 2853 O O . PHE B 1 87 ? -6.109 12.828 10.969 1 89.81 87 PHE B O 1
ATOM 2860 N N . TYR B 1 88 ? -5.938 15.078 10.883 1 91.12 88 TYR B N 1
ATOM 2861 C CA . TYR B 1 88 ? -4.957 15.117 11.969 1 91.12 88 TYR B CA 1
ATOM 2862 C C . TYR B 1 88 ? -5.566 15.703 13.234 1 91.12 88 TYR B C 1
ATOM 2864 O O . TYR B 1 88 ? -4.879 15.867 14.242 1 91.12 88 TYR B O 1
ATOM 2872 N N . THR B 1 89 ? -6.809 16.031 13.203 1 89.31 89 THR B N 1
ATOM 2873 C CA . THR B 1 89 ? -7.434 16.688 14.344 1 89.31 89 THR B CA 1
ATOM 2874 C C . THR B 1 89 ? -8.359 15.727 15.086 1 89.31 89 THR B C 1
ATOM 2876 O O . THR B 1 89 ? -9.094 14.961 14.461 1 89.31 89 THR B O 1
ATOM 2879 N N . THR B 1 90 ? -8.281 15.703 16.312 1 86.44 90 THR B N 1
ATOM 2880 C CA . THR B 1 90 ? -9.047 14.781 17.156 1 86.44 90 THR B CA 1
ATOM 2881 C C . THR B 1 90 ? -10.227 15.492 17.812 1 86.44 90 THR B C 1
ATOM 2883 O O . THR B 1 90 ? -11.266 14.875 18.062 1 86.44 90 THR B O 1
ATOM 2886 N N . PHE B 1 91 ? -10.062 16.781 18.062 1 90.06 91 PHE B N 1
ATOM 2887 C CA . PHE B 1 91 ? -11.109 17.547 18.719 1 90.06 91 PHE B CA 1
ATOM 2888 C C . PHE B 1 91 ? -11.672 18.609 17.766 1 90.06 91 PHE B C 1
ATOM 2890 O O . PHE B 1 91 ? -11.023 18.984 16.797 1 90.06 91 PHE B O 1
ATOM 2897 N N . ASN B 1 92 ? -12.844 18.875 18.031 1 91.31 92 ASN B N 1
ATOM 2898 C CA . ASN B 1 92 ? -13.531 19.953 17.328 1 91.31 92 ASN B CA 1
ATOM 2899 C C . ASN B 1 92 ? -14.539 20.656 18.234 1 91.31 92 ASN B C 1
ATOM 2901 O O . ASN B 1 92 ? -14.531 20.453 19.453 1 91.31 92 ASN B O 1
ATOM 2905 N N . GLU B 1 93 ? -15.367 21.453 17.656 1 90.44 93 GLU B N 1
ATOM 2906 C CA . GLU B 1 93 ? -16.312 22.25 18.438 1 90.44 93 GLU B CA 1
ATOM 2907 C C . GLU B 1 93 ? -17.266 21.359 19.219 1 90.44 93 GLU B C 1
ATOM 2909 O O . GLU B 1 93 ? -17.75 21.75 20.281 1 90.44 93 GLU B O 1
ATOM 2914 N N . THR B 1 94 ? -17.5 20.156 18.75 1 90.25 94 THR B N 1
ATOM 2915 C CA . THR B 1 94 ? -18.531 19.297 19.344 1 90.25 94 THR B CA 1
ATOM 2916 C C . THR B 1 94 ? -17.969 18.531 20.531 1 90.25 94 THR B C 1
ATOM 2918 O O . THR B 1 94 ? -18.734 18.062 21.375 1 90.25 94 THR B O 1
ATOM 2921 N N . ASN B 1 95 ? -16.734 18.453 20.703 1 90.5 95 ASN B N 1
ATOM 2922 C CA . ASN B 1 95 ? -16.203 17.656 21.797 1 90.5 95 ASN B CA 1
ATOM 2923 C C . ASN B 1 95 ? -15.055 18.359 22.5 1 90.5 95 ASN B C 1
ATOM 2925 O O . ASN B 1 95 ? -14.258 17.734 23.203 1 90.5 95 ASN B O 1
ATOM 2929 N N . ILE B 1 96 ? -14.906 19.578 22.25 1 90.38 96 ILE B N 1
ATOM 2930 C CA . ILE B 1 96 ? -13.805 20.359 22.812 1 90.38 96 ILE B CA 1
ATOM 2931 C C . ILE B 1 96 ? -13.906 20.375 24.344 1 90.38 96 ILE B C 1
ATOM 2933 O O . ILE B 1 96 ? -12.891 20.484 25.031 1 90.38 96 ILE B O 1
ATOM 2937 N N . ASP B 1 97 ? -15.078 20.234 24.875 1 89.81 97 ASP B N 1
ATOM 2938 C CA . ASP B 1 97 ? -15.297 20.25 26.312 1 89.81 97 ASP B CA 1
ATOM 2939 C C . ASP B 1 97 ? -14.648 19.047 26.984 1 89.81 97 ASP B C 1
ATOM 2941 O O . ASP B 1 97 ? -14.445 19.031 28.203 1 89.81 97 ASP B O 1
ATOM 2945 N N . GLN B 1 98 ? -14.273 18.109 26.219 1 90 98 GLN B N 1
ATOM 2946 C CA . GLN B 1 98 ? -13.719 16.875 26.766 1 90 98 GLN B CA 1
ATOM 2947 C C . GLN B 1 98 ? -12.188 16.875 26.688 1 90 98 GLN B C 1
ATOM 2949 O O . GLN B 1 98 ? -11.539 15.961 27.188 1 90 98 GLN B O 1
ATOM 2954 N N . ILE B 1 99 ? -11.609 17.859 26.141 1 88.62 99 ILE B N 1
ATOM 2955 C CA . ILE B 1 99 ? -10.188 17.859 25.812 1 88.62 99 ILE B CA 1
ATOM 2956 C C . ILE B 1 99 ? -9.367 17.797 27.094 1 88.62 99 ILE B C 1
ATOM 2958 O O . ILE B 1 99 ? -8.438 16.984 27.203 1 88.62 99 ILE B O 1
ATOM 2962 N N . ALA B 1 100 ? -9.727 18.531 28.156 1 86.69 100 ALA B N 1
ATOM 2963 C CA . ALA B 1 100 ? -8.953 18.594 29.391 1 86.69 100 ALA B CA 1
ATOM 2964 C C . ALA B 1 100 ? -9.078 17.297 30.188 1 86.69 100 ALA B C 1
ATOM 2966 O O . ALA B 1 100 ? -8.086 16.797 30.734 1 86.69 100 ALA B O 1
ATOM 2967 N N . ASN B 1 101 ? -10.227 16.781 30.172 1 83.94 101 ASN B N 1
ATOM 2968 C CA . ASN B 1 101 ? -10.508 15.602 30.984 1 83.94 101 ASN B CA 1
ATOM 2969 C C . ASN B 1 101 ? -9.875 14.352 30.375 1 83.94 101 ASN B C 1
ATOM 2971 O O . ASN B 1 101 ? -9.633 13.375 31.094 1 83.94 101 ASN B O 1
ATOM 2975 N N . ASN B 1 102 ? -9.586 14.391 29.141 1 84.31 102 ASN B N 1
ATOM 2976 C CA . ASN B 1 102 ? -9.148 13.18 28.453 1 84.31 102 ASN B CA 1
ATOM 2977 C C . ASN B 1 102 ? -7.652 13.203 28.172 1 84.31 102 ASN B C 1
ATOM 2979 O O . ASN B 1 102 ? -7.113 12.266 27.594 1 84.31 102 ASN B O 1
ATOM 2983 N N . LEU B 1 103 ? -6.984 14.227 28.625 1 86.56 103 LEU B N 1
ATOM 2984 C CA . LEU B 1 103 ? -5.582 14.383 28.266 1 86.56 103 LEU B CA 1
ATOM 2985 C C . LEU B 1 103 ? -4.766 13.172 28.703 1 86.56 103 LEU B C 1
ATOM 2987 O O . LEU B 1 103 ? -3.902 12.703 27.969 1 86.56 103 LEU B O 1
ATOM 2991 N N . ASP B 1 104 ? -5.121 12.664 29.859 1 83.12 104 ASP B N 1
ATOM 2992 C CA . ASP B 1 104 ? -4.367 11.555 30.422 1 83.12 104 ASP B CA 1
ATOM 2993 C C . ASP B 1 104 ? -4.816 10.219 29.828 1 83.12 104 ASP B C 1
ATOM 2995 O O . ASP B 1 104 ? -4.121 9.211 29.953 1 83.12 104 ASP B O 1
ATOM 2999 N N . GLN B 1 105 ? -5.965 10.281 29.203 1 86.88 105 GLN B N 1
ATOM 3000 C CA . GLN B 1 105 ? -6.516 9.047 28.641 1 86.88 105 GLN B CA 1
ATOM 3001 C C . GLN B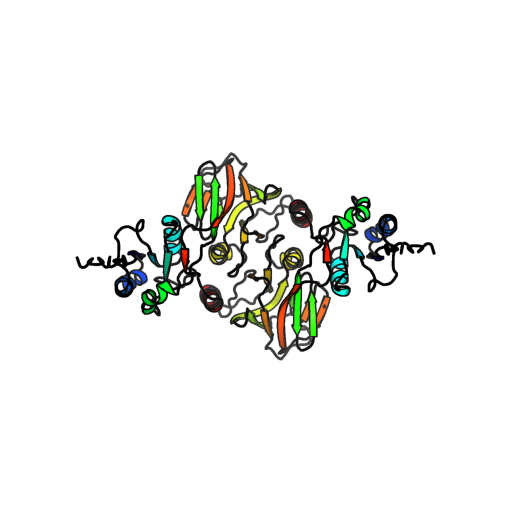 1 105 ? -6.234 8.938 27.156 1 86.88 105 GLN B C 1
ATOM 3003 O O . GLN B 1 105 ? -6.434 7.883 26.547 1 86.88 105 GLN B O 1
ATOM 3008 N N . LEU B 1 106 ? -5.773 9.992 26.656 1 88.25 106 LEU B N 1
ATOM 3009 C CA . LEU B 1 106 ? -5.496 9.984 25.219 1 88.25 106 LEU B CA 1
ATOM 3010 C C . LEU B 1 106 ? -4.305 9.086 24.906 1 88.25 106 LEU B C 1
ATOM 3012 O O . LEU B 1 106 ? -3.367 8.992 25.703 1 88.25 106 LEU B O 1
ATOM 3016 N N . LYS B 1 107 ? -4.438 8.383 23.797 1 88.62 107 LYS B N 1
ATOM 3017 C CA . LYS B 1 107 ? -3.32 7.586 23.312 1 88.62 107 LYS B CA 1
ATOM 3018 C C . LYS B 1 107 ? -2.408 8.414 22.406 1 88.62 107 LYS B C 1
ATOM 3020 O O . LYS B 1 107 ? -2.867 9 21.422 1 88.62 107 LYS B O 1
ATOM 3025 N N . TYR B 1 108 ? -1.133 8.508 22.891 1 92.69 108 TYR B N 1
ATOM 3026 C CA . TYR B 1 108 ? -0.159 9.281 22.125 1 92.69 108 TYR B CA 1
ATOM 3027 C C . TYR B 1 108 ? 0.814 8.367 21.391 1 92.69 108 TYR B C 1
ATOM 3029 O O . TYR B 1 108 ? 1.222 7.332 21.922 1 92.69 108 TYR B O 1
ATOM 3037 N N . THR B 1 109 ? 1.035 8.766 20.141 1 93.12 109 THR B N 1
ATOM 3038 C CA . THR B 1 109 ? 1.996 8.031 19.328 1 93.12 109 THR B CA 1
ATOM 3039 C C . THR B 1 109 ? 2.842 8.984 18.5 1 93.12 109 THR B C 1
ATOM 3041 O O . THR B 1 109 ? 2.512 10.164 18.375 1 93.12 109 THR B O 1
ATOM 3044 N N . GLN B 1 110 ? 3.957 8.461 18.031 1 95.25 110 GLN B N 1
ATOM 3045 C CA . GLN B 1 110 ? 4.762 9.227 17.078 1 95.25 110 GLN B CA 1
ATOM 3046 C C . GLN B 1 110 ? 4.203 9.117 15.672 1 95.25 110 GLN B C 1
ATOM 3048 O O . GLN B 1 110 ? 3.557 8.125 15.328 1 95.25 110 GLN B O 1
ATOM 3053 N N . LEU B 1 111 ? 4.426 10.133 14.906 1 94.69 111 LEU B N 1
ATOM 3054 C CA . LEU B 1 111 ? 4.043 10.133 13.5 1 94.69 111 LEU B CA 1
ATOM 3055 C C . LEU B 1 111 ? 5.23 9.781 12.609 1 94.69 111 LEU B C 1
ATOM 3057 O O . LEU B 1 111 ? 6.383 10.023 12.984 1 94.69 111 LEU B O 1
ATOM 3061 N N . ASP B 1 112 ? 4.898 9.188 11.492 1 96.25 112 ASP B N 1
ATOM 3062 C CA . ASP B 1 112 ? 5.918 8.961 10.477 1 96.25 112 ASP B CA 1
ATOM 3063 C C . ASP B 1 112 ? 6.113 10.195 9.602 1 96.25 112 ASP B C 1
ATOM 3065 O O . ASP B 1 112 ? 5.16 10.703 9.016 1 96.25 112 ASP B O 1
ATOM 3069 N N . PHE B 1 113 ? 7.34 10.688 9.57 1 97.69 113 PHE B N 1
ATOM 3070 C CA . PHE B 1 113 ? 7.738 11.758 8.656 1 97.69 113 PHE B CA 1
ATOM 3071 C C . PHE B 1 113 ? 8.562 11.195 7.496 1 97.69 113 PHE B C 1
ATOM 3073 O O . PHE B 1 113 ? 9.07 10.078 7.574 1 97.69 113 PHE B O 1
ATOM 3080 N N . ILE B 1 114 ? 8.578 11.922 6.426 1 98.19 114 ILE B N 1
ATOM 3081 C CA . ILE B 1 114 ? 9.578 11.688 5.387 1 98.19 114 ILE B CA 1
ATOM 3082 C C . ILE B 1 114 ? 10.766 12.617 5.594 1 98.19 114 ILE B C 1
ATOM 3084 O O . ILE B 1 114 ? 10.594 13.812 5.859 1 98.19 114 ILE B O 1
ATOM 3088 N N . ARG B 1 115 ? 11.906 12.023 5.578 1 98.25 115 ARG B N 1
ATOM 3089 C CA . ARG B 1 115 ? 13.172 12.75 5.676 1 98.25 115 ARG B CA 1
ATOM 3090 C C . ARG B 1 115 ? 13.859 12.844 4.316 1 98.25 115 ARG B C 1
ATOM 3092 O O . ARG B 1 115 ? 14.008 11.836 3.619 1 98.25 115 ARG B O 1
ATOM 3099 N N . LEU B 1 116 ? 14.164 14.008 3.91 1 98.31 116 LEU B N 1
ATOM 3100 C CA . LEU B 1 116 ? 14.891 14.234 2.664 1 98.31 116 LEU B CA 1
ATOM 3101 C C . LEU B 1 116 ? 16.234 14.898 2.93 1 98.31 116 LEU B C 1
ATOM 3103 O O . LEU B 1 116 ? 16.312 15.898 3.652 1 98.31 116 LEU B O 1
ATOM 3107 N N . GLN B 1 117 ? 17.266 14.336 2.393 1 98 117 GLN B N 1
ATOM 3108 C CA . GLN B 1 117 ? 18.609 14.898 2.48 1 98 117 GLN B CA 1
ATOM 3109 C C . GLN B 1 117 ? 19.125 15.281 1.099 1 98 117 GLN B C 1
ATOM 3111 O O . GLN B 1 117 ? 19.156 14.453 0.187 1 98 117 GLN B O 1
ATOM 3116 N N . ILE B 1 118 ? 19.469 16.453 0.91 1 95.44 118 ILE B N 1
ATOM 3117 C CA . ILE B 1 118 ? 20.125 16.969 -0.289 1 95.44 118 ILE B CA 1
ATOM 3118 C C . ILE B 1 118 ? 21.375 17.766 0.104 1 95.44 118 ILE B C 1
ATOM 3120 O O . ILE B 1 118 ? 21.281 18.75 0.841 1 95.44 118 ILE B O 1
ATOM 3124 N N . ASP B 1 119 ? 22.484 17.312 -0.401 1 91.94 119 ASP B N 1
ATOM 3125 C CA . ASP B 1 119 ? 23.75 17.891 0.043 1 91.94 119 ASP B CA 1
ATOM 3126 C C . ASP B 1 119 ? 23.859 17.875 1.566 1 91.94 119 ASP B C 1
ATOM 3128 O O . ASP B 1 119 ? 23.734 16.812 2.189 1 91.94 119 ASP B O 1
ATOM 3132 N N . ASP B 1 120 ? 23.969 18.938 2.234 1 92.38 120 ASP B N 1
ATOM 3133 C CA . ASP B 1 120 ? 24.141 18.984 3.684 1 92.38 120 ASP B CA 1
ATOM 3134 C C . ASP B 1 120 ? 22.875 19.438 4.379 1 92.38 120 ASP B C 1
ATOM 3136 O O . ASP B 1 120 ? 22.875 19.734 5.578 1 92.38 120 ASP B O 1
ATOM 3140 N N . GLN B 1 121 ? 21.844 19.453 3.648 1 96.06 121 GLN B N 1
ATOM 3141 C CA . GLN B 1 121 ? 20.594 19.938 4.223 1 96.06 121 GLN B CA 1
ATOM 3142 C C . GLN B 1 121 ? 19.594 18.812 4.406 1 96.06 121 GLN B C 1
ATOM 3144 O O . GLN B 1 121 ? 19.5 17.906 3.562 1 96.06 121 GLN B O 1
ATOM 3149 N N . ILE B 1 122 ? 18.953 18.844 5.566 1 97.19 122 ILE B N 1
ATOM 3150 C CA . ILE B 1 122 ? 17.922 17.859 5.895 1 97.19 122 ILE B CA 1
ATOM 3151 C C . ILE B 1 122 ? 16.562 18.562 6.031 1 97.19 122 ILE B C 1
ATOM 3153 O O . ILE B 1 122 ? 16.469 19.609 6.668 1 97.19 122 ILE B O 1
ATOM 3157 N N . HIS B 1 123 ? 15.594 18.031 5.391 1 97.25 123 HIS B N 1
ATOM 3158 C CA . HIS B 1 123 ? 14.219 18.516 5.477 1 97.25 123 HIS B CA 1
ATOM 3159 C C . HIS B 1 123 ? 13.258 17.391 5.855 1 97.25 123 HIS B C 1
ATOM 3161 O O . HIS B 1 123 ? 13.562 16.219 5.645 1 97.25 123 HIS B O 1
ATOM 3167 N N . HIS B 1 124 ? 12.148 17.766 6.461 1 97.88 124 HIS B N 1
ATOM 3168 C CA . HIS B 1 124 ? 11.117 16.797 6.828 1 97.88 124 HIS B CA 1
ATOM 3169 C C . HIS B 1 124 ? 9.766 17.188 6.25 1 97.88 124 HIS B C 1
ATOM 3171 O O . HIS B 1 124 ? 9.484 18.375 6.043 1 97.88 124 HIS B O 1
ATOM 3177 N N . ALA B 1 125 ? 8.977 16.234 5.965 1 98 125 ALA B N 1
ATOM 3178 C CA . ALA B 1 125 ? 7.586 16.406 5.559 1 98 125 ALA B CA 1
ATOM 3179 C C . ALA B 1 125 ? 6.68 15.406 6.262 1 98 125 ALA B C 1
ATOM 3181 O O . ALA B 1 125 ? 7.086 14.273 6.531 1 98 125 ALA B O 1
ATOM 3182 N N . LEU B 1 126 ? 5.531 15.867 6.57 1 97.31 126 LEU B N 1
ATOM 3183 C CA . LEU B 1 126 ? 4.555 14.984 7.203 1 97.31 126 LEU B CA 1
ATOM 3184 C C . LEU B 1 126 ? 3.738 14.242 6.152 1 97.31 126 LEU B C 1
ATOM 3186 O O . LEU B 1 126 ? 3.457 13.047 6.309 1 97.31 126 LEU B O 1
ATOM 3190 N N . ASN B 1 127 ? 3.355 14.953 5.105 1 96.62 127 ASN B N 1
ATOM 3191 C CA . ASN B 1 127 ? 2.57 14.328 4.043 1 96.62 127 ASN B CA 1
ATOM 3192 C C . ASN B 1 127 ? 3.459 13.82 2.914 1 96.62 127 ASN B C 1
ATOM 3194 O O . ASN B 1 127 ? 3.473 12.617 2.625 1 96.62 127 ASN B O 1
ATOM 3198 N N . GLU B 1 128 ? 4.133 14.719 2.291 1 98 128 GLU B N 1
ATOM 3199 C CA . GLU B 1 128 ? 4.84 14.258 1.103 1 98 128 GLU B CA 1
ATOM 3200 C C . GLU B 1 128 ? 5.961 15.219 0.717 1 98 128 GLU B C 1
ATOM 3202 O O . GLU B 1 128 ? 5.957 16.375 1.128 1 98 128 GLU B O 1
ATOM 3207 N N . PHE B 1 129 ? 6.93 14.766 -0.011 1 98 129 PHE B N 1
ATOM 3208 C CA . PHE B 1 129 ? 7.812 15.547 -0.869 1 98 129 PHE B CA 1
ATOM 3209 C C . PHE B 1 129 ? 7.406 15.414 -2.332 1 98 129 PHE B C 1
ATOM 3211 O O . PHE B 1 129 ? 7.164 14.305 -2.812 1 98 129 PHE B O 1
ATOM 3218 N N . ASN B 1 130 ? 7.289 16.531 -2.98 1 96.94 130 ASN B N 1
ATOM 3219 C CA . ASN B 1 130 ? 7.035 16.625 -4.414 1 96.94 130 ASN B CA 1
ATOM 3220 C C . ASN B 1 130 ? 8.25 17.172 -5.16 1 96.94 130 ASN B C 1
ATOM 3222 O O . ASN B 1 130 ? 8.602 18.344 -5.004 1 96.94 130 ASN B O 1
ATOM 3226 N N . ILE B 1 131 ? 8.938 16.344 -5.812 1 95.56 131 ILE B N 1
ATOM 3227 C CA . ILE B 1 131 ? 10.016 16.766 -6.699 1 95.56 131 ILE B CA 1
ATOM 3228 C C . ILE B 1 131 ? 9.469 16.969 -8.109 1 95.56 131 ILE B C 1
ATOM 3230 O O . ILE B 1 131 ? 9.07 16 -8.781 1 95.56 131 ILE B O 1
ATOM 3234 N N . ASN B 1 132 ? 9.445 18.203 -8.539 1 93.5 132 ASN B N 1
ATOM 3235 C CA . ASN B 1 132 ? 8.734 18.438 -9.789 1 93.5 132 ASN B CA 1
ATOM 3236 C C . ASN B 1 132 ? 9.406 19.516 -10.625 1 93.5 132 ASN B C 1
ATOM 3238 O O . ASN B 1 132 ? 10.227 20.281 -10.117 1 93.5 132 ASN B O 1
ATOM 3242 N N . SER B 1 133 ? 9.102 19.516 -11.898 1 91.5 133 SER B N 1
ATOM 3243 C CA . SER B 1 133 ? 9.555 20.469 -12.898 1 91.5 133 SER B CA 1
ATOM 3244 C C . SER B 1 133 ? 8.445 20.797 -13.891 1 91.5 133 SER B C 1
ATOM 3246 O O . SER B 1 133 ? 7.406 20.141 -13.906 1 91.5 133 SER B O 1
ATOM 3248 N N . THR B 1 134 ? 8.711 21.891 -14.648 1 88.06 134 THR B N 1
ATOM 3249 C CA . THR B 1 134 ? 7.715 22.312 -15.633 1 88.06 134 THR B CA 1
ATOM 3250 C C . THR B 1 134 ? 7.863 21.516 -16.922 1 88.06 134 THR B C 1
ATOM 3252 O O . THR B 1 134 ? 6.965 21.531 -17.766 1 88.06 134 THR B O 1
ATOM 3255 N N . THR B 1 135 ? 8.953 20.906 -17.078 1 85.88 135 THR B N 1
ATOM 3256 C CA . THR B 1 135 ? 9.203 20.062 -18.25 1 85.88 135 THR B CA 1
ATOM 3257 C C . THR B 1 135 ? 9.781 18.719 -17.828 1 85.88 135 THR B C 1
ATOM 3259 O O . THR B 1 135 ? 10.078 18.5 -16.641 1 85.88 135 THR B O 1
ATOM 3262 N N . ALA B 1 136 ? 9.875 17.812 -18.797 1 87.12 136 ALA B N 1
ATOM 3263 C CA . ALA B 1 136 ? 10.391 16.484 -18.484 1 87.12 136 ALA B CA 1
ATOM 3264 C C . ALA B 1 136 ? 11.875 16.547 -18.141 1 87.12 136 ALA B C 1
ATOM 3266 O O . ALA B 1 136 ? 12.656 17.188 -18.828 1 87.12 136 ALA B O 1
ATOM 3267 N N . TYR B 1 137 ? 12.18 15.891 -17.031 1 88.12 137 TYR B N 1
ATOM 3268 C CA . TYR B 1 137 ? 13.555 15.719 -16.609 1 88.12 137 TYR B CA 1
ATOM 3269 C C . TYR B 1 137 ? 13.875 14.242 -16.375 1 88.12 137 TYR B C 1
ATOM 3271 O O . TYR B 1 137 ? 12.969 13.438 -16.141 1 88.12 137 TYR B O 1
ATOM 3279 N N . GLY B 1 138 ? 15.148 13.93 -16.469 1 88.5 138 GLY B N 1
ATOM 3280 C CA . GLY B 1 138 ? 15.586 12.57 -16.203 1 88.5 138 GLY B CA 1
ATOM 3281 C C . GLY B 1 138 ? 15.938 12.328 -14.75 1 88.5 138 GLY B C 1
ATOM 3282 O O . GLY B 1 138 ? 16.656 13.133 -14.141 1 88.5 138 GLY B O 1
ATOM 3283 N N . TYR B 1 139 ? 15.43 11.281 -14.188 1 91.56 139 TYR B N 1
ATOM 3284 C CA . TYR B 1 139 ? 15.688 10.867 -12.812 1 91.56 139 TYR B CA 1
ATOM 3285 C C . TYR B 1 139 ? 16.125 9.406 -12.758 1 91.56 139 TYR B C 1
ATOM 3287 O O . TYR B 1 139 ? 15.453 8.523 -13.289 1 91.56 139 TYR B O 1
ATOM 3295 N N . ASP B 1 140 ? 17.312 9.164 -12.227 1 94.75 140 ASP B N 1
ATOM 3296 C CA . ASP B 1 140 ? 17.656 7.793 -11.867 1 94.75 140 ASP B CA 1
ATOM 3297 C C . ASP B 1 140 ? 17.203 7.469 -10.445 1 94.75 140 ASP B C 1
ATOM 3299 O O . ASP B 1 140 ? 17.562 8.18 -9.5 1 94.75 140 ASP B O 1
ATOM 3303 N N . ILE B 1 141 ? 16.438 6.43 -10.328 1 96.06 141 ILE B N 1
ATOM 3304 C CA . ILE B 1 141 ? 15.852 6.086 -9.039 1 96.06 141 ILE B CA 1
ATOM 3305 C C . ILE B 1 141 ? 16.484 4.797 -8.508 1 96.06 141 ILE B C 1
ATOM 3307 O O . ILE B 1 141 ? 16.578 3.807 -9.242 1 96.06 141 ILE B O 1
ATOM 3311 N N . PHE B 1 142 ? 16.875 4.812 -7.281 1 97.88 142 PHE B N 1
ATOM 3312 C CA . PHE B 1 142 ? 17.422 3.652 -6.59 1 97.88 142 PHE B CA 1
ATOM 3313 C C . PHE B 1 142 ? 16.594 3.334 -5.34 1 97.88 142 PHE B C 1
ATOM 3315 O O . PHE B 1 142 ? 16.188 4.242 -4.617 1 97.88 142 PHE B O 1
ATOM 3322 N N . ILE B 1 143 ? 16.359 2.094 -5.121 1 97.81 143 ILE B N 1
ATOM 3323 C CA . ILE B 1 143 ? 15.672 1.606 -3.928 1 97.81 143 ILE B CA 1
ATOM 3324 C C . ILE B 1 143 ? 16.594 0.692 -3.133 1 97.81 143 ILE B C 1
ATOM 3326 O O . ILE B 1 143 ? 17 -0.366 -3.621 1 97.81 143 ILE B O 1
ATOM 3330 N N . ASP B 1 144 ? 16.922 1.1 -1.866 1 97.5 144 ASP B N 1
ATOM 3331 C CA . ASP B 1 144 ? 17.875 0.395 -1.018 1 97.5 144 ASP B CA 1
ATOM 3332 C C . ASP B 1 144 ? 19.141 0.044 -1.792 1 97.5 144 ASP B C 1
ATOM 3334 O O . ASP B 1 144 ? 19.578 -1.11 -1.793 1 97.5 144 ASP B O 1
ATOM 3338 N N . ASN B 1 145 ? 19.625 0.952 -2.492 1 95.75 145 ASN B N 1
ATOM 3339 C CA . ASN B 1 145 ? 20.906 0.934 -3.197 1 95.75 145 ASN B CA 1
ATOM 3340 C C . ASN B 1 145 ? 20.844 0.075 -4.457 1 95.75 145 ASN B C 1
ATOM 3342 O O . ASN B 1 145 ? 21.859 -0.167 -5.105 1 95.75 145 ASN B O 1
ATOM 3346 N N . GLU B 1 146 ? 19.688 -0.464 -4.754 1 96.5 146 GLU B N 1
ATOM 3347 C CA . GLU B 1 146 ? 19.484 -1.161 -6.023 1 96.5 146 GLU B CA 1
ATOM 3348 C C . GLU B 1 146 ? 18.891 -0.232 -7.074 1 96.5 146 GLU B C 1
ATOM 3350 O O . GLU B 1 146 ? 17.922 0.471 -6.809 1 96.5 146 GLU B O 1
ATOM 3355 N N . PHE B 1 147 ? 19.516 -0.235 -8.312 1 96.19 147 PHE B N 1
ATOM 3356 C CA . PHE B 1 147 ? 18.938 0.546 -9.398 1 96.19 147 PHE B CA 1
ATOM 3357 C C . PHE B 1 147 ? 17.516 0.069 -9.727 1 96.19 147 PHE B C 1
ATOM 3359 O O . PHE B 1 147 ? 17.312 -1.111 -10.008 1 96.19 147 PHE B O 1
ATOM 3366 N N . TYR B 1 148 ? 16.625 0.961 -9.633 1 95.06 148 TYR B N 1
ATOM 3367 C CA . TYR B 1 148 ? 15.227 0.614 -9.875 1 95.06 148 TYR B CA 1
ATOM 3368 C C . TYR B 1 148 ? 14.812 0.976 -11.297 1 95.06 148 TYR B C 1
ATOM 3370 O O . TYR B 1 148 ? 14.484 0.096 -12.094 1 95.06 148 TYR B O 1
ATOM 3378 N N . GLN B 1 149 ? 14.875 2.264 -11.625 1 92.12 149 GLN B N 1
ATOM 3379 C CA . GLN B 1 149 ? 14.469 2.648 -12.977 1 92.12 149 GLN B CA 1
ATOM 3380 C C . GLN B 1 149 ? 15.039 4.016 -13.352 1 92.12 149 GLN B C 1
ATOM 3382 O O . GLN B 1 149 ? 15.352 4.824 -12.477 1 92.12 149 GLN B O 1
ATOM 3387 N N . LYS B 1 150 ? 15.156 4.156 -14.672 1 90.12 150 LYS B N 1
ATOM 3388 C CA . LYS B 1 150 ? 15.305 5.496 -15.234 1 90.12 150 LYS B CA 1
ATOM 3389 C C . LYS B 1 150 ? 13.945 6.098 -15.586 1 90.12 150 LYS B C 1
ATOM 3391 O O . LYS B 1 150 ? 13.156 5.484 -16.312 1 90.12 150 LYS B O 1
ATOM 3396 N N . PHE B 1 151 ? 13.75 7.234 -15.008 1 89.56 151 PHE B N 1
ATOM 3397 C CA . PHE B 1 151 ? 12.461 7.891 -15.195 1 89.56 151 PHE B CA 1
ATOM 3398 C C . PHE B 1 151 ? 12.633 9.25 -15.859 1 89.56 151 PHE B C 1
ATOM 3400 O O . PHE B 1 151 ? 13.531 10.016 -15.5 1 89.56 151 PHE B O 1
ATOM 3407 N N . ARG B 1 152 ? 11.867 9.453 -16.859 1 88.19 152 ARG B N 1
ATOM 3408 C CA . ARG B 1 152 ? 11.789 10.773 -17.469 1 88.19 152 ARG B CA 1
ATOM 3409 C C . ARG B 1 152 ? 10.367 11.312 -17.438 1 88.19 152 ARG B C 1
ATOM 3411 O O . ARG B 1 152 ? 9.445 10.695 -17.969 1 88.19 152 ARG B O 1
ATOM 3418 N N . GLY B 1 153 ? 10.195 12.328 -16.797 1 90.06 153 GLY B N 1
ATOM 3419 C CA . GLY B 1 153 ? 8.898 12.969 -16.625 1 90.06 153 GLY B CA 1
ATOM 3420 C C . GLY B 1 153 ? 8.992 14.266 -15.836 1 90.06 153 GLY B C 1
ATOM 3421 O O . GLY B 1 153 ? 10.078 14.828 -15.664 1 90.06 153 GLY B O 1
ATOM 3422 N N . THR B 1 154 ? 7.805 14.758 -15.328 1 91.25 154 THR B N 1
ATOM 3423 C CA . THR B 1 154 ? 7.793 16.062 -14.688 1 91.25 154 THR B CA 1
ATOM 3424 C C . THR B 1 154 ? 8.156 15.945 -13.211 1 91.25 154 THR B C 1
ATOM 3426 O O . THR B 1 154 ? 8.414 16.953 -12.547 1 91.25 154 THR B O 1
ATOM 3429 N N . GLY B 1 155 ? 8.086 14.664 -12.688 1 93.19 155 GLY B N 1
ATOM 3430 C CA . GLY B 1 155 ? 8.547 14.586 -11.305 1 93.19 155 GLY B CA 1
ATOM 3431 C C . GLY B 1 155 ? 8.094 13.328 -10.594 1 93.19 155 GLY B C 1
ATOM 3432 O O . GLY B 1 155 ? 7.656 12.375 -11.227 1 93.19 155 GLY B O 1
ATOM 3433 N N . LEU B 1 156 ? 8.359 13.32 -9.281 1 96.06 156 LEU B N 1
ATOM 3434 C CA . LEU B 1 156 ? 8.031 12.219 -8.383 1 96.06 156 LEU B CA 1
ATOM 3435 C C . LEU B 1 156 ? 7.383 12.742 -7.105 1 96.06 156 LEU B C 1
ATOM 3437 O O . LEU B 1 156 ? 7.777 13.789 -6.582 1 96.06 156 LEU B O 1
ATOM 3441 N N . LEU B 1 157 ? 6.457 12 -6.672 1 97.56 157 LEU B N 1
ATOM 3442 C CA . LEU B 1 157 ? 5.832 12.242 -5.375 1 97.56 157 LEU B CA 1
ATOM 3443 C C . LEU B 1 157 ? 6.164 11.125 -4.395 1 97.56 157 LEU B C 1
ATOM 3445 O O . LEU B 1 157 ? 6.004 9.945 -4.715 1 97.56 157 LEU B O 1
ATOM 3449 N N . ILE B 1 158 ? 6.68 11.461 -3.225 1 98.44 158 ILE B N 1
ATOM 3450 C CA . ILE B 1 158 ? 6.934 10.508 -2.154 1 98.44 158 ILE B CA 1
ATOM 3451 C C . ILE B 1 158 ? 6.094 10.867 -0.93 1 98.44 158 ILE B C 1
ATOM 3453 O O . ILE B 1 158 ? 6.223 11.961 -0.382 1 98.44 158 ILE B O 1
ATOM 3457 N N . SER B 1 159 ? 5.312 9.945 -0.462 1 98.06 159 SER B N 1
ATOM 3458 C CA . SER B 1 159 ? 4.383 10.305 0.605 1 98.06 159 SER B CA 1
ATOM 3459 C C . SER B 1 159 ? 4.398 9.266 1.723 1 98.06 159 SER B C 1
ATOM 3461 O O . SER B 1 159 ? 4.805 8.125 1.51 1 98.06 159 SER B O 1
ATOM 3463 N N . THR B 1 160 ? 4.031 9.703 2.881 1 97.25 160 THR B N 1
ATOM 3464 C CA . THR B 1 160 ? 3.756 8.812 4.004 1 97.25 160 THR B CA 1
ATOM 3465 C C . THR B 1 160 ? 2.361 8.203 3.885 1 97.25 160 THR B C 1
ATOM 3467 O O . THR B 1 160 ? 1.608 8.539 2.969 1 97.25 160 THR B O 1
ATOM 3470 N N . THR B 1 161 ? 2.055 7.293 4.805 1 96.31 161 THR B N 1
ATOM 3471 C CA . THR B 1 161 ? 0.724 6.699 4.871 1 96.31 161 THR B CA 1
ATOM 3472 C C . THR B 1 161 ? -0.34 7.777 5.066 1 96.31 161 THR B C 1
ATOM 3474 O O . THR B 1 161 ? -1.353 7.789 4.363 1 96.31 161 THR B O 1
ATOM 3477 N N . THR B 1 162 ? -0.06 8.727 5.945 1 92.56 162 THR B N 1
ATOM 3478 C CA . THR B 1 162 ? -1.038 9.781 6.191 1 92.56 162 THR B CA 1
ATOM 3479 C C . THR B 1 162 ? -1.126 10.727 4.996 1 92.56 162 THR B C 1
ATOM 3481 O O . THR B 1 162 ? -2.209 11.211 4.66 1 92.56 162 THR B O 1
ATOM 3484 N N . GLY B 1 163 ? -0.026 10.898 4.305 1 94.94 163 GLY B N 1
ATOM 3485 C CA . GLY B 1 163 ? 0.012 11.766 3.139 1 94.94 163 GLY B CA 1
ATOM 3486 C C . GLY B 1 163 ? -0.697 11.18 1.933 1 94.94 163 GLY B C 1
ATOM 3487 O O . GLY B 1 163 ? -0.944 11.883 0.949 1 94.94 163 GLY B O 1
ATOM 3488 N N . SER B 1 164 ? -1.085 9.914 2.008 1 96.06 164 SER B N 1
ATOM 3489 C CA . SER B 1 164 ? -1.693 9.242 0.864 1 96.06 164 SER B CA 1
ATOM 3490 C C . SER B 1 164 ? -3.043 9.859 0.514 1 96.06 164 SER B C 1
ATOM 3492 O O . SER B 1 164 ? -3.52 9.727 -0.616 1 96.06 164 SER B O 1
ATOM 3494 N N . THR B 1 165 ? -3.701 10.602 1.429 1 91.44 165 THR B N 1
ATOM 3495 C CA . THR B 1 165 ? -5.016 11.203 1.207 1 91.44 165 THR B CA 1
ATOM 3496 C C . THR B 1 165 ? -4.883 12.633 0.709 1 91.44 165 THR B C 1
ATOM 3498 O O . THR B 1 165 ? -5.883 13.289 0.404 1 91.44 165 THR B O 1
ATOM 3501 N N . GLY B 1 166 ? -3.625 13.125 0.643 1 92.19 166 GLY B N 1
ATOM 3502 C CA . GLY B 1 166 ? -3.404 14.477 0.151 1 92.19 166 GLY B CA 1
ATOM 3503 C C . GLY B 1 166 ? -3.25 14.547 -1.356 1 92.19 166 GLY B C 1
ATOM 3504 O O . GLY B 1 166 ? -4.086 14.016 -2.096 1 92.19 166 GLY B O 1
ATOM 3505 N N . ILE B 1 167 ? -2.223 15.242 -1.81 1 91.69 167 ILE B N 1
ATOM 3506 C CA . ILE B 1 167 ? -2.027 15.43 -3.242 1 91.69 167 ILE B CA 1
ATOM 3507 C C . ILE B 1 167 ? -1.732 14.086 -3.904 1 91.69 167 ILE B C 1
ATOM 3509 O O . ILE B 1 167 ? -1.896 13.938 -5.117 1 91.69 167 ILE B O 1
ATOM 3513 N N . ASN B 1 168 ? -1.275 13.164 -3.1 1 92.44 168 ASN B N 1
ATOM 3514 C CA . ASN B 1 168 ? -1.051 11.82 -3.623 1 92.44 168 ASN B CA 1
ATOM 3515 C C . ASN B 1 168 ? -2.314 11.242 -4.254 1 92.44 168 ASN B C 1
ATOM 3517 O O . ASN B 1 168 ? -2.254 10.617 -5.312 1 92.44 168 ASN B O 1
ATOM 3521 N N . LYS B 1 169 ? -3.391 11.391 -3.588 1 89.56 169 LYS B N 1
ATOM 3522 C CA . LYS B 1 169 ? -4.664 10.922 -4.125 1 89.56 169 LYS B CA 1
ATOM 3523 C C . LYS B 1 169 ? -4.961 11.555 -5.477 1 89.56 169 LYS B C 1
ATOM 3525 O O . LYS B 1 169 ? -5.383 10.875 -6.414 1 89.56 169 LYS B O 1
ATOM 3530 N N . SER B 1 170 ? -4.672 12.812 -5.621 1 88.06 170 SER B N 1
ATOM 3531 C CA . SER B 1 170 ? -4.926 13.547 -6.855 1 88.06 170 SER B CA 1
ATOM 3532 C C . SER B 1 170 ? -3.988 13.094 -7.969 1 88.06 170 SER B C 1
ATOM 3534 O O . SER B 1 170 ? -4.32 13.211 -9.148 1 88.06 170 SER B O 1
ATOM 3536 N N . ALA B 1 171 ? -2.865 12.609 -7.559 1 90.69 171 ALA B N 1
ATOM 3537 C CA . ALA B 1 171 ? -1.871 12.125 -8.516 1 90.69 171 ALA B CA 1
ATOM 3538 C C . ALA B 1 171 ? -2.096 10.656 -8.844 1 90.69 171 ALA B C 1
ATOM 3540 O O . ALA B 1 171 ? -1.188 9.977 -9.336 1 90.69 171 ALA B O 1
ATOM 3541 N N . ASN B 1 172 ? -3.238 10.133 -8.477 1 90.19 172 ASN B N 1
ATOM 3542 C CA . ASN B 1 172 ? -3.646 8.758 -8.766 1 90.19 172 ASN B CA 1
ATOM 3543 C C . ASN B 1 172 ? -2.863 7.754 -7.922 1 90.19 172 ASN B C 1
ATOM 3545 O O . ASN B 1 172 ? -2.607 6.633 -8.359 1 90.19 172 ASN B O 1
ATOM 3549 N N . GLY B 1 173 ? -2.408 8.234 -6.816 1 95.69 173 GLY B N 1
ATOM 3550 C CA . GLY B 1 173 ? -1.804 7.32 -5.855 1 95.69 173 GLY B CA 1
ATOM 3551 C C . GLY B 1 173 ? -2.822 6.477 -5.113 1 95.69 173 GLY B C 1
ATOM 3552 O O . GLY B 1 173 ? -4.027 6.684 -5.254 1 95.69 173 GLY B O 1
ATOM 3553 N N . ALA B 1 174 ? -2.316 5.555 -4.391 1 97.69 174 ALA B N 1
ATOM 3554 C CA . ALA B 1 174 ? -3.166 4.711 -3.557 1 97.69 174 ALA B CA 1
ATOM 3555 C C . ALA B 1 174 ? -3.439 5.371 -2.209 1 97.69 174 ALA B C 1
ATOM 3557 O O . ALA B 1 174 ? -2.641 6.18 -1.732 1 97.69 174 ALA B O 1
ATOM 3558 N N . ILE B 1 175 ? -4.555 5.082 -1.655 1 97.25 175 ILE B N 1
ATOM 3559 C CA . ILE B 1 175 ? -4.832 5.461 -0.274 1 97.25 175 ILE B CA 1
ATOM 3560 C C . ILE B 1 175 ? -4.348 4.363 0.67 1 97.25 175 ILE B C 1
ATOM 3562 O O . ILE B 1 175 ? -4.746 3.203 0.537 1 97.25 175 ILE B O 1
ATOM 3566 N N . LEU B 1 176 ? -3.488 4.707 1.548 1 97.56 176 LEU B N 1
ATOM 3567 C CA . LEU B 1 176 ? -2.994 3.775 2.559 1 97.56 176 LEU B CA 1
ATOM 3568 C C . LEU B 1 176 ? -3.77 3.928 3.863 1 97.56 176 LEU B C 1
ATOM 3570 O O . LEU B 1 176 ? -3.812 5.016 4.441 1 97.56 176 LEU B O 1
ATOM 3574 N N . PHE B 1 177 ? -4.387 2.879 4.266 1 96.5 177 PHE B N 1
ATOM 3575 C CA . PHE B 1 177 ? -5.168 2.926 5.496 1 96.5 177 PHE B CA 1
ATOM 3576 C C . PHE B 1 177 ? -4.254 3.021 6.711 1 96.5 177 PHE B C 1
ATOM 3578 O O . PHE B 1 177 ? -3.064 2.703 6.629 1 96.5 177 PHE B O 1
ATOM 3585 N N . PRO B 1 178 ? -4.926 3.357 7.859 1 92.12 178 PRO B N 1
ATOM 3586 C CA . PRO B 1 178 ? -4.125 3.434 9.086 1 92.12 178 PRO B CA 1
ATOM 3587 C C . PRO B 1 178 ? -3.447 2.109 9.43 1 92.12 178 PRO B C 1
ATOM 3589 O O . PRO B 1 178 ? -3.975 1.04 9.109 1 92.12 178 PRO B O 1
ATOM 3592 N N . ARG B 1 179 ? -2.262 2.109 10.031 1 92 179 ARG B N 1
ATOM 3593 C CA . ARG B 1 179 ? -1.474 0.969 10.492 1 92 179 ARG B CA 1
ATOM 3594 C C . ARG B 1 179 ? -0.559 0.457 9.383 1 92 179 ARG B C 1
ATOM 3596 O O . ARG B 1 179 ? 0.346 -0.341 9.641 1 92 179 ARG B O 1
ATOM 3603 N N . ILE B 1 180 ? -0.917 0.82 8.109 1 96.25 180 ILE B N 1
ATOM 3604 C CA . ILE B 1 180 ? 0.044 0.498 7.059 1 96.25 180 ILE B CA 1
ATOM 3605 C C . ILE B 1 180 ? 1.335 1.283 7.281 1 96.25 180 ILE B C 1
ATOM 3607 O O . ILE B 1 180 ? 1.312 2.512 7.383 1 96.25 180 ILE B O 1
ATOM 3611 N N . LYS B 1 181 ? 2.412 0.614 7.418 1 96.06 181 LYS B N 1
ATOM 3612 C CA . LYS B 1 181 ? 3.725 1.241 7.543 1 96.06 181 LYS B CA 1
ATOM 3613 C C . LYS B 1 181 ? 4.492 1.178 6.227 1 96.06 181 LYS B C 1
ATOM 3615 O O . LYS B 1 181 ? 5.133 0.17 5.922 1 96.06 181 LYS B O 1
ATOM 3620 N N . ALA B 1 182 ? 4.395 2.305 5.516 1 98.25 182 ALA B N 1
ATOM 3621 C CA . ALA B 1 182 ? 4.973 2.283 4.172 1 98.25 182 ALA B CA 1
ATOM 3622 C C . ALA B 1 182 ? 5.273 3.697 3.684 1 98.25 182 ALA B C 1
ATOM 3624 O O . ALA B 1 182 ? 4.809 4.676 4.273 1 98.25 182 ALA B O 1
ATOM 3625 N N . ILE B 1 183 ? 6.152 3.781 2.689 1 98.12 183 ILE B N 1
ATOM 3626 C CA . ILE B 1 183 ? 6.309 4.961 1.846 1 98.12 183 ILE B CA 1
ATOM 3627 C C . ILE B 1 183 ? 5.762 4.672 0.449 1 98.12 183 ILE B C 1
ATOM 3629 O O . ILE B 1 183 ? 5.91 3.561 -0.064 1 98.12 183 ILE B O 1
ATOM 3633 N N . GLN B 1 184 ? 5.137 5.66 -0.076 1 98.56 184 GLN B N 1
ATOM 3634 C CA . GLN B 1 184 ? 4.562 5.523 -1.41 1 98.56 184 GLN B CA 1
ATOM 3635 C C . GLN B 1 184 ? 5.262 6.445 -2.406 1 98.56 184 GLN B C 1
ATOM 3637 O O . GLN B 1 184 ? 5.527 7.609 -2.104 1 98.56 184 GLN B O 1
ATOM 3642 N N . MET B 1 185 ? 5.609 5.922 -3.553 1 98 185 MET B N 1
ATOM 3643 C CA . MET B 1 185 ? 6.203 6.707 -4.633 1 98 185 MET B CA 1
ATOM 3644 C C . MET B 1 185 ? 5.293 6.723 -5.855 1 98 185 MET B C 1
ATOM 3646 O O . MET B 1 185 ? 4.82 5.672 -6.297 1 98 185 MET B O 1
ATOM 3650 N N . VAL B 1 186 ? 5.047 7.902 -6.41 1 97.06 186 VAL B N 1
ATOM 3651 C CA . VAL B 1 186 ? 4.195 8.086 -7.582 1 97.06 186 VAL B CA 1
ATOM 3652 C C . VAL B 1 186 ? 4.938 8.891 -8.641 1 97.06 186 VAL B C 1
ATOM 3654 O O . VAL B 1 186 ? 5.535 9.93 -8.336 1 97.06 186 VAL B O 1
ATOM 3657 N N . GLU B 1 187 ? 4.945 8.398 -9.836 1 94.06 187 GLU B N 1
ATOM 3658 C CA . GLU B 1 187 ? 5.504 9.125 -10.969 1 94.06 187 GLU B CA 1
ATOM 3659 C C . GLU B 1 187 ? 4.539 10.203 -11.461 1 94.06 187 GLU B C 1
ATOM 3661 O O . GLU B 1 187 ? 3.334 9.969 -11.547 1 94.06 187 GLU B O 1
ATOM 3666 N N . LEU B 1 188 ? 5.121 11.32 -11.734 1 93.31 188 LEU B N 1
ATOM 3667 C CA . LEU B 1 188 ? 4.289 12.398 -12.258 1 93.31 188 LEU B CA 1
ATOM 3668 C C . LEU B 1 188 ? 4.527 12.586 -13.75 1 93.31 188 LEU B C 1
ATOM 3670 O O . LEU B 1 188 ? 5.656 12.836 -14.18 1 93.31 188 LEU B O 1
ATOM 3674 N N . TYR B 1 189 ? 3.525 12.398 -14.492 1 88.19 189 TYR B N 1
ATOM 3675 C CA . TYR B 1 189 ? 3.486 12.625 -15.938 1 88.19 189 TYR B CA 1
ATOM 3676 C C . TYR B 1 189 ? 4.711 12.023 -16.609 1 88.19 189 TYR B C 1
ATOM 3678 O O . TYR B 1 189 ? 5.5 12.734 -17.234 1 88.19 189 TYR B O 1
ATOM 3686 N N . PRO B 1 190 ? 4.797 10.75 -16.547 1 85.19 190 PRO B N 1
ATOM 3687 C CA . PRO B 1 190 ? 5.918 10.102 -17.234 1 85.19 190 PRO B CA 1
ATOM 3688 C C . PRO B 1 190 ? 5.863 10.258 -18.75 1 85.19 190 PRO B C 1
ATOM 3690 O O . PRO B 1 190 ? 4.781 10.234 -19.328 1 85.19 190 PRO B O 1
ATOM 3693 N N . LEU B 1 191 ? 6.988 10.633 -19.297 1 80.19 191 LEU B N 1
ATOM 3694 C CA . LEU B 1 191 ? 7.102 10.562 -20.75 1 80.19 191 LEU B CA 1
ATOM 3695 C C . LEU B 1 191 ? 7.18 9.109 -21.219 1 80.19 191 LEU B C 1
ATOM 3697 O O . LEU B 1 191 ? 8.047 8.359 -20.766 1 80.19 191 LEU B O 1
ATOM 3701 N N . LEU B 1 192 ? 6.121 8.766 -21.906 1 72.31 192 LEU B N 1
ATOM 3702 C CA . LEU B 1 192 ? 6.086 7.387 -22.375 1 72.31 192 LEU B CA 1
ATOM 3703 C C . LEU B 1 192 ? 6.594 7.293 -23.812 1 72.31 192 LEU B C 1
ATOM 3705 O O . LEU B 1 192 ? 6.125 8.023 -24.688 1 72.31 192 LEU B O 1
ATOM 3709 N N . HIS B 1 193 ? 7.676 6.711 -23.938 1 74.19 193 HIS B N 1
ATOM 3710 C CA . HIS B 1 193 ? 8.258 6.441 -25.234 1 74.19 193 HIS B CA 1
ATOM 3711 C C . HIS B 1 193 ? 8.602 4.961 -25.391 1 74.19 193 HIS B C 1
ATOM 3713 O O . HIS B 1 193 ? 8.773 4.254 -24.406 1 74.19 193 HIS B O 1
ATOM 3719 N N . SER B 1 194 ? 8.461 4.512 -26.594 1 69.44 194 SER B N 1
ATOM 3720 C CA . SER B 1 194 ? 8.703 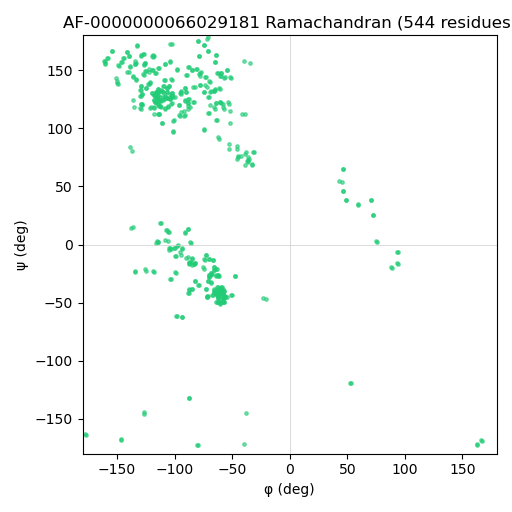3.098 -26.859 1 69.44 194 SER B CA 1
ATOM 3721 C C . SER B 1 194 ? 10.016 2.631 -26.234 1 69.44 194 SER B C 1
ATOM 3723 O O . SER B 1 194 ? 10.141 1.468 -25.859 1 69.44 194 SER B O 1
ATOM 3725 N N . SER B 1 195 ? 10.906 3.59 -26.094 1 64.19 195 SER B N 1
ATOM 3726 C CA . SER B 1 195 ? 12.219 3.238 -25.562 1 64.19 195 SER B CA 1
ATOM 3727 C C . SER B 1 195 ? 12.289 3.475 -24.062 1 64.19 195 SER B C 1
ATOM 3729 O O . SER B 1 195 ? 13.281 3.131 -23.422 1 64.19 195 SER B O 1
ATOM 3731 N N . PHE B 1 196 ? 11.18 4.102 -23.531 1 67.69 196 PHE B N 1
ATOM 3732 C CA . PHE B 1 196 ? 11.203 4.445 -22.109 1 67.69 196 PHE B CA 1
ATOM 3733 C C . PHE B 1 196 ? 9.859 4.164 -21.469 1 67.69 196 PHE B C 1
ATOM 3735 O O . PHE B 1 196 ? 8.961 5.008 -21.484 1 67.69 196 PHE B O 1
ATOM 3742 N N . THR B 1 197 ? 9.664 2.945 -21.094 1 76.19 197 THR B N 1
ATOM 3743 C CA . THR B 1 197 ? 8.438 2.623 -20.391 1 76.19 197 THR B CA 1
ATOM 3744 C C . THR B 1 197 ? 8.703 2.459 -18.891 1 76.19 197 THR B C 1
ATOM 3746 O O . THR B 1 197 ? 9.711 1.869 -18.5 1 76.19 197 THR B O 1
ATOM 3749 N N . THR B 1 198 ? 7.918 3.195 -18.188 1 83 198 THR B N 1
ATOM 3750 C CA . THR B 1 198 ? 8.039 3.121 -16.734 1 83 198 THR B CA 1
ATOM 3751 C C . THR B 1 198 ? 6.918 2.271 -16.141 1 83 198 THR B C 1
ATOM 3753 O O . THR B 1 198 ? 6.051 1.785 -16.859 1 83 198 THR B O 1
ATOM 3756 N N . ILE B 1 199 ? 6.965 2.004 -14.93 1 83.31 199 ILE B N 1
ATOM 3757 C CA . ILE B 1 199 ? 6.027 1.121 -14.242 1 83.31 199 ILE B CA 1
ATOM 3758 C C . ILE B 1 199 ? 4.617 1.701 -14.32 1 83.31 199 ILE B C 1
ATOM 3760 O O . ILE B 1 199 ? 3.639 0.959 -14.43 1 83.31 199 ILE B O 1
ATOM 3764 N N . GLN B 1 200 ? 4.395 2.969 -14.25 1 83.44 200 GLN B N 1
ATOM 3765 C CA . GLN B 1 200 ? 3.133 3.689 -14.391 1 83.44 200 GLN B CA 1
ATOM 3766 C C . GLN B 1 200 ? 2.117 3.23 -13.352 1 83.44 200 GLN B C 1
ATOM 3768 O O . GLN B 1 200 ? 0.954 2.984 -13.672 1 83.44 200 GLN B O 1
ATOM 3773 N N . SER B 1 201 ? 2.537 2.908 -12.195 1 92.06 201 SER B N 1
ATOM 3774 C CA . SER B 1 201 ? 1.73 2.584 -11.023 1 92.06 201 SER B CA 1
ATOM 3775 C C . SER B 1 201 ? 2.352 3.15 -9.75 1 92.06 201 SER B C 1
ATOM 3777 O O . SER B 1 201 ? 3.572 3.295 -9.664 1 92.06 201 SER B O 1
ATOM 3779 N N . PRO B 1 202 ? 1.441 3.502 -8.789 1 96.19 202 PRO B N 1
ATOM 3780 C CA . PRO B 1 202 ? 2.033 3.781 -7.48 1 96.19 202 PRO B CA 1
ATOM 3781 C C . PRO B 1 202 ? 2.854 2.613 -6.941 1 96.19 202 PRO B C 1
ATOM 3783 O O . PRO B 1 202 ? 2.49 1.452 -7.148 1 96.19 202 PRO B O 1
ATOM 3786 N N . ILE B 1 203 ? 3.883 2.967 -6.301 1 97.31 203 ILE B N 1
ATOM 3787 C CA . ILE B 1 203 ? 4.75 1.967 -5.684 1 97.31 203 ILE B CA 1
ATOM 3788 C C . ILE B 1 203 ? 4.695 2.102 -4.164 1 97.31 203 ILE B C 1
ATOM 3790 O O . ILE B 1 203 ? 4.938 3.182 -3.621 1 97.31 203 ILE B O 1
ATOM 3794 N N . ILE B 1 204 ? 4.336 0.995 -3.508 1 98.56 204 ILE B N 1
ATOM 3795 C CA . ILE B 1 204 ? 4.289 0.977 -2.049 1 98.56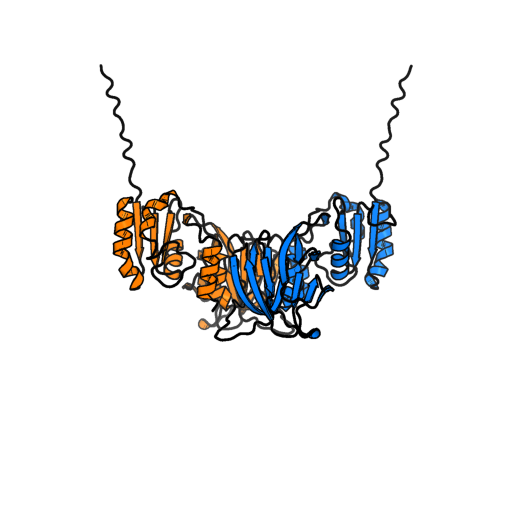 204 ILE B CA 1
ATOM 3796 C C . ILE B 1 204 ? 5.512 0.245 -1.505 1 98.56 204 ILE B C 1
ATOM 3798 O O . ILE B 1 204 ? 5.734 -0.928 -1.816 1 98.56 204 ILE B O 1
ATOM 3802 N N . LEU B 1 205 ? 6.289 0.927 -0.707 1 98.5 205 LEU B N 1
ATOM 3803 C CA . LEU B 1 205 ? 7.559 0.424 -0.195 1 98.5 205 LEU B CA 1
ATOM 3804 C C . LEU B 1 205 ? 7.516 0.288 1.323 1 98.5 205 LEU B C 1
ATOM 3806 O O . LEU B 1 205 ? 6.883 1.096 2.006 1 98.5 205 LEU B O 1
ATOM 3810 N N . PRO B 1 206 ? 8.266 -0.745 1.803 1 97.94 206 PRO B N 1
ATOM 3811 C CA . PRO B 1 206 ? 8.367 -0.82 3.262 1 97.94 206 PRO B CA 1
ATOM 3812 C C . PRO B 1 206 ? 8.867 0.481 3.885 1 97.94 206 PRO B C 1
ATOM 3814 O O . PRO B 1 206 ? 9.695 1.175 3.291 1 97.94 206 PRO B O 1
ATOM 3817 N N . ILE B 1 207 ? 8.453 0.738 5.07 1 98.06 207 ILE B N 1
ATOM 3818 C CA . ILE B 1 207 ? 8.664 2.021 5.727 1 98.06 207 ILE B CA 1
ATOM 3819 C C . ILE B 1 207 ? 10.164 2.25 5.938 1 98.06 207 ILE B C 1
ATOM 3821 O O . ILE B 1 207 ? 10.617 3.395 6.012 1 98.06 207 ILE B O 1
ATOM 3825 N N . ASP B 1 208 ? 10.969 1.21 6.047 1 97.69 208 ASP B N 1
ATOM 3826 C CA . ASP B 1 208 ? 12.398 1.341 6.332 1 97.69 208 ASP B CA 1
ATOM 3827 C C . ASP B 1 208 ? 13.211 1.42 5.039 1 97.69 208 ASP B C 1
ATOM 3829 O O . ASP B 1 208 ? 14.438 1.347 5.07 1 97.69 208 ASP B O 1
ATOM 3833 N N . THR B 1 209 ? 12.555 1.578 3.893 1 98.25 209 THR B N 1
ATOM 3834 C CA . THR B 1 209 ? 13.219 1.652 2.598 1 98.25 209 THR B CA 1
ATOM 3835 C C . THR B 1 209 ? 13.93 2.992 2.43 1 98.25 209 THR B C 1
ATOM 3837 O O . THR B 1 209 ? 13.414 4.031 2.855 1 98.25 209 THR B O 1
ATOM 3840 N N . LYS B 1 210 ? 15.062 2.982 1.782 1 98.5 210 LYS B N 1
ATOM 3841 C CA . LYS B 1 210 ? 15.781 4.188 1.375 1 98.5 210 LYS B CA 1
ATOM 3842 C C . LYS B 1 210 ? 15.672 4.406 -0.132 1 98.5 210 LYS B C 1
ATOM 3844 O O . LYS B 1 210 ? 15.977 3.506 -0.918 1 98.5 210 LYS B O 1
ATOM 3849 N N . ILE B 1 211 ? 15.219 5.582 -0.543 1 98.69 211 ILE B N 1
ATOM 3850 C CA . ILE B 1 211 ? 15.117 5.949 -1.95 1 98.69 211 ILE B CA 1
ATOM 3851 C C . ILE B 1 211 ? 16.188 6.977 -2.299 1 98.69 211 ILE B C 1
ATOM 3853 O O . ILE B 1 211 ? 16.375 7.961 -1.577 1 98.69 211 ILE B O 1
ATOM 3857 N N . ARG B 1 212 ? 16.891 6.715 -3.266 1 98.38 212 ARG B N 1
ATOM 3858 C CA . ARG B 1 212 ? 17.859 7.672 -3.785 1 98.38 212 ARG B CA 1
ATOM 3859 C C . ARG B 1 212 ? 17.5 8.102 -5.203 1 98.38 212 ARG B C 1
ATOM 3861 O O . ARG B 1 212 ? 17.219 7.254 -6.062 1 98.38 212 ARG B O 1
ATOM 3868 N N . ILE B 1 213 ? 17.406 9.359 -5.441 1 97.38 213 ILE B N 1
ATOM 3869 C CA . ILE B 1 213 ? 17.109 9.93 -6.75 1 97.38 213 ILE B CA 1
ATOM 3870 C C . ILE B 1 213 ? 18.297 10.742 -7.25 1 97.38 213 ILE B C 1
ATOM 3872 O O . ILE B 1 213 ? 18.797 11.625 -6.551 1 97.38 213 ILE B O 1
ATOM 3876 N N . GLU B 1 214 ? 18.734 10.461 -8.406 1 95.81 214 GLU B N 1
ATOM 3877 C CA . GLU B 1 214 ? 19.828 11.211 -9.031 1 95.81 214 GLU B CA 1
ATOM 3878 C C . GLU B 1 214 ? 19.328 12.016 -10.227 1 95.81 214 GLU B C 1
ATOM 3880 O O . GLU B 1 214 ? 18.766 11.453 -11.172 1 95.81 214 GLU B O 1
ATOM 3885 N N . ILE B 1 215 ? 19.484 13.312 -10.094 1 90.94 215 ILE B N 1
ATOM 3886 C CA . ILE B 1 215 ? 19.234 14.203 -11.219 1 90.94 215 ILE B CA 1
ATOM 3887 C C . ILE B 1 215 ? 20.516 14.438 -12 1 90.94 215 ILE B C 1
ATOM 3889 O O . ILE B 1 215 ? 21.453 15.055 -11.492 1 90.94 215 ILE B O 1
ATOM 3893 N N . LYS B 1 216 ? 20.516 13.992 -13.188 1 80.19 216 LYS B N 1
ATOM 3894 C CA . LYS B 1 216 ? 21.797 14.008 -13.898 1 80.19 216 LYS B CA 1
ATOM 3895 C C . LYS B 1 216 ? 21.875 15.211 -14.844 1 80.19 216 LYS B C 1
ATOM 3897 O O . LYS B 1 216 ? 22.984 15.672 -15.164 1 80.19 216 LYS B O 1
ATOM 3902 N N . GLU B 1 217 ? 20.812 15.672 -15.211 1 80.25 217 GLU B N 1
ATOM 3903 C CA . GLU B 1 217 ? 20.859 16.781 -16.156 1 80.25 217 GLU B CA 1
ATOM 3904 C C . GLU B 1 217 ? 21.5 18.016 -15.531 1 80.25 217 GLU B C 1
ATOM 3906 O O . GLU B 1 217 ? 21.203 18.359 -14.383 1 80.25 217 GLU B O 1
ATOM 3911 N N . ASN B 1 218 ? 22.391 18.594 -16.234 1 71.19 218 ASN B N 1
ATOM 3912 C CA . ASN B 1 218 ? 23.156 19.719 -15.703 1 71.19 218 ASN B CA 1
ATOM 3913 C C . ASN B 1 218 ? 22.656 21.047 -16.266 1 71.19 218 ASN B C 1
ATOM 3915 O O . ASN B 1 218 ? 23.234 22.094 -15.984 1 71.19 218 ASN B O 1
ATOM 3919 N N . TYR B 1 219 ? 21.734 21 -17.141 1 68.88 219 TYR B N 1
ATOM 3920 C CA . TYR B 1 219 ? 21.281 22.25 -17.719 1 68.88 219 TYR B CA 1
ATOM 3921 C C . TYR B 1 219 ? 19.797 22.484 -17.406 1 68.88 219 TYR B C 1
ATOM 3923 O O . TYR B 1 219 ? 19.016 21.531 -17.359 1 68.88 219 TYR B O 1
ATOM 3931 N N . CYS B 1 220 ? 19.5 23.359 -16.688 1 70.44 220 CYS B N 1
ATOM 3932 C CA . CYS B 1 220 ? 18.078 23.656 -16.641 1 70.44 220 CYS B CA 1
ATOM 3933 C C . CYS B 1 220 ? 17.828 25.172 -16.688 1 70.44 220 CYS B C 1
ATOM 3935 O O . CYS B 1 220 ? 18.594 25.938 -16.094 1 70.44 220 CYS B O 1
ATOM 3937 N N . ASP B 1 221 ? 17 25.531 -17.703 1 68.75 221 ASP B N 1
ATOM 3938 C CA . ASP B 1 221 ? 16.5 26.891 -17.688 1 68.75 221 ASP B CA 1
ATOM 3939 C C . ASP B 1 221 ? 15.734 27.172 -16.391 1 68.75 221 ASP B C 1
ATOM 3941 O O . ASP B 1 221 ? 14.906 26.359 -15.969 1 68.75 221 ASP B O 1
ATOM 3945 N N . HIS B 1 222 ? 16.172 28.109 -15.594 1 65 222 HIS B N 1
ATOM 3946 C CA . HIS B 1 222 ? 15.75 28.453 -14.242 1 65 222 HIS B CA 1
ATOM 3947 C C . HIS B 1 222 ? 14.336 27.969 -13.969 1 65 222 HIS B C 1
ATOM 3949 O O . HIS B 1 222 ? 14.102 27.203 -13.031 1 65 222 HIS B O 1
ATOM 3955 N N . ASP B 1 223 ? 13.484 28.203 -14.883 1 71.94 223 ASP B N 1
ATOM 3956 C CA . ASP B 1 223 ? 12.07 27.938 -14.617 1 71.94 223 ASP B CA 1
ATOM 3957 C C . ASP B 1 223 ? 11.734 26.484 -14.891 1 71.94 223 ASP B C 1
ATOM 3959 O O . ASP B 1 223 ? 10.742 25.953 -14.367 1 71.94 223 ASP B O 1
ATOM 3963 N N . ALA B 1 224 ? 12.68 25.812 -15.547 1 80.25 224 ALA B N 1
ATOM 3964 C CA . ALA B 1 224 ? 12.383 24.438 -15.961 1 80.25 224 ALA B CA 1
ATOM 3965 C C . ALA B 1 224 ? 13.086 23.422 -15.062 1 80.25 224 ALA B C 1
ATOM 3967 O O . ALA B 1 224 ? 12.797 22.234 -15.133 1 80.25 224 ALA B O 1
ATOM 3968 N N . CYS B 1 225 ? 13.859 24 -14.133 1 86.81 225 CYS B N 1
ATOM 3969 C CA . CYS B 1 225 ? 14.617 23.094 -13.281 1 86.81 225 CYS B CA 1
ATOM 3970 C C . CYS B 1 225 ? 13.727 22.484 -12.211 1 86.81 225 CYS B C 1
ATOM 3972 O O . CYS B 1 225 ? 12.812 23.141 -11.703 1 86.81 225 CYS B O 1
ATOM 3974 N N . PRO B 1 226 ? 14.031 21.234 -11.828 1 92.38 226 PRO B N 1
ATOM 3975 C CA . PRO B 1 226 ? 13.258 20.609 -10.75 1 92.38 226 PRO B CA 1
ATOM 3976 C C . PRO B 1 226 ? 13.344 21.391 -9.438 1 92.38 226 PRO B C 1
ATOM 3978 O O . PRO B 1 226 ? 14.359 22.031 -9.156 1 92.38 226 PRO B O 1
ATOM 3981 N N . ARG B 1 227 ? 12.312 21.375 -8.758 1 94.44 227 ARG B N 1
ATOM 3982 C CA . ARG B 1 227 ? 12.227 21.922 -7.406 1 94.44 227 ARG B CA 1
ATOM 3983 C C . ARG B 1 227 ? 11.656 20.891 -6.434 1 94.44 227 ARG B C 1
ATOM 3985 O O . ARG B 1 227 ? 11.109 19.875 -6.852 1 94.44 227 ARG B O 1
ATOM 3992 N N . ILE B 1 228 ? 11.867 21.203 -5.188 1 96.25 228 ILE B N 1
ATOM 3993 C CA . ILE B 1 228 ? 11.344 20.328 -4.137 1 96.25 228 ILE B CA 1
ATOM 3994 C C . ILE B 1 228 ? 10.297 21.078 -3.32 1 96.25 228 ILE B C 1
ATOM 3996 O O . ILE B 1 228 ? 10.547 22.188 -2.844 1 96.25 228 ILE B O 1
ATOM 4000 N N . VAL B 1 229 ? 9.164 20.484 -3.217 1 96.94 229 VAL B N 1
ATOM 4001 C CA . VAL B 1 229 ? 8.062 21 -2.408 1 96.94 229 VAL B CA 1
ATOM 4002 C C . VAL B 1 229 ? 7.77 20.047 -1.259 1 96.94 229 VAL B C 1
ATOM 4004 O O . VAL B 1 229 ? 7.57 18.844 -1.479 1 96.94 229 VAL B O 1
ATOM 4007 N N . ALA B 1 230 ? 7.809 20.531 -0.012 1 97.56 230 ALA B N 1
ATOM 4008 C CA . ALA B 1 230 ? 7.48 19.766 1.182 1 97.56 230 ALA B CA 1
ATOM 4009 C C . ALA B 1 230 ? 6.145 20.219 1.774 1 97.56 230 ALA B C 1
ATOM 4011 O O . ALA B 1 230 ? 6.012 21.344 2.227 1 97.56 230 ALA B O 1
ATOM 4012 N N . ASP B 1 231 ? 5.238 19.328 1.785 1 97.06 231 ASP B N 1
ATOM 4013 C CA . ASP B 1 231 ? 3.922 19.625 2.338 1 97.06 231 ASP B CA 1
ATOM 4014 C C . ASP B 1 231 ? 3.373 20.938 1.785 1 97.06 231 ASP B C 1
ATOM 4016 O O . ASP B 1 231 ? 2.854 21.766 2.537 1 97.06 231 ASP B O 1
ATOM 4020 N N . GLY B 1 232 ? 3.643 21.109 0.526 1 94.62 232 GLY B N 1
ATOM 4021 C CA . GLY B 1 232 ? 3.066 22.25 -0.163 1 94.62 232 GLY B CA 1
ATOM 4022 C C . GLY B 1 232 ? 3.973 23.469 -0.164 1 94.62 232 GLY B C 1
ATOM 4023 O O . GLY B 1 232 ? 3.684 24.469 -0.829 1 94.62 232 GLY B O 1
ATOM 4024 N N . ALA B 1 233 ? 5.074 23.438 0.532 1 94.62 233 ALA B N 1
ATOM 4025 C CA . ALA B 1 233 ? 6 24.562 0.595 1 94.62 233 ALA B CA 1
ATOM 4026 C C . ALA B 1 233 ? 7.266 24.281 -0.209 1 94.62 233 ALA B C 1
ATOM 4028 O O . ALA B 1 233 ? 7.918 23.25 -0.014 1 94.62 233 ALA B O 1
ATOM 4029 N N . VAL B 1 234 ? 7.652 25.25 -1.063 1 94.62 234 VAL B N 1
ATOM 4030 C CA . VAL B 1 234 ? 8.883 25.109 -1.829 1 94.62 234 VAL B CA 1
ATOM 4031 C C . VAL B 1 234 ? 10.086 25.234 -0.9 1 94.62 234 VAL B C 1
ATOM 4033 O O . VAL B 1 234 ? 10.242 26.234 -0.204 1 94.62 234 VAL B O 1
ATOM 4036 N N . ILE B 1 235 ? 10.945 24.266 -0.953 1 94.75 235 ILE B N 1
ATOM 4037 C CA . ILE B 1 2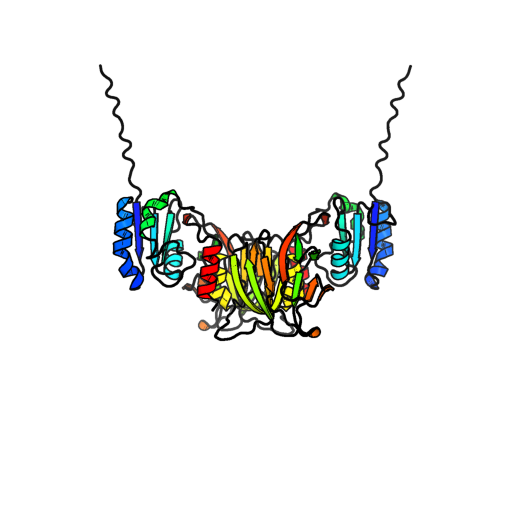35 ? 12.055 24.312 -0.014 1 94.75 235 ILE B CA 1
ATOM 4038 C C . ILE B 1 235 ? 13.375 24.406 -0.782 1 94.75 235 ILE B C 1
ATOM 4040 O O . ILE B 1 235 ? 14.414 24.75 -0.21 1 94.75 235 ILE B O 1
ATOM 4044 N N . ARG B 1 236 ? 13.359 23.969 -2 1 92.12 236 ARG B N 1
ATOM 4045 C CA . ARG B 1 236 ? 14.539 24.031 -2.85 1 92.12 236 ARG B CA 1
ATOM 4046 C C . ARG B 1 236 ? 14.156 24.188 -4.316 1 92.12 236 ARG B C 1
ATOM 4048 O O . ARG B 1 236 ? 13.188 23.594 -4.777 1 92.12 236 ARG B O 1
ATOM 4055 N N . GLN B 1 237 ? 14.891 25.047 -5.027 1 90.56 237 GLN B N 1
ATOM 4056 C CA . GLN B 1 237 ? 14.664 25.234 -6.457 1 90.56 237 GLN B CA 1
ATOM 4057 C C . GLN B 1 237 ? 15.961 25.109 -7.242 1 90.56 237 GLN B C 1
ATOM 4059 O O . GLN B 1 237 ? 17.047 25.141 -6.664 1 90.56 237 GLN B O 1
ATOM 4064 N N . GLY B 1 238 ? 15.703 24.906 -8.539 1 87.31 238 GLY B N 1
ATOM 4065 C CA . GLY B 1 238 ? 16.844 24.938 -9.438 1 87.31 238 GLY B CA 1
ATOM 4066 C C . GLY B 1 238 ? 17.766 23.75 -9.281 1 87.31 238 GLY B C 1
ATOM 4067 O O . GLY B 1 238 ? 19 23.891 -9.297 1 87.31 238 GLY B O 1
ATOM 4068 N N . LEU B 1 239 ? 17.219 22.609 -9.07 1 86.44 239 LEU B N 1
ATOM 4069 C CA . LEU B 1 239 ? 18.031 21.422 -8.867 1 86.44 239 LEU B CA 1
ATOM 4070 C C . LEU B 1 239 ? 18.641 20.938 -10.188 1 86.44 239 LEU B C 1
ATOM 4072 O O . LEU B 1 239 ? 17.953 20.891 -11.203 1 86.44 239 LEU B O 1
ATOM 4076 N N . SER B 1 240 ? 19.922 20.688 -10.125 1 86 240 SER B N 1
ATOM 4077 C CA . SER B 1 240 ? 20.672 20.125 -11.234 1 86 240 SER B CA 1
ATOM 4078 C C . SER B 1 240 ? 21.844 19.297 -10.734 1 86 240 SER B C 1
ATOM 4080 O O . SER B 1 240 ? 22.484 19.641 -9.734 1 86 240 SER B O 1
ATOM 4082 N N . SER B 1 241 ? 22 18.219 -11.453 1 86.56 241 SER B N 1
ATOM 4083 C CA . SER B 1 241 ? 23.141 17.359 -11.148 1 86.56 241 SER B CA 1
ATOM 4084 C C . SER B 1 241 ? 23.281 17.141 -9.648 1 86.56 241 SER B C 1
ATOM 4086 O O . SER B 1 241 ? 24.344 17.375 -9.078 1 86.56 241 SER B O 1
ATOM 4088 N N . THR B 1 242 ? 22.25 16.703 -9.055 1 90.81 242 THR B N 1
ATOM 4089 C CA . THR B 1 242 ? 22.234 16.531 -7.605 1 90.81 242 THR B CA 1
ATOM 4090 C C . THR B 1 242 ? 21.625 15.172 -7.242 1 90.81 242 THR B C 1
ATOM 4092 O O . THR B 1 242 ? 20.984 14.531 -8.07 1 90.81 242 THR B O 1
ATOM 4095 N N . THR B 1 243 ? 21.984 14.734 -6.016 1 95.62 243 THR B N 1
ATOM 4096 C CA . THR B 1 243 ? 21.453 13.492 -5.461 1 95.62 243 THR B CA 1
ATOM 4097 C C . THR B 1 243 ? 20.578 13.781 -4.246 1 95.62 243 THR B C 1
ATOM 4099 O O . THR B 1 243 ? 20.969 14.547 -3.363 1 95.62 243 THR B O 1
ATOM 4102 N N . ILE B 1 244 ? 19.438 13.211 -4.238 1 97.44 244 ILE B N 1
ATOM 4103 C CA . ILE B 1 244 ? 18.469 13.359 -3.16 1 97.44 244 ILE B CA 1
ATOM 4104 C C . ILE B 1 244 ? 18.266 12.016 -2.457 1 97.44 244 ILE B C 1
ATOM 4106 O O . ILE B 1 244 ? 18.031 10.992 -3.109 1 97.44 244 ILE B O 1
ATOM 4110 N N . GLU B 1 245 ? 18.375 11.977 -1.192 1 98.5 245 GLU B N 1
ATOM 4111 C CA . GLU B 1 245 ? 18.109 10.781 -0.402 1 98.5 245 GLU B CA 1
ATOM 4112 C C . GLU B 1 245 ? 16.844 10.93 0.432 1 98.5 245 GLU B C 1
ATOM 4114 O O . GLU B 1 245 ? 16.688 11.922 1.144 1 98.5 245 GLU B O 1
ATOM 4119 N N . ILE B 1 246 ? 16.016 9.938 0.356 1 98.69 246 ILE B N 1
ATOM 4120 C CA . ILE B 1 246 ? 14.711 10.008 1.015 1 98.69 246 ILE B CA 1
ATOM 4121 C C . ILE B 1 246 ? 14.492 8.766 1.868 1 98.69 246 ILE B C 1
ATOM 4123 O O . ILE B 1 246 ? 14.758 7.645 1.426 1 98.69 246 ILE B O 1
ATOM 4127 N N . SER B 1 247 ? 14 8.914 3.047 1 98.56 247 SER B N 1
ATOM 4128 C CA . SER B 1 247 ? 13.633 7.836 3.959 1 98.56 247 SER B CA 1
ATOM 4129 C C . SER B 1 247 ? 12.562 8.289 4.945 1 98.56 247 SER B C 1
ATOM 4131 O O . SER B 1 247 ? 12.242 9.477 5.016 1 98.56 247 SER B O 1
ATOM 4133 N N . ALA B 1 248 ? 11.984 7.363 5.613 1 98.31 248 ALA B N 1
ATOM 4134 C CA . ALA B 1 248 ? 11.039 7.699 6.68 1 98.31 248 ALA B CA 1
ATOM 4135 C C . ALA B 1 248 ? 11.766 7.887 8.008 1 98.31 248 ALA B C 1
ATOM 4137 O O . ALA B 1 248 ? 12.875 7.379 8.195 1 98.31 248 ALA B O 1
ATOM 4138 N N . THR B 1 249 ? 11.195 8.68 8.844 1 97.81 249 THR B N 1
ATOM 4139 C CA . THR B 1 249 ? 11.664 8.852 10.219 1 97.81 249 THR B CA 1
ATOM 4140 C C . THR B 1 249 ? 10.492 9.094 11.164 1 97.81 249 THR B C 1
ATOM 4142 O O . THR B 1 249 ? 9.406 9.492 10.727 1 97.81 249 THR B O 1
ATOM 4145 N N . ARG B 1 250 ? 10.719 8.805 12.43 1 97.06 250 ARG B N 1
ATOM 4146 C CA . ARG B 1 250 ? 9.672 9.047 13.422 1 97.06 250 ARG B CA 1
ATOM 4147 C C . ARG B 1 250 ? 9.781 10.453 13.992 1 97.06 250 ARG B C 1
ATOM 4149 O O . ARG B 1 250 ? 10.891 10.977 14.172 1 97.06 250 ARG B O 1
ATOM 4156 N N . SER B 1 251 ? 8.664 10.984 14.281 1 97.44 251 SER B N 1
ATOM 4157 C CA . SER B 1 251 ? 8.656 12.273 14.969 1 97.44 251 SER B CA 1
ATOM 4158 C C . SER B 1 251 ? 9.25 12.164 16.359 1 97.44 251 SER B C 1
ATOM 4160 O O . SER B 1 251 ? 9.328 11.07 16.922 1 97.44 251 SER B O 1
ATOM 4162 N N . GLN B 1 252 ? 9.703 13.305 16.812 1 97.56 252 GLN B N 1
ATOM 4163 C CA . GLN B 1 252 ? 10.195 13.367 18.188 1 97.56 252 GLN B CA 1
ATOM 4164 C C . GLN B 1 252 ? 9.055 13.602 19.172 1 97.56 252 GLN B C 1
ATOM 4166 O O . GLN B 1 252 ? 9.055 13.039 20.266 1 97.56 252 GLN B O 1
ATOM 4171 N N . ALA B 1 253 ? 8.141 14.406 18.766 1 97.62 253 ALA B N 1
ATOM 4172 C CA . ALA B 1 253 ? 6.961 14.68 19.594 1 97.62 253 ALA B CA 1
ATOM 4173 C C . ALA B 1 253 ? 5.945 13.547 19.5 1 97.62 253 ALA B C 1
ATOM 4175 O O . ALA B 1 253 ? 6.039 12.695 18.609 1 97.62 253 ALA B O 1
ATOM 4176 N N . ASP B 1 254 ? 5.078 13.555 20.453 1 95.88 254 ASP B N 1
ATOM 4177 C CA . ASP B 1 254 ? 3.967 12.609 20.438 1 95.88 254 ASP B CA 1
ATOM 4178 C C . ASP B 1 254 ? 2.672 13.289 20 1 95.88 254 ASP B C 1
ATOM 4180 O O . ASP B 1 254 ? 2.424 14.445 20.344 1 95.88 254 ASP B O 1
ATOM 4184 N N . TYR B 1 255 ? 1.96 12.562 19.281 1 94.56 255 TYR B N 1
ATOM 4185 C CA . TYR B 1 255 ? 0.694 13.055 18.75 1 94.56 255 TYR B CA 1
ATOM 4186 C C . TYR B 1 255 ? -0.464 12.164 19.188 1 94.56 255 TYR B C 1
ATOM 4188 O O . TYR B 1 255 ? -0.27 10.977 19.469 1 94.56 255 TYR B O 1
ATOM 4196 N N . VAL B 1 256 ? -1.538 12.805 19.281 1 89.12 256 VAL B N 1
ATOM 4197 C CA . VAL B 1 256 ? -2.691 11.961 19.594 1 89.12 256 VAL B CA 1
ATOM 4198 C C . VAL B 1 256 ? -2.963 11.008 18.438 1 89.12 256 VAL B C 1
ATOM 4200 O O . VAL B 1 256 ? -3.02 11.43 17.281 1 89.12 256 VAL B O 1
ATOM 4203 N N . ALA B 1 257 ? -2.852 9.727 18.766 1 73.75 257 ALA B N 1
ATOM 4204 C CA . ALA B 1 257 ? -3.088 8.688 17.766 1 73.75 257 ALA B CA 1
ATOM 4205 C C . ALA B 1 257 ? -4.434 8.891 17.078 1 73.75 257 ALA B C 1
ATOM 4207 O O . ALA B 1 257 ? -5.406 9.305 17.719 1 73.75 257 ALA B O 1
ATOM 4208 N N . THR B 1 258 ? -4.164 9.156 15.867 1 63.97 258 THR B N 1
ATOM 4209 C CA . THR B 1 258 ? -5.34 9.438 15.047 1 63.97 258 THR B CA 1
ATOM 4210 C C . THR B 1 258 ? -6.488 8.5 15.414 1 63.97 258 THR B C 1
ATOM 4212 O O . THR B 1 258 ? -6.297 7.547 16.172 1 63.97 258 THR B O 1
ATOM 4215 N N . THR B 1 259 ? -7.598 8.617 14.484 1 64.12 259 THR B N 1
ATOM 4216 C CA . THR B 1 259 ? -9.008 8.258 14.477 1 64.12 259 THR B CA 1
ATOM 4217 C C . THR B 1 259 ? -9.188 6.746 14.414 1 64.12 259 THR B C 1
ATOM 4219 O O . THR B 1 259 ? -8.352 6.039 13.852 1 64.12 259 THR B O 1
ATOM 4222 N N . ASP B 1 260 ? -9.812 6.215 15.367 1 82.38 260 ASP B N 1
ATOM 4223 C CA . ASP B 1 260 ? -10.328 4.859 15.188 1 82.38 260 ASP B CA 1
ATOM 4224 C C . ASP B 1 260 ? -10.773 4.625 13.75 1 82.38 260 ASP B C 1
ATOM 4226 O O . ASP B 1 260 ? -10.938 5.578 12.977 1 82.38 260 ASP B O 1
ATOM 4230 N N . LEU B 1 261 ? -10.789 3.432 13.391 1 90.75 261 LEU B N 1
ATOM 4231 C CA . LEU B 1 261 ? -11.109 3.051 12.016 1 90.75 261 LEU B CA 1
ATOM 4232 C C . LEU B 1 261 ? -12.391 3.73 11.547 1 90.75 261 LEU B C 1
ATOM 4234 O O . LEU B 1 261 ? -12.445 4.262 10.438 1 90.75 261 LEU B O 1
ATOM 4238 N N . ARG B 1 262 ? -13.367 3.742 12.398 1 91.44 262 ARG B N 1
ATOM 4239 C CA . ARG B 1 262 ? -14.656 4.324 12.039 1 91.44 262 ARG B CA 1
ATOM 4240 C C . ARG B 1 262 ? -14.523 5.809 11.727 1 91.44 262 ARG B C 1
ATOM 4242 O O . ARG B 1 262 ? -15.039 6.285 10.719 1 91.44 262 ARG B O 1
ATOM 4249 N N . SER B 1 263 ? -13.875 6.539 12.609 1 88.62 263 SER B N 1
ATOM 4250 C CA . SER B 1 263 ? -13.664 7.969 12.398 1 88.62 263 SER B CA 1
ATOM 4251 C C . SER B 1 263 ? -12.875 8.234 11.125 1 88.62 263 SER B C 1
ATOM 4253 O O . SER B 1 263 ? -13.164 9.188 10.391 1 88.62 263 SER B O 1
ATOM 4255 N N . TYR B 1 264 ? -11.922 7.422 10.844 1 92 264 TYR B N 1
ATOM 4256 C CA . TYR B 1 264 ? -11.133 7.578 9.633 1 92 264 TYR B CA 1
ATOM 4257 C C . TYR B 1 264 ? -11.992 7.391 8.391 1 92 264 TYR B C 1
ATOM 4259 O O . TYR B 1 264 ? -11.945 8.211 7.465 1 92 264 TYR B O 1
ATOM 4267 N N . ILE B 1 265 ? -12.75 6.324 8.352 1 93.38 265 ILE B N 1
ATOM 4268 C CA . ILE B 1 265 ? -13.602 6.016 7.211 1 93.38 265 ILE B CA 1
ATOM 4269 C C . ILE B 1 265 ? -14.609 7.148 6.996 1 93.38 265 ILE B C 1
ATOM 4271 O O . ILE B 1 265 ? -14.859 7.559 5.863 1 93.38 265 ILE B O 1
ATOM 4275 N N . GLN B 1 266 ? -15.125 7.652 8.047 1 90.19 266 GLN B N 1
ATOM 4276 C CA . GLN B 1 266 ? -16.062 8.758 7.941 1 90.19 266 GLN B CA 1
ATOM 4277 C C . GLN B 1 266 ? -15.414 9.984 7.305 1 90.19 266 GLN B C 1
ATOM 4279 O O . GLN B 1 266 ? -16.031 10.68 6.5 1 90.19 266 GLN B O 1
ATOM 4284 N N . ARG B 1 267 ? -14.234 10.211 7.719 1 89.5 267 ARG B N 1
ATOM 4285 C CA . ARG B 1 267 ? -13.508 11.336 7.133 1 89.5 267 ARG B CA 1
ATOM 4286 C C . ARG B 1 267 ? -13.281 11.125 5.641 1 89.5 267 ARG B C 1
ATOM 4288 O O . ARG B 1 267 ? -13.414 12.055 4.848 1 89.5 267 ARG B O 1
ATOM 4295 N N . LEU B 1 268 ? -12.898 9.922 5.277 1 90.69 268 LEU B N 1
ATOM 4296 C CA . LEU B 1 268 ? -12.711 9.586 3.869 1 90.69 268 LEU B CA 1
ATOM 4297 C C . LEU B 1 268 ? -14 9.82 3.084 1 90.69 268 LEU B C 1
ATOM 4299 O O . LEU B 1 268 ? -13.969 10.406 2 1 90.69 268 LEU B O 1
ATOM 4303 N N . GLN B 1 269 ? -15.07 9.359 3.645 1 90.12 269 GLN B N 1
ATOM 4304 C CA . GLN B 1 269 ? -16.375 9.477 3.004 1 90.12 269 GLN B CA 1
ATOM 4305 C C . GLN B 1 269 ? -16.766 10.938 2.811 1 90.12 269 GLN B C 1
ATOM 4307 O O . GLN B 1 269 ? -17.156 11.344 1.716 1 90.12 269 GLN B O 1
ATOM 4312 N N . LYS B 1 270 ? -16.578 11.695 3.799 1 87.31 270 LYS B N 1
ATOM 4313 C CA . LYS B 1 270 ? -16.969 13.102 3.758 1 87.31 270 LYS B CA 1
ATOM 4314 C C . LYS B 1 270 ? -16.078 13.898 2.807 1 87.31 270 LYS B C 1
ATOM 4316 O O . LYS B 1 270 ? -16.516 14.875 2.205 1 87.31 270 LYS B O 1
ATOM 4321 N N . THR B 1 271 ? -14.906 13.391 2.705 1 83.75 271 THR B N 1
ATOM 4322 C CA . THR B 1 271 ? -13.93 14.117 1.896 1 83.75 271 THR B CA 1
ATOM 4323 C C . THR B 1 271 ? -14.031 13.703 0.431 1 83.75 271 THR B C 1
ATOM 4325 O O . THR B 1 271 ? -13.93 14.547 -0.465 1 83.75 271 THR B O 1
ATOM 4328 N N . PHE B 1 272 ? -14.266 12.383 0.184 1 83 272 PHE B N 1
ATOM 4329 C CA . PHE B 1 272 ? -14.031 11.922 -1.179 1 83 272 PHE B CA 1
ATOM 4330 C C . PHE B 1 272 ? -15.273 11.219 -1.726 1 83 272 PHE B C 1
ATOM 4332 O O . PHE B 1 272 ? -15.398 11.016 -2.936 1 83 272 PHE B O 1
ATOM 4339 N N . ILE B 1 273 ? -16.156 10.75 -0.843 1 77.38 273 ILE B N 1
ATOM 4340 C CA . ILE B 1 273 ? -17.25 9.867 -1.268 1 77.38 273 ILE B CA 1
ATOM 4341 C C . ILE B 1 273 ? -18.578 10.578 -1.101 1 77.38 273 ILE B C 1
ATOM 4343 O O . ILE B 1 273 ? -18.828 11.234 -0.085 1 77.38 273 ILE B O 1
ATOM 4347 N N . TYR B 1 274 ? -19.406 10.719 -2.098 1 68.5 274 TYR B N 1
ATOM 4348 C CA . TYR B 1 274 ? -20.734 11.312 -1.989 1 68.5 274 TYR B CA 1
ATOM 4349 C C . TYR B 1 274 ? -21.812 10.234 -1.951 1 68.5 274 TYR B C 1
ATOM 4351 O O . TYR B 1 274 ? -21.688 9.195 -2.605 1 68.5 274 TYR B O 1
#

Organism: Mycoplasmoides gallisepticum (strain R(low / passage 15 / clone 2)) (NCBI:txid710127)